Protein AF-0000000083537220 (afdb_homodimer)

Organism: Scyliorhinus torazame (NCBI:txid75743)

InterPro domains:
  IPR011990 Tetratricopeptide-like helical domain superfamily [G3DSA:1.25.40.10] (1-218)
  IPR011990 Tetratricopeptide-like helical domain superfamily [SSF48452] (2-237)
  IPR019734 Tetratricopeptide repeat [PS50005] (21-54)
  IPR019734 Tetratricopeptide repeat [SM00028] (21-54)
  IPR019734 Tetratricopeptide repeat [SM00028] (111-144)
  IPR019734 Tetratricopeptide repeat [SM00028] (208-241)

Structure (mmCIF, N/CA/C/O backbone):
data_AF-0000000083537220-model_v1
#
loop_
_entity.id
_entity.type
_entity.pdbx_description
1 polymer 'Uncharacterized protein'
#
loop_
_atom_site.group_PDB
_atom_site.id
_atom_site.type_symbol
_atom_site.label_atom_id
_atom_site.label_alt_id
_atom_site.label_comp_id
_atom_site.label_asym_id
_atom_site.label_entity_id
_atom_site.label_seq_id
_atom_site.pdbx_PDB_ins_code
_atom_site.Cartn_x
_atom_site.Cartn_y
_atom_site.Cartn_z
_atom_site.occupancy
_atom_site.B_iso_or_equiv
_atom_site.auth_seq_id
_atom_site.auth_comp_id
_atom_site.auth_asym_id
_atom_site.auth_atom_id
_atom_site.pdbx_PDB_model_num
ATOM 1 N N . GLU A 1 1 ? 7.133 -23.516 -41.75 1 62.56 1 GLU A N 1
ATOM 2 C CA . GLU A 1 1 ? 8.516 -23.531 -42.219 1 62.56 1 GLU A CA 1
ATOM 3 C C . GLU A 1 1 ? 9.469 -23.875 -41.062 1 62.56 1 GLU A C 1
ATOM 5 O O . GLU A 1 1 ? 10.281 -24.797 -41.188 1 62.56 1 GLU A O 1
ATOM 10 N N . GLN A 1 2 ? 9.352 -23.203 -39.969 1 72.69 2 GLN A N 1
ATOM 11 C CA . GLN A 1 2 ? 10.211 -23.438 -38.812 1 72.69 2 GLN A CA 1
ATOM 12 C C . GLN A 1 2 ? 9.992 -24.844 -38.25 1 72.69 2 GLN A C 1
ATOM 14 O O . GLN A 1 2 ? 10.953 -25.531 -37.875 1 72.69 2 GLN A O 1
ATOM 19 N N . TYR A 1 3 ? 8.805 -25.297 -38.375 1 74.38 3 TYR A N 1
ATOM 20 C CA . TYR A 1 3 ? 8.516 -26.656 -37.906 1 74.38 3 TYR A CA 1
ATOM 21 C C . TYR A 1 3 ? 9.188 -27.688 -38.812 1 74.38 3 TYR A C 1
ATOM 23 O O . TYR A 1 3 ? 9.773 -28.656 -38.312 1 74.38 3 TYR A O 1
ATOM 31 N N . GLU A 1 4 ? 9.094 -27.5 -40 1 75.88 4 GLU A N 1
ATOM 32 C CA . GLU A 1 4 ? 9.648 -28.453 -40.938 1 75.88 4 GLU A CA 1
ATOM 33 C C . GLU A 1 4 ? 11.164 -28.547 -40.812 1 75.88 4 GLU A C 1
ATOM 35 O O . GLU A 1 4 ? 11.727 -29.641 -40.906 1 75.88 4 GLU A O 1
ATOM 40 N N . GLU A 1 5 ? 11.719 -27.406 -40.625 1 77.31 5 GLU A N 1
ATOM 41 C CA . GLU A 1 5 ? 13.164 -27.406 -40.438 1 77.31 5 GLU A CA 1
ATOM 42 C C . GLU A 1 5 ? 13.555 -28.141 -39.156 1 77.31 5 GLU A C 1
ATOM 44 O O . GLU A 1 5 ? 14.492 -28.938 -39.156 1 77.31 5 GLU A O 1
ATOM 49 N N . ALA A 1 6 ? 12.805 -27.828 -38.156 1 79.38 6 ALA A N 1
ATOM 50 C CA . ALA A 1 6 ? 13.078 -28.516 -36.875 1 79.38 6 ALA A CA 1
ATOM 51 C C . ALA A 1 6 ? 12.836 -30.016 -37 1 79.38 6 ALA A C 1
ATOM 53 O O . ALA A 1 6 ? 13.609 -30.812 -36.469 1 79.38 6 ALA A O 1
ATOM 54 N N . ASP A 1 7 ? 11.789 -30.359 -37.719 1 83.44 7 ASP A N 1
ATOM 55 C CA . ASP A 1 7 ? 11.461 -31.766 -37.906 1 83.44 7 ASP A CA 1
ATOM 56 C C . ASP A 1 7 ? 12.586 -32.5 -38.625 1 83.44 7 ASP A C 1
ATOM 58 O O . ASP A 1 7 ? 12.922 -33.625 -38.281 1 83.44 7 ASP A O 1
ATOM 62 N N . THR A 1 8 ? 13.156 -31.828 -39.562 1 83.62 8 THR A N 1
ATOM 63 C CA . THR A 1 8 ? 14.258 -32.406 -40.312 1 83.62 8 THR A CA 1
ATOM 64 C C . THR A 1 8 ? 15.477 -32.625 -39.406 1 83.62 8 THR A C 1
ATOM 66 O O . THR A 1 8 ? 16.109 -33.688 -39.469 1 83.62 8 THR A O 1
ATOM 69 N N . LEU A 1 9 ? 15.727 -31.641 -38.656 1 82.56 9 LEU A N 1
ATOM 70 C CA . LEU A 1 9 ? 16.875 -31.734 -37.75 1 82.56 9 LEU A CA 1
ATOM 71 C C . LEU A 1 9 ? 16.672 -32.844 -36.719 1 82.56 9 LEU A C 1
ATOM 73 O O . LEU A 1 9 ? 17.609 -33.594 -36.406 1 82.56 9 LEU A O 1
ATOM 77 N N . VAL A 1 10 ? 15.492 -32.969 -36.25 1 86.38 10 VAL A N 1
ATOM 78 C CA . VAL A 1 10 ? 15.18 -34 -35.281 1 86.38 10 VAL A CA 1
ATOM 79 C C . VAL A 1 10 ? 15.305 -35.375 -35.906 1 86.38 10 VAL A C 1
ATOM 81 O O . VAL A 1 10 ? 15.883 -36.281 -35.312 1 86.38 10 VAL A O 1
ATOM 84 N N . LYS A 1 11 ? 14.859 -35.531 -37.125 1 86.94 11 LYS A N 1
ATOM 85 C CA . LYS A 1 11 ? 14.945 -36.781 -37.844 1 86.94 11 LYS A CA 1
ATOM 86 C C . LYS A 1 11 ? 16.406 -37.156 -38.094 1 86.94 11 LYS A C 1
ATOM 88 O O . LYS A 1 11 ? 16.766 -38.344 -37.969 1 86.94 11 LYS A O 1
ATOM 93 N N . GLN A 1 12 ? 17.125 -36.188 -38.375 1 86.06 12 GLN A N 1
ATOM 94 C CA . GLN A 1 12 ? 18.547 -36.438 -38.594 1 86.06 12 GLN A CA 1
ATOM 95 C C . GLN A 1 12 ? 19.234 -36.906 -37.344 1 86.06 12 GLN A C 1
ATOM 97 O O . GLN A 1 12 ? 20.062 -37.812 -37.375 1 86.06 12 GLN A O 1
ATOM 102 N N . ALA A 1 13 ? 18.938 -36.188 -36.344 1 84.25 13 ALA A N 1
ATOM 103 C CA . ALA A 1 13 ? 19.531 -36.594 -35.062 1 84.25 13 ALA A CA 1
ATOM 104 C C . ALA A 1 13 ? 19.141 -38.031 -34.688 1 84.25 13 ALA A C 1
ATOM 106 O O . ALA A 1 13 ? 19.984 -38.781 -34.219 1 84.25 13 ALA A O 1
ATOM 107 N N . LEU A 1 14 ? 17.938 -38.375 -35 1 86.75 14 LEU A N 1
ATOM 108 C CA . LEU A 1 14 ? 17.453 -39.719 -34.688 1 86.75 14 LEU A CA 1
ATOM 109 C C . LEU A 1 14 ? 18.125 -40.75 -35.562 1 86.75 14 LEU A C 1
ATOM 111 O O . LEU A 1 14 ? 18.375 -41.875 -35.125 1 86.75 14 LEU A O 1
ATOM 115 N N . GLU A 1 15 ? 18.391 -40.344 -36.719 1 87.25 15 GLU A N 1
ATOM 116 C CA . GLU A 1 15 ? 19.047 -41.25 -37.688 1 87.25 15 GLU A CA 1
ATOM 117 C C . GLU A 1 15 ? 20.516 -41.469 -37.281 1 87.25 15 GLU A C 1
ATOM 119 O O . GLU A 1 15 ? 21.016 -42.594 -37.375 1 87.25 15 GLU A O 1
ATOM 124 N N . LYS A 1 16 ? 21.094 -40.438 -36.875 1 87.75 16 LYS A N 1
ATOM 125 C CA . LYS A 1 16 ? 22.516 -40.5 -36.5 1 87.75 16 LYS A CA 1
ATOM 126 C C . LYS A 1 16 ? 22.703 -41.25 -35.188 1 87.75 16 LYS A C 1
ATOM 128 O O . LYS A 1 16 ? 23.688 -41.969 -35.031 1 87.75 16 LYS A O 1
ATOM 133 N N . SER A 1 17 ? 21.75 -41.062 -34.312 1 86.94 17 SER A N 1
ATOM 134 C CA . SER A 1 17 ? 21.906 -41.656 -33 1 86.94 17 SER A CA 1
ATOM 135 C C . SER A 1 17 ? 20.562 -42.156 -32.469 1 86.94 17 SER A C 1
ATOM 137 O O . SER A 1 17 ? 20.062 -41.688 -31.469 1 86.94 17 SER A O 1
ATOM 139 N N . PRO A 1 18 ? 20.125 -43.25 -33 1 83.31 18 PRO A N 1
ATOM 140 C CA . PRO A 1 18 ? 18.781 -43.75 -32.688 1 83.31 18 PRO A CA 1
ATOM 141 C C . PRO A 1 18 ? 18.688 -44.344 -31.297 1 83.31 18 PRO A C 1
ATOM 143 O O . PRO A 1 18 ? 17.594 -44.469 -30.75 1 83.31 18 PRO A O 1
ATOM 146 N N . ASP A 1 19 ? 19.875 -44.625 -30.719 1 84.06 19 ASP A N 1
ATOM 147 C CA . ASP A 1 19 ? 19.812 -45.312 -29.438 1 84.06 19 ASP A CA 1
ATOM 148 C C . ASP A 1 19 ? 20.406 -44.469 -28.312 1 84.06 19 ASP A C 1
ATOM 150 O O . ASP A 1 19 ? 20.766 -45 -27.25 1 84.06 19 ASP A O 1
ATOM 154 N N . LEU A 1 20 ? 20.547 -43.219 -28.547 1 86.75 20 LEU A N 1
ATOM 155 C CA . LEU A 1 20 ? 21.031 -42.312 -27.5 1 86.75 20 LEU A CA 1
ATOM 156 C C . LEU A 1 20 ? 19.859 -41.719 -26.734 1 86.75 20 LEU A C 1
ATOM 158 O O . LEU A 1 20 ? 19.047 -41 -27.297 1 86.75 20 LEU A O 1
ATOM 162 N N . PRO A 1 21 ? 19.797 -42 -25.453 1 85.94 21 PRO A N 1
ATOM 163 C CA . PRO A 1 21 ? 18.641 -41.562 -24.656 1 85.94 21 PRO A CA 1
ATOM 164 C C . PRO A 1 21 ? 18.406 -40.062 -24.719 1 85.94 21 PRO A C 1
ATOM 166 O O . PRO A 1 21 ? 17.266 -39.625 -24.797 1 85.94 21 PRO A O 1
ATOM 169 N N . TYR A 1 22 ? 19.453 -39.344 -24.828 1 86.88 22 TYR A N 1
ATOM 170 C CA . TYR A 1 22 ? 19.297 -37.906 -24.828 1 86.88 22 TYR A CA 1
ATOM 171 C C . TYR A 1 22 ? 18.688 -37.406 -26.141 1 86.88 22 TYR A C 1
ATOM 173 O O . TYR A 1 22 ? 17.875 -36.5 -26.141 1 86.88 22 TYR A O 1
ATOM 181 N N . VAL A 1 23 ? 19.031 -38.062 -27.172 1 89.81 23 VAL A N 1
ATOM 182 C CA . VAL A 1 23 ? 18.469 -37.719 -28.469 1 89.81 23 VAL A CA 1
ATOM 183 C C . VAL A 1 23 ? 16.984 -38.125 -28.516 1 89.81 23 VAL A C 1
ATOM 185 O O . VAL A 1 23 ? 16.141 -37.344 -28.953 1 89.81 23 VAL A O 1
ATOM 188 N N . LEU A 1 24 ? 16.719 -39.281 -27.953 1 90.25 24 LEU A N 1
ATOM 189 C CA . LEU A 1 24 ? 15.352 -39.781 -27.938 1 90.25 24 LEU A CA 1
ATOM 190 C C . LEU A 1 24 ? 14.453 -38.875 -27.094 1 90.25 24 LEU A C 1
ATOM 192 O O . LEU A 1 24 ? 13.32 -38.594 -27.484 1 90.25 24 LEU A O 1
ATOM 196 N N . ARG A 1 25 ? 14.977 -38.406 -26.094 1 88.31 25 ARG A N 1
ATOM 197 C CA . ARG A 1 25 ? 14.211 -37.562 -25.172 1 88.31 25 ARG A CA 1
ATOM 198 C C . ARG A 1 25 ? 13.812 -36.25 -25.844 1 88.31 25 ARG A C 1
ATOM 200 O O . ARG A 1 25 ? 12.648 -35.844 -25.766 1 88.31 25 ARG A O 1
ATOM 207 N N . TYR A 1 26 ? 14.711 -35.688 -26.562 1 89.25 26 TYR A N 1
ATOM 208 C CA . TYR A 1 26 ? 14.445 -34.375 -27.156 1 89.25 26 TYR A CA 1
ATOM 209 C C . TYR A 1 26 ? 13.57 -34.5 -28.406 1 89.25 26 TYR A C 1
ATOM 211 O O . TYR A 1 26 ? 12.727 -33.656 -28.672 1 89.25 26 TYR A O 1
ATOM 219 N N . ALA A 1 27 ? 13.828 -35.562 -29.031 1 92.25 27 ALA A N 1
ATOM 220 C CA . ALA A 1 27 ? 12.945 -35.844 -30.156 1 92.25 27 ALA A CA 1
ATOM 221 C C . ALA A 1 27 ? 11.508 -36.062 -29.688 1 92.25 27 ALA A C 1
ATOM 223 O O . ALA A 1 27 ? 10.562 -35.562 -30.297 1 92.25 27 ALA A O 1
ATOM 224 N N . ALA A 1 28 ? 11.344 -36.781 -28.641 1 93.5 28 ALA A N 1
ATOM 225 C CA . ALA A 1 28 ? 10.023 -37.031 -28.094 1 93.5 28 ALA A CA 1
ATOM 226 C C . ALA A 1 28 ? 9.336 -35.75 -27.672 1 93.5 28 ALA A C 1
ATOM 228 O O . ALA A 1 28 ? 8.156 -35.531 -27.969 1 93.5 28 ALA A O 1
ATOM 229 N N . LYS A 1 29 ? 10.109 -34.875 -27.016 1 91.69 29 LYS A N 1
ATOM 230 C CA . LYS A 1 29 ? 9.57 -33.594 -26.625 1 91.69 29 LYS A CA 1
ATOM 231 C C . LYS A 1 29 ? 9.094 -32.781 -27.828 1 91.69 29 LYS A C 1
ATOM 233 O O . LYS A 1 29 ? 8.031 -32.188 -27.797 1 91.69 29 LYS A O 1
ATOM 238 N N . PHE A 1 30 ? 9.898 -32.781 -28.828 1 92 30 PHE A N 1
ATOM 239 C CA . PHE A 1 30 ? 9.555 -32.094 -30.062 1 92 30 PHE A CA 1
ATOM 240 C C . PHE A 1 30 ? 8.242 -32.594 -30.625 1 92 30 PHE A C 1
ATOM 242 O O . PHE A 1 30 ? 7.355 -31.828 -30.969 1 92 30 PHE A O 1
ATOM 249 N N . TYR A 1 31 ? 8.078 -33.906 -30.75 1 93.25 31 TYR A N 1
ATOM 250 C CA . TYR A 1 31 ? 6.898 -34.469 -31.359 1 93.25 31 TYR A CA 1
ATOM 251 C C . TYR A 1 31 ? 5.664 -34.281 -30.5 1 93.25 31 TYR A C 1
ATOM 253 O O . TYR A 1 31 ? 4.559 -34.062 -31.016 1 93.25 31 TYR A O 1
ATOM 261 N N . ARG A 1 32 ? 5.848 -34.344 -29.188 1 92.56 32 ARG A N 1
ATOM 262 C CA . ARG A 1 32 ? 4.73 -34 -28.312 1 92.56 32 ARG A CA 1
ATOM 263 C C . ARG A 1 32 ? 4.23 -32.594 -28.578 1 92.56 32 ARG A C 1
ATOM 265 O O . ARG A 1 32 ? 3.025 -32.375 -28.719 1 92.56 32 ARG A O 1
ATOM 272 N N . CYS A 1 33 ? 5.184 -31.641 -28.703 1 90.75 33 CYS A N 1
ATOM 273 C CA . CYS A 1 33 ? 4.844 -30.25 -28.938 1 90.75 33 CYS A CA 1
ATOM 274 C C . CYS A 1 33 ? 4.195 -30.062 -30.297 1 90.75 33 CYS A C 1
ATOM 276 O O . CYS A 1 33 ? 3.295 -29.25 -30.469 1 90.75 33 CYS A O 1
ATOM 278 N N . ALA A 1 34 ? 4.633 -30.938 -31.203 1 90.19 34 ALA A N 1
ATOM 279 C CA . ALA A 1 34 ? 4.121 -30.859 -32.562 1 90.19 34 ALA A CA 1
ATOM 280 C C . ALA A 1 34 ? 2.764 -31.547 -32.688 1 90.19 34 ALA A C 1
ATOM 282 O O . ALA A 1 34 ? 2.092 -31.453 -33.719 1 90.19 34 ALA A O 1
ATOM 283 N N . GLY A 1 35 ? 2.428 -32.312 -31.688 1 91.38 35 GLY A N 1
ATOM 284 C CA . GLY A 1 35 ? 1.105 -32.906 -31.672 1 91.38 35 GLY A CA 1
ATOM 285 C C . GLY A 1 35 ? 1.118 -34.375 -32.031 1 91.38 35 GLY A C 1
ATOM 286 O O . GLY A 1 35 ? 0.078 -35.031 -32 1 91.38 35 GLY A O 1
ATOM 287 N N . ASP A 1 36 ? 2.22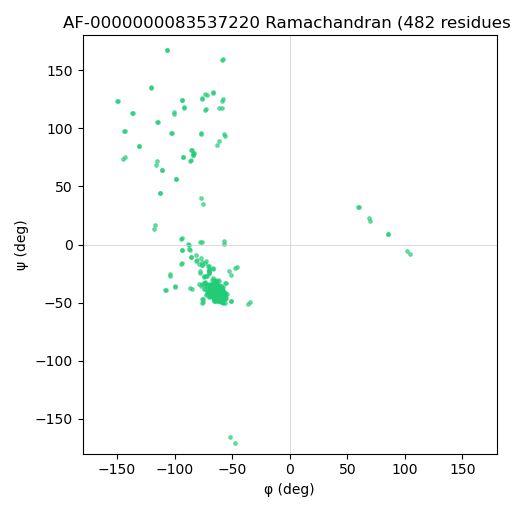5 -34.844 -32.438 1 93.19 36 ASP A N 1
ATOM 288 C CA . ASP A 1 36 ? 2.348 -36.281 -32.719 1 93.19 36 ASP A CA 1
ATOM 289 C C . ASP A 1 36 ? 2.666 -37.062 -31.453 1 93.19 36 ASP A C 1
ATOM 291 O O . ASP A 1 36 ? 3.787 -37.531 -31.281 1 93.19 36 ASP A O 1
ATOM 295 N N . ILE A 1 37 ? 1.717 -37.344 -30.688 1 96.19 37 ILE A N 1
ATOM 296 C CA . ILE A 1 37 ? 1.861 -37.906 -29.344 1 96.19 37 ILE A CA 1
ATOM 297 C C . ILE A 1 37 ? 2.264 -39.375 -29.453 1 96.19 37 ILE A C 1
ATOM 299 O O . ILE A 1 37 ? 3.066 -39.844 -28.656 1 96.19 37 ILE A O 1
ATOM 303 N N . GLU A 1 38 ? 1.735 -40.094 -30.391 1 95.38 38 GLU A N 1
ATOM 304 C CA . GLU A 1 38 ? 2.047 -41.5 -30.531 1 95.38 38 GLU A CA 1
ATOM 305 C C . GLU A 1 38 ? 3.529 -41.719 -30.828 1 95.38 38 GLU A C 1
ATOM 307 O O . GLU A 1 38 ? 4.16 -42.625 -30.266 1 95.38 38 GLU A O 1
ATOM 312 N N . LYS A 1 39 ? 3.961 -40.875 -31.719 1 94.75 39 LYS A N 1
ATOM 313 C CA . LYS A 1 39 ? 5.387 -40.969 -32.031 1 94.75 39 LYS A CA 1
ATOM 314 C C . LYS A 1 39 ? 6.23 -40.594 -30.797 1 94.75 39 LYS A C 1
ATOM 316 O O . LYS A 1 39 ? 7.25 -41.25 -30.531 1 94.75 39 LYS A O 1
ATOM 321 N N . ALA A 1 40 ? 5.883 -39.562 -30.109 1 96.62 40 ALA A N 1
ATOM 322 C CA . ALA A 1 40 ? 6.582 -39.156 -28.891 1 96.62 40 ALA A CA 1
ATOM 323 C C . ALA A 1 40 ? 6.617 -40.312 -27.891 1 96.62 40 ALA A C 1
ATOM 325 O O . ALA A 1 40 ? 7.676 -40.625 -27.328 1 96.62 40 ALA A O 1
ATOM 326 N N . LEU A 1 41 ? 5.477 -41 -27.672 1 97.25 41 LEU A N 1
ATOM 327 C CA . LEU A 1 41 ? 5.379 -42.062 -26.703 1 97.25 41 LEU A CA 1
ATOM 328 C C . LEU A 1 41 ? 6.273 -43.25 -27.109 1 97.25 41 LEU A C 1
ATOM 330 O O . LEU A 1 41 ? 6.93 -43.844 -26.25 1 97.25 41 LEU A O 1
ATOM 334 N N . THR A 1 42 ? 6.332 -43.5 -28.375 1 96.12 42 THR A N 1
ATOM 335 C CA . THR A 1 42 ? 7.168 -44.594 -28.875 1 96.12 42 THR A CA 1
ATOM 336 C C . THR A 1 42 ? 8.641 -44.312 -28.578 1 96.12 42 THR A C 1
ATOM 338 O O . THR A 1 42 ? 9.367 -45.188 -28.125 1 96.12 42 THR A O 1
ATOM 341 N N . LEU A 1 43 ? 9.023 -43.125 -28.922 1 95.62 43 LEU A N 1
ATOM 342 C CA . LEU A 1 43 ? 10.406 -42.719 -28.672 1 95.62 43 LEU A CA 1
ATOM 343 C C . LEU A 1 43 ? 10.727 -42.75 -27.188 1 95.62 43 LEU A C 1
ATOM 345 O O . LEU A 1 43 ? 11.812 -43.188 -26.781 1 95.62 43 LEU A O 1
ATOM 349 N N . LEU A 1 44 ? 9.828 -42.344 -26.359 1 97 44 LEU A N 1
ATOM 350 C CA . LEU A 1 44 ? 10.031 -42.312 -24.922 1 97 44 LEU A CA 1
ATOM 351 C C . LEU A 1 44 ? 10.133 -43.75 -24.375 1 97 44 LEU A C 1
ATOM 353 O O . LEU A 1 44 ? 10.961 -44.031 -23.5 1 97 44 LEU A O 1
ATOM 357 N N . ASP A 1 45 ? 9.312 -44.625 -24.875 1 96 45 ASP A N 1
ATOM 358 C CA . ASP A 1 45 ? 9.383 -46.031 -24.453 1 96 45 ASP A CA 1
ATOM 359 C C . ASP A 1 45 ? 10.734 -46.656 -24.797 1 96 45 ASP A C 1
ATOM 361 O O . ASP A 1 45 ? 11.305 -47.406 -24.016 1 96 45 ASP A O 1
ATOM 365 N N . LYS A 1 46 ? 11.195 -46.281 -25.969 1 94.88 46 LYS A N 1
ATOM 366 C CA . LYS A 1 46 ? 12.516 -46.75 -26.375 1 94.88 46 LYS A CA 1
ATOM 367 C C . LYS A 1 46 ? 13.602 -46.219 -25.453 1 94.88 46 LYS A C 1
ATOM 369 O O . LYS A 1 46 ? 14.492 -46.969 -25.031 1 94.88 46 LYS A O 1
ATOM 374 N N . ALA A 1 47 ? 13.516 -44.969 -25.188 1 95 47 ALA A N 1
ATOM 375 C CA . ALA A 1 47 ? 14.5 -44.344 -24.297 1 95 47 ALA A CA 1
ATOM 376 C C . ALA A 1 47 ? 14.453 -44.969 -22.906 1 95 47 ALA A C 1
ATOM 378 O O . ALA A 1 47 ? 15.492 -45.188 -22.281 1 95 47 ALA A O 1
ATOM 379 N N . LEU A 1 48 ? 13.289 -45.312 -22.391 1 95.56 48 LEU A N 1
ATOM 380 C CA . LEU A 1 48 ? 13.117 -45.844 -21.047 1 95.56 48 LEU A CA 1
ATOM 381 C C . LEU A 1 48 ? 13.648 -47.25 -20.953 1 95.56 48 LEU A C 1
ATOM 383 O O . LEU A 1 48 ? 14.07 -47.719 -19.875 1 95.56 48 LEU A O 1
ATOM 387 N N . LYS A 1 49 ? 13.648 -47.938 -22.031 1 94.44 49 LYS A N 1
ATOM 388 C CA . LYS A 1 49 ? 14.258 -49.281 -22.062 1 94.44 49 LYS A CA 1
ATOM 389 C C . LYS A 1 49 ? 15.758 -49.188 -21.828 1 94.44 49 LYS A C 1
ATOM 391 O O . LYS A 1 49 ? 16.344 -50.062 -21.219 1 94.44 49 LYS A O 1
ATOM 396 N N . MET A 1 50 ? 16.25 -48.125 -22.281 1 92.62 50 MET A N 1
ATOM 397 C CA . MET A 1 50 ? 17.703 -47.906 -22.156 1 92.62 50 MET A CA 1
ATOM 398 C C . MET A 1 50 ? 18.047 -47.312 -20.812 1 92.62 50 MET A C 1
ATOM 400 O O . MET A 1 50 ? 19.094 -47.594 -20.234 1 92.62 50 MET A O 1
ATOM 404 N N . THR A 1 51 ? 17.172 -46.406 -20.359 1 93.38 51 THR A N 1
ATOM 405 C CA . THR A 1 51 ? 17.359 -45.719 -19.078 1 93.38 51 THR A CA 1
ATOM 406 C C . THR A 1 51 ? 16.078 -45.781 -18.25 1 93.38 51 THR A C 1
ATOM 408 O O . THR A 1 51 ? 15.352 -44.781 -18.141 1 93.38 51 THR A O 1
ATOM 411 N N . PRO A 1 52 ? 15.875 -46.844 -17.516 1 93.81 52 PRO A N 1
ATOM 412 C CA . PRO A 1 52 ? 14.586 -47.094 -16.875 1 93.81 52 PRO A CA 1
ATOM 413 C C . PRO A 1 52 ? 14.367 -46.25 -15.625 1 93.81 52 PRO A C 1
ATOM 415 O O . PRO A 1 52 ? 13.25 -46.156 -15.117 1 93.81 52 PRO A O 1
ATOM 418 N N . LYS A 1 53 ? 15.398 -45.625 -15.164 1 94.81 53 LYS A N 1
ATOM 419 C CA . LYS A 1 53 ? 15.242 -44.812 -13.945 1 94.81 53 LYS A CA 1
ATOM 420 C C . LYS A 1 53 ? 15.414 -43.344 -14.234 1 94.81 53 LYS A C 1
ATOM 422 O O . LYS A 1 53 ? 16.109 -42.625 -13.5 1 94.81 53 LYS A O 1
ATOM 427 N N . SER A 1 54 ? 14.797 -42.938 -15.305 1 94.81 54 SER A N 1
ATOM 428 C CA . SER A 1 54 ? 14.898 -41.531 -15.656 1 94.81 54 SER A CA 1
ATOM 429 C C . SER A 1 54 ? 13.641 -40.75 -15.242 1 94.81 54 SER A C 1
ATOM 431 O O . SER A 1 54 ? 12.562 -41 -15.797 1 94.81 54 SER A O 1
ATOM 433 N N . THR A 1 55 ? 13.797 -39.875 -14.281 1 95.5 55 THR A N 1
ATOM 434 C CA . THR A 1 55 ? 12.719 -38.969 -13.859 1 95.5 55 THR A CA 1
ATOM 435 C C . THR A 1 55 ? 12.172 -38.188 -15.047 1 95.5 55 THR A C 1
ATOM 437 O O . THR A 1 55 ? 10.961 -38.062 -15.227 1 95.5 55 THR A O 1
ATOM 440 N N . PHE A 1 56 ? 13.094 -37.75 -15.844 1 94.31 56 PHE A N 1
ATOM 441 C CA . PHE A 1 56 ? 12.75 -36.906 -16.984 1 94.31 56 PHE A CA 1
ATOM 442 C C . PHE A 1 56 ? 11.875 -37.688 -17.984 1 94.31 56 PHE A C 1
ATOM 444 O O . PHE A 1 56 ? 10.859 -37.156 -18.438 1 94.31 56 PHE A O 1
ATOM 451 N N . LEU A 1 57 ? 12.234 -38.875 -18.25 1 95.69 57 LEU A N 1
ATOM 452 C CA . LEU A 1 57 ? 11.523 -39.656 -19.25 1 95.69 57 LEU A CA 1
ATOM 453 C C . LEU A 1 57 ? 10.125 -40 -18.781 1 95.69 57 LEU A C 1
ATOM 455 O O . LEU A 1 57 ? 9.164 -39.938 -19.547 1 95.69 57 LEU A O 1
ATOM 459 N N . TYR A 1 58 ? 9.969 -40.375 -17.562 1 97 58 TYR A N 1
ATOM 460 C CA . TYR A 1 58 ? 8.648 -40.656 -17.016 1 97 58 TYR A CA 1
ATOM 461 C C . TYR A 1 58 ? 7.781 -39.406 -17.016 1 97 58 TYR A C 1
ATOM 463 O O . TYR A 1 58 ? 6.598 -39.438 -17.359 1 97 58 TYR A O 1
ATOM 471 N N . HIS A 1 59 ? 8.406 -38.312 -16.688 1 96.81 59 HIS A N 1
ATOM 472 C CA . HIS A 1 59 ? 7.668 -37.062 -16.688 1 96.81 59 HIS A CA 1
ATOM 473 C C . HIS A 1 59 ? 7.176 -36.719 -18.094 1 96.81 59 HIS A C 1
ATOM 475 O O . HIS A 1 59 ? 6.012 -36.375 -18.281 1 96.81 59 HIS A O 1
ATOM 481 N N . GLN A 1 60 ? 8.055 -36.844 -19.062 1 96.31 60 GLN A N 1
ATOM 482 C CA . GLN A 1 60 ? 7.676 -36.531 -20.438 1 96.31 60 GLN A CA 1
ATOM 483 C C . GLN A 1 60 ? 6.574 -37.469 -20.938 1 96.31 60 GLN A C 1
ATOM 485 O O . GLN A 1 60 ? 5.668 -37.062 -21.641 1 96.31 60 GLN A O 1
ATOM 490 N N . LYS A 1 61 ? 6.672 -38.719 -20.562 1 97 61 LYS A N 1
ATOM 491 C CA . LYS A 1 61 ? 5.629 -39.688 -20.922 1 97 61 LYS A CA 1
ATOM 492 C C . LYS A 1 61 ? 4.289 -39.281 -20.312 1 97 61 LYS A C 1
ATOM 494 O O . LYS A 1 61 ? 3.254 -39.344 -20.984 1 97 61 LYS A O 1
ATOM 499 N N . GLY A 1 62 ? 4.34 -38.906 -19.047 1 97.69 62 GLY A N 1
ATOM 500 C CA . GLY A 1 62 ? 3.148 -38.375 -18.391 1 97.69 62 GLY A CA 1
ATOM 501 C C . GLY A 1 62 ? 2.555 -37.188 -19.109 1 97.69 62 GLY A C 1
ATOM 502 O O . GLY A 1 62 ? 1.336 -37.094 -19.266 1 97.69 62 GLY A O 1
ATOM 503 N N . GLN A 1 63 ? 3.41 -36.312 -19.547 1 97 63 GLN A N 1
ATOM 504 C CA . GLN A 1 63 ? 2.967 -35.094 -20.281 1 97 63 GLN A CA 1
ATOM 505 C C . GLN A 1 63 ? 2.246 -35.469 -21.562 1 97 63 GLN A C 1
ATOM 507 O O . GLN A 1 63 ? 1.289 -34.812 -21.969 1 97 63 GLN A O 1
ATOM 512 N N . CYS A 1 64 ? 2.717 -36.5 -22.203 1 96.94 64 CYS A N 1
ATOM 513 C CA . CYS A 1 64 ? 2.059 -37 -23.406 1 96.94 64 CYS A CA 1
ATOM 514 C C . CYS A 1 64 ? 0.641 -37.469 -23.109 1 96.94 64 CYS A C 1
ATOM 516 O O . CYS A 1 64 ? -0.306 -37.062 -23.797 1 96.94 64 CYS A O 1
ATOM 518 N N . TYR A 1 65 ? 0.504 -38.25 -22.078 1 97.19 65 TYR A N 1
ATOM 519 C CA . TYR A 1 65 ? -0.817 -38.75 -21.703 1 97.19 65 TYR A CA 1
ATOM 520 C C . TYR A 1 65 ? -1.731 -37.594 -21.297 1 97.19 65 TYR A C 1
ATOM 522 O O . TYR A 1 65 ? -2.918 -37.594 -21.625 1 97.19 65 TYR A O 1
ATOM 530 N N . LYS A 1 66 ? -1.146 -36.688 -20.594 1 95.69 66 LYS A N 1
ATOM 531 C CA . LYS A 1 66 ? -1.923 -35.531 -20.172 1 95.69 66 LYS A CA 1
ATOM 532 C C . LYS A 1 66 ? -2.486 -34.781 -21.375 1 95.69 66 LYS A C 1
ATOM 534 O O . LYS A 1 66 ? -3.652 -34.375 -21.375 1 95.69 66 LYS A O 1
ATOM 539 N N . LYS A 1 67 ? -1.658 -34.562 -22.312 1 94.44 67 LYS A N 1
ATOM 540 C CA . LYS A 1 67 ? -2.104 -33.875 -23.531 1 94.44 67 LYS A CA 1
ATOM 541 C C . LYS A 1 67 ? -3.24 -34.656 -24.203 1 94.44 67 LYS A C 1
ATOM 543 O O . LYS A 1 67 ? -4.199 -34.062 -24.688 1 94.44 67 LYS A O 1
ATOM 548 N N . GLN A 1 68 ? -3.17 -35.906 -24.172 1 93.56 68 GLN A N 1
ATOM 549 C CA . GLN A 1 68 ? -4.227 -36.75 -24.734 1 93.56 68 GLN A CA 1
ATOM 550 C C . GLN A 1 68 ? -5.531 -36.594 -23.969 1 93.56 68 GLN A C 1
ATOM 552 O O . GLN A 1 68 ? -6.605 -36.531 -24.562 1 93.56 68 GLN A O 1
ATOM 557 N N . ILE A 1 69 ? -5.371 -36.562 -22.703 1 92.81 69 ILE A N 1
ATOM 558 C CA . ILE A 1 69 ? -6.543 -36.375 -21.844 1 92.81 69 ILE A CA 1
ATOM 559 C C . ILE A 1 69 ? -7.227 -35.062 -22.172 1 92.81 69 ILE A C 1
ATOM 561 O O . ILE A 1 69 ? -8.445 -35 -22.312 1 92.81 69 ILE A O 1
ATOM 565 N N . CYS A 1 70 ? -6.477 -34.062 -22.375 1 90.94 70 CYS A N 1
ATOM 566 C CA . CYS A 1 70 ? -7 -32.719 -22.656 1 90.94 70 CYS A CA 1
ATOM 567 C C . CYS A 1 70 ? -7.703 -32.688 -24.016 1 90.94 70 CYS A C 1
ATOM 569 O O . CYS A 1 70 ? -8.742 -32.031 -24.156 1 90.94 70 CYS A O 1
ATOM 571 N N . LEU A 1 71 ? -7.168 -33.406 -24.938 1 86.75 71 LEU A N 1
ATOM 572 C CA . LEU A 1 71 ? -7.754 -33.469 -26.266 1 86.75 71 LEU A CA 1
ATOM 573 C C . LEU A 1 71 ? -9.094 -34.188 -26.234 1 86.75 71 LEU A C 1
ATOM 575 O O . LEU A 1 71 ? -10.031 -33.812 -26.953 1 86.75 71 LEU A O 1
ATOM 579 N N . LEU A 1 72 ? -9.195 -35.188 -25.438 1 85.75 72 LEU A N 1
ATOM 580 C CA . LEU A 1 72 ? -10.438 -35.938 -25.328 1 85.75 72 LEU A CA 1
ATOM 581 C C . LEU A 1 72 ? -11.531 -35.125 -24.656 1 85.75 72 LEU A C 1
ATOM 583 O O . LEU A 1 72 ? -12.703 -35.219 -25.016 1 85.75 72 LEU A O 1
ATOM 587 N N . LYS A 1 73 ? -11.141 -34.312 -23.688 1 82.62 73 LYS A N 1
ATOM 588 C CA . LYS A 1 73 ? -12.094 -33.469 -22.969 1 82.62 73 LYS A CA 1
ATOM 589 C C . LYS A 1 73 ? -12.672 -32.406 -23.875 1 82.62 73 LYS A C 1
ATOM 591 O O . LYS A 1 73 ? -13.828 -32 -23.719 1 82.62 73 LYS A O 1
ATOM 596 N N . LYS A 1 74 ? -11.953 -31.859 -24.75 1 76.25 74 LYS A N 1
ATOM 597 C CA . LYS A 1 74 ? -12.406 -30.828 -25.688 1 76.25 74 LYS A CA 1
ATOM 598 C C . LYS A 1 74 ? -13.43 -31.391 -26.672 1 76.2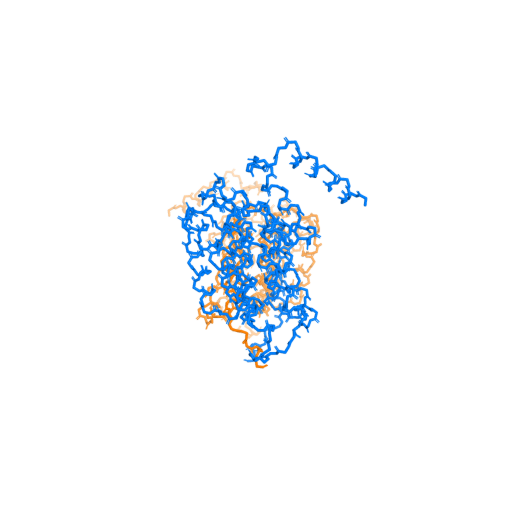5 74 LYS A C 1
ATOM 600 O O . LYS A 1 74 ? -14.297 -30.656 -27.156 1 76.25 74 LYS A O 1
ATOM 605 N N . ASN A 1 75 ? -13.328 -32.531 -26.906 1 67.44 75 ASN A N 1
ATOM 606 C CA . ASN A 1 75 ? -14.281 -33.219 -27.797 1 67.44 75 ASN A CA 1
ATOM 607 C C . ASN A 1 75 ? -15.07 -34.281 -27.062 1 67.44 75 ASN A C 1
ATOM 609 O O . ASN A 1 75 ? -14.789 -35.469 -27.219 1 67.44 75 ASN A O 1
ATOM 613 N N . PRO A 1 76 ? -16 -33.75 -26.094 1 57.78 76 PRO A N 1
ATOM 614 C CA . PRO A 1 76 ? -16.609 -34.719 -25.188 1 57.78 76 PRO A CA 1
ATOM 615 C C . PRO A 1 76 ? -17.438 -35.75 -25.938 1 57.78 76 PRO A C 1
ATOM 617 O O . PRO A 1 76 ? -18.266 -35.406 -26.797 1 57.78 76 PRO A O 1
ATOM 620 N N . GLY A 1 77 ? -16.766 -36.75 -26.297 1 51.91 77 GLY A N 1
ATOM 621 C CA . GLY A 1 77 ? -17.672 -37.812 -26.734 1 51.91 77 GLY A CA 1
ATOM 622 C C . GLY A 1 77 ? -18.75 -38.125 -25.719 1 51.91 77 GLY A C 1
ATOM 623 O O . GLY A 1 77 ? -18.938 -37.375 -24.75 1 51.91 77 GLY A O 1
ATOM 624 N N . SER A 1 78 ? -19.531 -39.188 -25.719 1 55.53 78 SER A N 1
ATOM 625 C CA . SER A 1 78 ? -20.625 -39.594 -24.844 1 55.53 78 SER A CA 1
ATOM 626 C C . SER A 1 78 ? -20.156 -39.781 -23.406 1 55.53 78 SER A C 1
ATOM 628 O O . SER A 1 78 ? -19.062 -40.281 -23.172 1 55.53 78 SER A O 1
ATOM 630 N N . ARG A 1 79 ? -20.672 -39 -22.5 1 54.56 79 ARG A N 1
ATOM 631 C CA . ARG A 1 79 ? -20.469 -39.156 -21.062 1 54.56 79 ARG A CA 1
ATOM 632 C C . ARG A 1 79 ? -20.922 -40.562 -20.594 1 54.56 79 ARG A C 1
ATOM 634 O O . ARG A 1 79 ? -20.969 -40.812 -19.406 1 54.56 79 ARG A O 1
ATOM 641 N N . ASP A 1 80 ? -21.344 -41.281 -21.469 1 60.19 80 ASP A N 1
ATOM 642 C CA . ASP A 1 80 ? -21.828 -42.625 -21.156 1 60.19 80 ASP A CA 1
ATOM 643 C C . ASP A 1 80 ? -20.672 -43.562 -20.828 1 60.19 80 ASP A C 1
ATOM 645 O O . ASP A 1 80 ? -19.797 -43.812 -21.672 1 60.19 80 ASP A O 1
ATOM 649 N N . PRO A 1 81 ? -20.656 -44 -19.703 1 59.25 81 PRO A N 1
ATOM 650 C CA . PRO A 1 81 ? -19.562 -44.938 -19.375 1 59.25 81 PRO A CA 1
ATOM 651 C C . PRO A 1 81 ? -19.469 -46.094 -20.359 1 59.25 81 PRO A C 1
ATOM 653 O O . PRO A 1 81 ? -18.438 -46.781 -20.406 1 59.25 81 PRO A O 1
ATOM 656 N N . ARG A 1 82 ? -20.641 -46.125 -20.828 1 62.91 82 ARG A N 1
ATOM 657 C CA . ARG A 1 82 ? -20.75 -47.188 -21.812 1 62.91 82 ARG A CA 1
ATOM 658 C C . ARG A 1 82 ? -20.125 -46.781 -23.141 1 62.91 82 ARG A C 1
ATOM 660 O O . ARG A 1 82 ? -19.938 -47.625 -24.016 1 62.91 82 ARG A O 1
ATOM 667 N N . ASN A 1 83 ? -19.609 -45.625 -23.109 1 66.56 83 ASN A N 1
ATOM 668 C CA . ASN A 1 83 ? -19.047 -45.062 -24.328 1 66.56 83 ASN A CA 1
ATOM 669 C C . ASN A 1 83 ? -17.547 -45.344 -24.438 1 66.56 83 ASN A C 1
ATOM 671 O O . ASN A 1 83 ? -16.797 -45.156 -23.484 1 66.56 83 ASN A O 1
ATOM 675 N N . PRO A 1 84 ? -17.062 -45.906 -25.422 1 71.38 84 PRO A N 1
ATOM 676 C CA . PRO A 1 84 ? -15.656 -46.25 -25.625 1 71.38 84 PRO A CA 1
ATOM 677 C C . PRO A 1 84 ? -14.734 -45.062 -25.297 1 71.38 84 PRO A C 1
ATOM 679 O O . PRO A 1 84 ? -13.602 -45.25 -24.859 1 71.38 84 PRO A O 1
ATOM 682 N N . ASP A 1 85 ? -15.273 -43.969 -25.312 1 74.81 85 ASP A N 1
ATOM 683 C CA . ASP A 1 85 ? -14.469 -42.781 -25.047 1 74.81 85 ASP A CA 1
ATOM 684 C C . ASP A 1 85 ? -14.211 -42.625 -23.547 1 74.81 85 ASP A C 1
ATOM 686 O O . ASP A 1 85 ? -13.148 -42.156 -23.141 1 74.81 85 ASP A O 1
ATOM 690 N N . PHE A 1 86 ? -15.078 -43.219 -22.812 1 77.38 86 PHE A N 1
ATOM 691 C CA . PHE A 1 86 ? -14.922 -43.156 -21.375 1 77.38 86 PHE A CA 1
ATOM 692 C C . PHE A 1 86 ? -13.82 -44.094 -20.906 1 77.38 86 PHE A C 1
ATOM 694 O O . PHE A 1 86 ? -12.984 -43.719 -20.062 1 77.38 86 PHE A O 1
ATOM 701 N N . GLU A 1 87 ? -13.852 -45.219 -21.375 1 82.81 87 GLU A N 1
ATOM 702 C CA . GLU A 1 87 ? -12.828 -46.188 -21.016 1 82.81 87 GLU A CA 1
ATOM 703 C C . GLU A 1 87 ? -11.438 -45.719 -21.438 1 82.81 87 GLU A C 1
ATOM 705 O O . GLU A 1 87 ? -10.469 -45.906 -20.703 1 82.81 87 GLU A O 1
ATOM 710 N N . LYS A 1 88 ? -11.375 -45.156 -22.594 1 87 88 LYS A N 1
ATOM 711 C CA . LYS A 1 88 ? -10.109 -44.625 -23.062 1 87 88 LYS A CA 1
ATOM 712 C C . LYS A 1 88 ? -9.602 -43.5 -22.156 1 87 88 LYS A C 1
ATOM 714 O O . LYS A 1 88 ? -8.414 -43.469 -21.797 1 87 88 LYS A O 1
ATOM 719 N N . LYS A 1 89 ? -10.469 -42.75 -21.766 1 89.06 89 LYS A N 1
ATOM 720 C CA . LYS A 1 89 ? -10.109 -41.656 -20.875 1 89.06 89 LYS A CA 1
ATOM 721 C C . LYS A 1 89 ? -9.586 -42.188 -19.547 1 89.06 89 LYS A C 1
ATOM 723 O O . LYS A 1 89 ? -8.578 -41.688 -19.031 1 89.06 89 LYS A O 1
ATOM 728 N N . THR A 1 90 ? -10.266 -43.125 -19.047 1 91.06 90 THR A N 1
ATOM 729 C CA . THR A 1 90 ? -9.891 -43.719 -17.766 1 91.06 90 THR A CA 1
ATOM 730 C C . THR A 1 90 ? -8.492 -44.344 -17.844 1 91.06 90 THR A C 1
ATOM 732 O O . THR A 1 90 ? -7.688 -44.188 -16.922 1 91.06 90 THR A O 1
ATOM 735 N N . ARG A 1 91 ? -8.266 -44.969 -18.906 1 93.81 91 ARG A N 1
ATOM 736 C CA . ARG A 1 91 ? -6.961 -45.594 -19.094 1 93.81 91 ARG A CA 1
ATOM 737 C C . ARG A 1 91 ? -5.863 -44.531 -19.219 1 93.81 91 ARG A C 1
ATOM 739 O O . ARG A 1 91 ? -4.785 -44.688 -18.641 1 93.81 91 ARG A O 1
ATOM 746 N N . LEU A 1 92 ? -6.133 -43.531 -19.969 1 95.5 92 LEU A N 1
ATOM 747 C CA . LEU A 1 92 ? -5.172 -42.469 -20.156 1 95.5 92 LEU A CA 1
ATOM 748 C C . LEU A 1 92 ? -4.848 -41.781 -18.828 1 95.5 92 LEU A C 1
ATOM 750 O O . LEU A 1 92 ? -3.688 -41.469 -18.547 1 95.5 92 LEU A O 1
ATOM 754 N N . VAL A 1 93 ? -5.836 -41.562 -18.062 1 96.75 93 VAL A N 1
ATOM 755 C CA . VAL A 1 93 ? -5.652 -40.938 -16.766 1 96.75 93 VAL A CA 1
ATOM 756 C C . VAL A 1 93 ? -4.785 -41.812 -15.859 1 96.75 93 VAL A C 1
ATOM 758 O O . VAL A 1 93 ? -3.861 -41.312 -15.211 1 96.75 93 VAL A O 1
ATOM 761 N N . LYS A 1 94 ? -5.105 -43.062 -15.859 1 97.25 94 LYS A N 1
ATOM 762 C CA . LYS A 1 94 ? -4.328 -44 -15.062 1 97.25 94 LYS A CA 1
ATOM 763 C C . LYS A 1 94 ? -2.863 -44 -15.492 1 97.25 94 LYS A C 1
ATOM 765 O O . LYS A 1 94 ? -1.963 -43.906 -14.656 1 97.25 94 LYS A O 1
ATOM 770 N N . ASN A 1 95 ? -2.676 -44.094 -16.797 1 97.69 95 ASN A N 1
ATOM 771 C CA . ASN A 1 95 ? -1.316 -44.094 -17.328 1 97.69 95 ASN A CA 1
ATOM 772 C C . ASN A 1 95 ? -0.584 -42.781 -16.953 1 97.69 95 ASN A C 1
ATOM 774 O O . ASN A 1 95 ? 0.587 -42.844 -16.578 1 97.69 95 ASN A O 1
ATOM 778 N N . CYS A 1 96 ? -1.255 -41.719 -17.094 1 98.06 96 CYS A N 1
ATOM 779 C CA . CYS A 1 96 ? -0.697 -40.438 -16.781 1 98.06 96 CYS A CA 1
ATOM 780 C C . CYS A 1 96 ? -0.271 -40.344 -15.32 1 98.06 96 CYS A C 1
ATOM 782 O O . CYS A 1 96 ? 0.879 -40.031 -15.016 1 98.06 96 CYS A O 1
ATOM 784 N N . LYS A 1 97 ? -1.145 -40.75 -14.414 1 98.19 97 LYS A N 1
ATOM 785 C CA . LYS A 1 97 ? -0.862 -40.719 -12.977 1 98.19 97 LYS A CA 1
ATOM 786 C C . LYS A 1 97 ? 0.319 -41.625 -12.648 1 98.19 97 LYS A C 1
ATOM 788 O O . LYS A 1 97 ? 1.187 -41.281 -11.852 1 98.19 97 LYS A O 1
ATOM 793 N N . GLU A 1 98 ? 0.364 -42.75 -13.242 1 98.19 98 GLU A N 1
ATOM 794 C CA . GLU A 1 98 ? 1.438 -43.719 -12.992 1 98.19 98 GLU A CA 1
ATOM 795 C C . GLU A 1 98 ? 2.791 -43.156 -13.414 1 98.19 98 GLU A C 1
ATOM 797 O O . GLU A 1 98 ? 3.791 -43.344 -12.711 1 98.19 98 GLU A O 1
ATOM 802 N N . CYS A 1 99 ? 2.785 -42.531 -14.562 1 98.19 99 CYS A N 1
ATOM 803 C CA . CYS A 1 99 ? 4.027 -41.938 -15.047 1 98.19 99 CYS A CA 1
ATOM 804 C C . CYS A 1 99 ? 4.531 -40.844 -14.094 1 98.19 99 CYS A C 1
ATOM 806 O O . CYS A 1 99 ? 5.703 -40.844 -13.711 1 98.19 99 CYS A O 1
ATOM 808 N N . PHE A 1 100 ? 3.678 -39.969 -13.664 1 98.38 100 PHE A N 1
ATOM 809 C CA . PHE A 1 100 ? 4.086 -38.906 -12.758 1 98.38 100 PHE A CA 1
ATOM 810 C C . PHE A 1 100 ? 4.457 -39.469 -11.391 1 98.38 100 PHE A C 1
ATOM 812 O O . PHE A 1 100 ? 5.406 -39 -10.758 1 98.38 100 PHE A O 1
ATOM 819 N N . LYS A 1 101 ? 3.73 -40.469 -10.945 1 98.06 101 LYS A N 1
ATOM 820 C CA . LYS A 1 101 ? 4.062 -41.094 -9.68 1 98.06 101 LYS A CA 1
ATOM 821 C C . LYS A 1 101 ? 5.465 -41.688 -9.719 1 98.06 101 LYS A C 1
ATOM 823 O O . LYS A 1 101 ? 6.242 -41.531 -8.773 1 98.06 101 LYS A O 1
ATOM 828 N N . LYS A 1 102 ? 5.777 -42.344 -10.766 1 98 102 LYS A N 1
ATOM 829 C CA . LYS A 1 102 ? 7.105 -42.938 -10.922 1 98 102 LYS A CA 1
ATOM 830 C C . LYS A 1 102 ? 8.18 -41.844 -10.938 1 98 102 LYS A C 1
ATOM 832 O O . LYS A 1 102 ? 9.242 -42 -10.328 1 98 102 LYS A O 1
ATOM 837 N N . ALA A 1 103 ? 7.906 -40.781 -11.711 1 97.69 103 ALA A N 1
ATOM 838 C CA . ALA A 1 103 ? 8.844 -39.688 -11.742 1 97.69 103 ALA A CA 1
ATOM 839 C C . ALA A 1 103 ? 9.094 -39.125 -10.336 1 97.69 103 ALA A C 1
ATOM 841 O O . ALA A 1 103 ? 10.234 -38.875 -9.961 1 97.69 103 ALA A O 1
ATOM 842 N N . ILE A 1 104 ? 8.07 -39 -9.523 1 97.62 104 ILE A N 1
ATOM 843 C CA . ILE A 1 104 ? 8.156 -38.469 -8.172 1 97.62 104 ILE A CA 1
ATOM 844 C C . ILE A 1 104 ? 8.922 -39.438 -7.277 1 97.62 104 ILE A C 1
ATOM 846 O O . ILE A 1 104 ? 9.711 -39.031 -6.43 1 97.62 104 ILE A O 1
ATOM 850 N N . GLU A 1 105 ? 8.703 -40.719 -7.457 1 97.56 105 GLU A N 1
ATOM 851 C CA . GLU A 1 105 ? 9.398 -41.75 -6.68 1 97.56 105 GLU A CA 1
ATOM 852 C C . GLU A 1 105 ? 10.898 -41.719 -6.941 1 97.56 105 GLU A C 1
ATOM 854 O O . GLU A 1 105 ? 11.695 -41.938 -6.027 1 97.56 105 GLU A O 1
ATOM 859 N N . LEU A 1 106 ? 11.211 -41.469 -8.141 1 97 106 LEU A N 1
ATOM 860 C CA . LEU A 1 106 ? 12.617 -41.438 -8.539 1 97 106 LEU A CA 1
ATOM 861 C C . LEU A 1 106 ? 13.297 -40.188 -8.039 1 97 106 LEU A C 1
ATOM 863 O O . LEU A 1 106 ? 14.477 -40.188 -7.672 1 97 106 LEU A O 1
ATOM 867 N N . LYS A 1 107 ? 12.539 -39.062 -8 1 96.19 107 LYS A N 1
ATOM 868 C CA . LYS A 1 107 ? 13.047 -37.781 -7.52 1 96.19 107 LYS A CA 1
ATOM 869 C C . LYS A 1 107 ? 11.969 -37 -6.754 1 96.19 107 LYS A C 1
ATOM 871 O O . LYS A 1 107 ? 11.227 -36.219 -7.34 1 96.19 107 LYS A O 1
ATOM 876 N N . GLN A 1 108 ? 12 -37.094 -5.547 1 93.12 108 GLN A N 1
ATOM 877 C CA . GLN A 1 108 ? 10.984 -36.531 -4.676 1 93.12 108 GLN A CA 1
ATOM 878 C C . GLN A 1 108 ? 11.008 -35 -4.734 1 93.12 108 GLN A C 1
ATOM 880 O O . GLN A 1 108 ? 10 -34.344 -4.457 1 93.12 108 GLN A O 1
ATOM 885 N N . SER A 1 109 ? 12.133 -34.438 -5.172 1 91.94 109 SER A N 1
ATOM 886 C CA . SER A 1 109 ? 12.281 -32.969 -5.188 1 91.94 109 SER A CA 1
ATOM 887 C C . SER A 1 109 ? 11.766 -32.375 -6.492 1 91.94 109 SER A C 1
ATOM 889 O O . SER A 1 109 ? 11.789 -31.172 -6.676 1 91.94 109 SER A O 1
ATOM 891 N N . CYS A 1 110 ? 11.266 -33.25 -7.387 1 95.31 110 CYS A N 1
ATOM 892 C CA . CYS A 1 110 ? 10.797 -32.781 -8.68 1 95.31 110 CYS A CA 1
ATOM 893 C C . CYS A 1 110 ? 9.43 -32.125 -8.555 1 95.31 110 CYS A C 1
ATOM 895 O O . CYS A 1 110 ? 8.406 -32.781 -8.703 1 95.31 110 CYS A O 1
ATOM 897 N N . ILE A 1 111 ? 9.375 -30.859 -8.43 1 96.62 111 ILE A N 1
ATOM 898 C CA . ILE A 1 111 ? 8.164 -30.094 -8.148 1 96.62 111 ILE A CA 1
ATOM 899 C C . ILE A 1 111 ? 7.246 -30.109 -9.375 1 96.62 111 ILE A C 1
ATOM 901 O O . ILE A 1 111 ? 6.031 -30.266 -9.242 1 96.62 111 ILE A O 1
ATOM 905 N N . ILE A 1 112 ? 7.844 -30.016 -10.531 1 96.44 112 ILE A N 1
ATOM 906 C CA . ILE A 1 112 ? 7.055 -29.938 -11.75 1 96.44 112 ILE A CA 1
ATOM 907 C C . ILE A 1 112 ? 6.246 -31.234 -11.922 1 96.44 112 ILE A C 1
ATOM 909 O O . ILE A 1 112 ? 5.094 -31.188 -12.359 1 96.44 112 ILE A O 1
ATOM 913 N N . ALA A 1 113 ? 6.809 -32.375 -11.562 1 97.44 113 ALA A N 1
ATOM 914 C CA . ALA A 1 113 ? 6.105 -33.656 -11.648 1 97.44 113 ALA A CA 1
ATOM 915 C C . ALA A 1 113 ? 4.941 -33.719 -10.664 1 97.44 113 ALA A C 1
ATOM 917 O O . ALA A 1 113 ? 3.859 -34.188 -10.992 1 97.44 113 ALA A O 1
ATOM 918 N N . LYS A 1 114 ? 5.156 -33.188 -9.492 1 98.06 114 LYS A N 1
ATOM 919 C CA . LYS A 1 114 ? 4.109 -33.156 -8.477 1 98.06 114 LYS A CA 1
ATOM 920 C C . LYS A 1 114 ? 2.957 -32.25 -8.898 1 98.06 114 LYS A C 1
ATOM 922 O O . LYS A 1 114 ? 1.789 -32.594 -8.695 1 98.06 114 LYS A O 1
ATOM 927 N N . LEU A 1 115 ? 3.332 -31.188 -9.477 1 98.19 115 LEU A N 1
ATOM 928 C CA . LEU A 1 115 ? 2.316 -30.266 -9.969 1 98.19 115 LEU A CA 1
ATOM 929 C C . LEU A 1 115 ? 1.496 -30.891 -11.086 1 98.19 115 LEU A C 1
ATOM 931 O O . LEU A 1 115 ? 0.268 -30.781 -11.102 1 98.19 115 LEU A O 1
ATOM 935 N N . ASP A 1 116 ? 2.176 -31.516 -12.008 1 97.75 116 ASP A N 1
ATOM 936 C CA . ASP A 1 116 ? 1.478 -32.188 -13.102 1 97.75 116 ASP A CA 1
ATOM 937 C C . ASP A 1 116 ? 0.612 -33.344 -12.586 1 97.75 116 ASP A C 1
ATOM 939 O O . ASP A 1 116 ? -0.472 -33.594 -13.109 1 97.75 116 ASP A O 1
ATOM 943 N N . TYR A 1 117 ? 1.136 -33.969 -11.555 1 97.94 117 TYR A N 1
ATOM 944 C CA . TYR A 1 117 ? 0.368 -35.031 -10.891 1 97.94 117 TYR A CA 1
ATOM 945 C C . TYR A 1 117 ? -0.928 -34.469 -10.312 1 97.94 117 TYR A C 1
ATOM 947 O O . TYR A 1 117 ? -2.006 -35.031 -10.547 1 97.94 117 TYR A O 1
ATOM 955 N N . ALA A 1 118 ? -0.847 -33.375 -9.664 1 98.31 118 ALA A N 1
ATOM 956 C CA . ALA A 1 118 ? -2.023 -32.719 -9.109 1 98.31 118 ALA A CA 1
ATOM 957 C C . ALA A 1 118 ? -2.98 -32.281 -10.211 1 98.31 118 ALA A C 1
ATOM 959 O O . ALA A 1 118 ? -4.195 -32.469 -10.094 1 98.31 118 ALA A O 1
ATOM 960 N N . LYS A 1 119 ? -2.445 -31.781 -11.25 1 97.31 119 LYS A N 1
ATOM 961 C CA . LYS A 1 119 ? -3.26 -31.328 -12.367 1 97.31 119 LYS A CA 1
ATOM 962 C C . LYS A 1 119 ? -4.047 -32.469 -12.992 1 97.31 119 LYS A C 1
ATOM 964 O O . LYS A 1 119 ? -5.195 -32.281 -13.406 1 97.31 119 LYS A O 1
ATOM 969 N N . THR A 1 120 ? -3.48 -33.594 -13.047 1 97.25 120 THR A N 1
ATOM 970 C CA . THR A 1 120 ? -4.156 -34.75 -13.602 1 97.25 120 THR A CA 1
ATOM 971 C C . THR A 1 120 ? -5.391 -35.094 -12.773 1 97.25 120 THR A C 1
ATOM 973 O O . THR A 1 120 ? -6.441 -35.438 -13.328 1 97.25 120 THR A O 1
ATOM 976 N N . TYR A 1 121 ? -5.223 -35.031 -11.453 1 97.31 121 TYR A N 1
ATOM 977 C CA . TYR A 1 121 ? -6.371 -35.25 -10.578 1 97.31 121 TYR A CA 1
ATOM 978 C C . TYR A 1 121 ? -7.469 -34.25 -10.844 1 97.31 121 TYR A C 1
ATOM 980 O O . TYR A 1 121 ? -8.656 -34.594 -10.867 1 97.31 121 TYR A O 1
ATOM 988 N 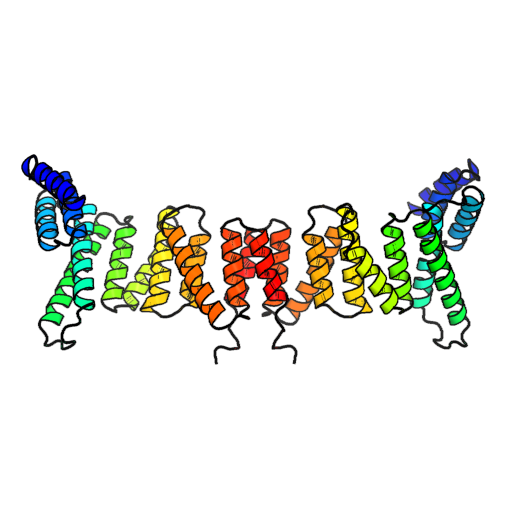N . SER A 1 122 ? -7.086 -33.062 -11.086 1 96 122 SER A N 1
ATOM 989 C CA . SER A 1 122 ? -8.047 -32 -11.383 1 96 122 SER A CA 1
ATOM 990 C C . SER A 1 122 ? -8.766 -32.25 -12.695 1 96 122 SER A C 1
ATOM 992 O O . SER A 1 122 ? -9.984 -32.094 -12.781 1 96 122 SER A O 1
ATOM 994 N N . LEU A 1 123 ? -8.008 -32.688 -13.703 1 92.06 123 LEU A N 1
ATOM 995 C CA . LEU A 1 123 ? -8.578 -32.969 -15.016 1 92.06 123 LEU A CA 1
ATOM 996 C C . LEU A 1 123 ? -9.617 -34.094 -14.922 1 92.06 123 LEU A C 1
ATOM 998 O O . LEU A 1 123 ? -10.602 -34.094 -15.656 1 92.06 123 LEU A O 1
ATOM 1002 N N . ASN A 1 124 ? -9.398 -34.969 -14.008 1 92.69 124 ASN A N 1
ATOM 1003 C CA . ASN A 1 124 ? -10.312 -36.094 -13.812 1 92.69 124 ASN A CA 1
ATOM 1004 C C . ASN A 1 124 ? -11.352 -35.781 -12.742 1 92.69 124 ASN A C 1
ATOM 1006 O O . ASN A 1 124 ? -12.016 -36.688 -12.242 1 92.69 124 ASN A O 1
ATOM 1010 N N . GLU A 1 125 ? -11.367 -34.594 -12.234 1 94.12 125 GLU A N 1
ATOM 1011 C CA . GLU A 1 125 ? -12.352 -34.062 -11.297 1 94.12 125 GLU A CA 1
ATOM 1012 C C . GLU A 1 125 ? -12.227 -34.75 -9.93 1 94.12 125 GLU A C 1
ATOM 1014 O O . GLU A 1 125 ? -13.227 -34.938 -9.227 1 94.12 125 GLU A O 1
ATOM 1019 N N . GLU A 1 126 ? -11.102 -35.25 -9.742 1 96.75 126 GLU A N 1
ATOM 1020 C CA . GLU A 1 126 ? -10.742 -35.719 -8.406 1 96.75 126 GLU A CA 1
ATOM 1021 C C . GLU A 1 126 ? -10.156 -34.594 -7.566 1 96.75 126 GLU A C 1
ATOM 1023 O O . GLU A 1 126 ? -8.992 -34.625 -7.172 1 96.75 126 GLU A O 1
ATOM 1028 N N . TYR A 1 127 ? -10.977 -33.719 -7.191 1 97.69 127 TYR A N 1
ATOM 1029 C CA . TYR A 1 127 ? -10.547 -32.406 -6.664 1 97.69 127 TYR A CA 1
ATOM 1030 C C . TYR A 1 127 ? -9.984 -32.562 -5.258 1 97.69 127 TYR A C 1
ATOM 1032 O O . TYR A 1 127 ? -9.055 -31.844 -4.875 1 97.69 127 TYR A O 1
ATOM 1040 N N . ASP A 1 128 ? -10.5 -33.469 -4.496 1 97.81 128 ASP A N 1
ATOM 1041 C CA . ASP A 1 128 ? -10.008 -33.656 -3.133 1 97.81 128 ASP A CA 1
ATOM 1042 C C . ASP A 1 128 ? -8.547 -34.094 -3.131 1 97.81 128 ASP A C 1
ATOM 1044 O O . ASP A 1 128 ? -7.734 -33.594 -2.352 1 97.81 128 ASP A O 1
ATOM 1048 N N . GLU A 1 129 ? -8.312 -35.062 -3.973 1 97.94 129 GLU A N 1
ATOM 1049 C CA . GLU A 1 129 ? -6.938 -35.531 -4.082 1 97.94 129 GLU A CA 1
ATOM 1050 C C . GLU A 1 129 ? -6 -34.438 -4.586 1 97.94 129 GLU A C 1
ATOM 1052 O O . GLU A 1 129 ? -4.887 -34.281 -4.078 1 97.94 129 GLU A O 1
ATOM 1057 N N . ALA A 1 130 ? -6.422 -33.688 -5.645 1 98.31 130 ALA A N 1
ATOM 1058 C CA . ALA A 1 130 ? -5.633 -32.562 -6.145 1 98.31 130 ALA A CA 1
ATOM 1059 C C . ALA A 1 130 ? -5.352 -31.562 -5.039 1 98.31 130 ALA A C 1
ATOM 1061 O O . ALA A 1 130 ? -4.211 -31.125 -4.867 1 98.31 130 ALA A O 1
ATOM 1062 N N . ALA A 1 131 ? -6.383 -31.234 -4.23 1 98.12 131 ALA A N 1
ATOM 1063 C CA . ALA A 1 131 ? -6.262 -30.266 -3.15 1 98.12 131 ALA A CA 1
ATOM 1064 C C . ALA A 1 131 ? -5.23 -30.703 -2.117 1 98.12 131 ALA A C 1
ATOM 1066 O O . ALA A 1 131 ? -4.461 -29.891 -1.61 1 98.12 131 ALA A O 1
ATOM 1067 N N . LYS A 1 132 ? -5.273 -31.969 -1.812 1 98.12 132 LYS A N 1
ATOM 1068 C CA . LYS A 1 132 ? -4.305 -32.5 -0.859 1 98.12 132 LYS A CA 1
ATOM 1069 C C . LYS A 1 132 ? -2.875 -32.312 -1.357 1 98.12 132 LYS A C 1
ATOM 1071 O O . LYS A 1 132 ? -1.99 -31.938 -0.587 1 98.12 132 LYS A O 1
ATOM 1076 N N . ILE A 1 133 ? -2.631 -32.562 -2.596 1 98 133 ILE A N 1
ATOM 1077 C CA . ILE A 1 133 ? -1.298 -32.406 -3.172 1 98 133 ILE A CA 1
ATOM 1078 C C . ILE A 1 133 ? -0.875 -30.953 -3.143 1 98 133 ILE A C 1
ATOM 1080 O O . ILE A 1 133 ? 0.236 -30.625 -2.717 1 98 133 ILE A O 1
ATOM 1084 N N . TYR A 1 134 ? -1.757 -30.094 -3.604 1 98.25 134 TYR A N 1
ATOM 1085 C CA . TYR A 1 134 ? -1.435 -28.672 -3.588 1 98.25 134 TYR A CA 1
ATOM 1086 C C . TYR A 1 134 ? -1.146 -28.188 -2.17 1 98.25 134 TYR A C 1
ATOM 1088 O O . TYR A 1 134 ? -0.219 -27.406 -1.949 1 98.25 134 TYR A O 1
ATOM 1096 N N . SER A 1 135 ? -1.939 -28.625 -1.221 1 97.75 135 SER A N 1
ATOM 1097 C CA . SER A 1 135 ? -1.727 -28.25 0.172 1 97.75 135 SER A CA 1
ATOM 1098 C C . SER A 1 135 ? -0.346 -28.672 0.657 1 97.75 135 SER A C 1
ATOM 1100 O O . SER A 1 135 ? 0.354 -27.906 1.316 1 97.75 135 SER A O 1
ATOM 1102 N N . SER A 1 136 ? 0.015 -29.859 0.31 1 97.31 136 SER A N 1
ATOM 1103 C CA . SER A 1 136 ? 1.331 -30.359 0.686 1 97.31 136 SER A CA 1
ATOM 1104 C C . SER A 1 136 ? 2.443 -29.547 0.036 1 97.31 136 SER A C 1
ATOM 1106 O O . SER A 1 136 ? 3.461 -29.266 0.669 1 97.31 136 SER A O 1
ATOM 1108 N N . LEU A 1 137 ? 2.299 -29.219 -1.195 1 97.94 137 LEU A N 1
ATOM 1109 C CA . LEU A 1 137 ? 3.297 -28.438 -1.927 1 97.94 137 LEU A CA 1
ATOM 1110 C C . LEU A 1 137 ? 3.436 -27.031 -1.342 1 97.94 137 LEU A C 1
ATOM 1112 O O . LEU A 1 137 ? 4.547 -26.516 -1.239 1 97.94 137 LEU A O 1
ATOM 1116 N N . LEU A 1 138 ? 2.324 -26.469 -0.89 1 97.69 138 LEU A N 1
ATOM 1117 C CA . LEU A 1 138 ? 2.303 -25.125 -0.349 1 97.69 138 LEU A CA 1
ATOM 1118 C C . LEU A 1 138 ? 3.012 -25.062 1 1 97.69 138 LEU A C 1
ATOM 1120 O O . LEU A 1 138 ? 3.482 -24 1.414 1 97.69 138 LEU A O 1
ATOM 1124 N N . GLU A 1 139 ? 3.205 -26.125 1.636 1 96.19 139 GLU A N 1
ATOM 1125 C CA . GLU A 1 139 ? 3.814 -26.203 2.961 1 96.19 139 GLU A CA 1
ATOM 1126 C C . GLU A 1 139 ? 5.316 -26.453 2.865 1 96.19 139 GLU A C 1
ATOM 1128 O O . GLU A 1 139 ? 6.027 -26.375 3.869 1 96.19 139 GLU A O 1
ATOM 1133 N N . LEU A 1 140 ? 5.801 -26.641 1.685 1 94.19 140 LEU A N 1
ATOM 1134 C CA . LEU A 1 140 ? 7.227 -26.922 1.52 1 94.19 140 LEU A CA 1
ATOM 1135 C C . LEU A 1 140 ? 8.062 -25.703 1.904 1 94.19 140 LEU A C 1
ATOM 1137 O O . LEU A 1 140 ? 7.797 -24.594 1.445 1 94.19 140 LEU A O 1
ATOM 1141 N N . GLU A 1 141 ? 9.062 -25.797 2.695 1 88.94 141 GLU A N 1
ATOM 1142 C CA . GLU A 1 141 ? 9.891 -24.688 3.172 1 88.94 141 GLU A CA 1
ATOM 1143 C C . GLU A 1 141 ? 11.188 -24.594 2.375 1 88.94 141 GLU A C 1
ATOM 1145 O O . GLU A 1 141 ? 11.664 -23.5 2.088 1 88.94 141 GLU A O 1
ATOM 1150 N N . ASN A 1 142 ? 11.75 -25.734 1.993 1 89.31 142 ASN A N 1
ATOM 1151 C CA . ASN A 1 142 ? 13.062 -25.75 1.359 1 89.31 142 ASN A CA 1
ATOM 1152 C C . ASN A 1 142 ? 12.953 -25.844 -0.16 1 89.31 142 ASN A C 1
ATOM 1154 O O . ASN A 1 142 ? 13.406 -26.812 -0.765 1 89.31 142 ASN A O 1
ATOM 1158 N N . THR A 1 143 ? 12.227 -24.891 -0.762 1 93.25 143 THR A N 1
ATOM 1159 C CA . THR A 1 143 ? 12.039 -24.828 -2.207 1 93.25 143 THR A CA 1
ATOM 1160 C C . THR A 1 143 ? 12.562 -23.516 -2.77 1 93.25 143 THR A C 1
ATOM 1162 O O . THR A 1 143 ? 12.492 -22.484 -2.111 1 93.25 143 THR A O 1
ATOM 1165 N N . CYS A 1 144 ? 13.273 -23.562 -3.83 1 94.94 144 CYS A N 1
ATOM 1166 C CA . CYS A 1 144 ? 13.781 -22.328 -4.441 1 94.94 144 CYS A CA 1
ATOM 1167 C C . CYS A 1 144 ? 12.641 -21.391 -4.801 1 94.94 144 CYS A C 1
ATOM 1169 O O . CYS A 1 144 ? 11.508 -21.828 -4.988 1 94.94 144 CYS A O 1
ATOM 1171 N N . PRO A 1 145 ? 12.875 -20.172 -4.961 1 96.88 145 PRO A N 1
ATOM 1172 C CA . PRO A 1 145 ? 11.828 -19.172 -5.211 1 96.88 145 PRO A CA 1
ATOM 1173 C C . PRO A 1 145 ? 11.047 -19.453 -6.492 1 96.88 145 PRO A C 1
ATOM 1175 O O . PRO A 1 145 ? 9.828 -19.25 -6.531 1 96.88 145 PRO A O 1
ATOM 1178 N N . GLU A 1 146 ? 11.711 -19.875 -7.48 1 96.31 146 GLU A N 1
ATOM 1179 C CA . GLU A 1 146 ? 11.031 -20.172 -8.742 1 96.31 146 GLU A CA 1
ATOM 1180 C C . GLU A 1 146 ? 9.969 -21.25 -8.57 1 96.31 146 GLU A C 1
ATOM 1182 O O . GLU A 1 146 ? 8.859 -21.109 -9.086 1 96.31 146 GLU A O 1
ATOM 1187 N N . ASN A 1 147 ? 10.336 -22.297 -7.832 1 96.69 147 ASN A N 1
ATOM 1188 C CA . ASN A 1 147 ? 9.398 -23.375 -7.578 1 96.69 147 ASN A CA 1
ATOM 1189 C C . ASN A 1 147 ? 8.266 -22.938 -6.66 1 96.69 147 ASN A C 1
ATOM 1191 O O . ASN A 1 147 ? 7.121 -23.359 -6.832 1 96.69 147 ASN A O 1
ATOM 1195 N N . LYS A 1 148 ? 8.547 -22.125 -5.734 1 97.62 148 LYS A N 1
ATOM 1196 C CA . LYS A 1 148 ? 7.512 -21.578 -4.859 1 97.62 148 LYS A CA 1
ATOM 1197 C C . LYS A 1 148 ? 6.465 -20.812 -5.656 1 97.62 148 LYS A C 1
ATOM 1199 O O . LYS A 1 148 ? 5.266 -20.938 -5.398 1 97.62 148 LYS A O 1
ATOM 1204 N N . GLN A 1 149 ? 6.996 -20.031 -6.617 1 98.19 149 GLN A N 1
ATOM 1205 C CA . GLN A 1 149 ? 6.094 -19.281 -7.469 1 98.19 149 GLN A CA 1
ATOM 1206 C C . GLN A 1 149 ? 5.246 -20.203 -8.344 1 98.19 149 GLN A C 1
ATOM 1208 O O . GLN A 1 149 ? 4.047 -19.969 -8.508 1 98.19 149 GLN A O 1
ATOM 1213 N N . GLU A 1 150 ? 5.852 -21.203 -8.852 1 98 150 GLU A N 1
ATOM 1214 C CA . GLU A 1 150 ? 5.125 -22.172 -9.664 1 98 150 GLU A CA 1
ATOM 1215 C C . GLU A 1 150 ? 4.02 -22.844 -8.852 1 98 150 GLU A C 1
ATOM 1217 O O . GLU A 1 150 ? 2.902 -23.031 -9.352 1 98 150 GLU A O 1
ATOM 1222 N N . ILE A 1 151 ? 4.34 -23.219 -7.676 1 98.44 151 ILE A N 1
ATOM 1223 C CA . ILE A 1 151 ? 3.377 -23.875 -6.797 1 98.44 151 ILE A CA 1
ATOM 1224 C C . ILE A 1 151 ? 2.182 -22.969 -6.562 1 98.44 151 ILE A C 1
ATOM 1226 O O . ILE A 1 151 ? 1.03 -23.375 -6.695 1 98.44 151 ILE A O 1
ATOM 1230 N N . ARG A 1 152 ? 2.449 -21.734 -6.258 1 98.62 152 ARG A N 1
ATOM 1231 C CA . ARG A 1 152 ? 1.377 -20.781 -5.992 1 98.62 152 ARG A CA 1
ATOM 1232 C C . ARG A 1 152 ? 0.537 -20.531 -7.238 1 98.62 152 ARG A C 1
ATOM 1234 O O . ARG A 1 152 ? -0.69 -20.453 -7.16 1 98.62 152 ARG A O 1
ATOM 1241 N N . LEU A 1 153 ? 1.208 -20.422 -8.344 1 98.62 153 LEU A N 1
ATOM 1242 C CA . LEU A 1 153 ? 0.487 -20.234 -9.602 1 98.62 153 LEU A CA 1
ATOM 1243 C C . LEU A 1 153 ? -0.494 -21.375 -9.844 1 98.62 153 LEU A C 1
ATOM 1245 O O . LEU A 1 153 ? -1.679 -21.141 -10.086 1 98.62 153 LEU A O 1
ATOM 1249 N N . HIS A 1 154 ? -0.036 -22.594 -9.734 1 98.56 154 HIS A N 1
ATOM 1250 C CA . HIS A 1 154 ? -0.879 -23.75 -10.016 1 98.56 154 HIS A CA 1
ATOM 1251 C C . HIS A 1 154 ? -1.985 -23.891 -8.969 1 98.56 154 HIS A C 1
ATOM 1253 O O . HIS A 1 154 ? -3.115 -24.266 -9.305 1 98.56 154 HIS A O 1
ATOM 1259 N N . ALA A 1 155 ? -1.638 -23.625 -7.75 1 98.56 155 ALA A N 1
ATOM 1260 C CA . ALA A 1 155 ? -2.664 -23.641 -6.711 1 98.56 155 ALA A CA 1
ATOM 1261 C C . ALA A 1 155 ? -3.746 -22.609 -7 1 98.56 155 ALA A C 1
ATOM 1263 O O . ALA A 1 155 ? -4.938 -22.875 -6.836 1 98.56 155 ALA A O 1
ATOM 1264 N N . ALA A 1 156 ? -3.328 -21.453 -7.426 1 98.62 156 ALA A N 1
ATOM 1265 C CA . ALA A 1 156 ? -4.27 -20.391 -7.75 1 98.62 156 ALA A CA 1
ATOM 1266 C C . ALA A 1 156 ? -5.184 -20.797 -8.898 1 98.62 156 ALA A C 1
ATOM 1268 O O . ALA A 1 156 ? -6.398 -20.578 -8.852 1 98.62 156 ALA A O 1
ATOM 1269 N N . LEU A 1 157 ? -4.602 -21.375 -9.859 1 98.25 157 LEU A N 1
ATOM 1270 C CA . LEU A 1 157 ? -5.379 -21.797 -11.016 1 98.25 157 LEU A CA 1
ATOM 1271 C C . LEU A 1 157 ? -6.367 -22.891 -10.625 1 98.25 157 LEU A C 1
ATOM 1273 O O . LEU A 1 157 ? -7.5 -22.922 -11.117 1 98.25 157 LEU A O 1
ATOM 1277 N N . PHE A 1 158 ? -6.027 -23.828 -9.766 1 98.25 158 PHE A N 1
ATOM 1278 C CA . PHE A 1 158 ? -6.918 -24.859 -9.258 1 98.25 158 PHE A CA 1
ATOM 1279 C C . PHE A 1 158 ? -8.109 -24.234 -8.539 1 98.25 158 PHE A C 1
ATOM 1281 O O . PHE A 1 158 ? -9.258 -24.641 -8.758 1 98.25 158 PHE A O 1
ATOM 1288 N N . GLN A 1 159 ? -7.773 -23.188 -7.75 1 98.12 159 GLN A N 1
ATOM 1289 C CA . GLN A 1 159 ? -8.836 -22.484 -7.027 1 98.12 159 GLN A CA 1
ATOM 1290 C C . GLN A 1 159 ? -9.766 -21.766 -7.988 1 98.12 159 GLN A C 1
ATOM 1292 O O . GLN A 1 159 ? -10.984 -21.781 -7.816 1 98.12 159 GLN A O 1
ATOM 1297 N N . LEU A 1 160 ? -9.203 -21.188 -8.977 1 97.56 160 LEU A N 1
ATOM 1298 C CA . LEU A 1 160 ? -9.961 -20.344 -9.891 1 97.56 160 LEU A CA 1
ATOM 1299 C C . LEU A 1 160 ? -10.867 -21.188 -10.789 1 97.56 160 LEU A C 1
ATOM 1301 O O . LEU A 1 160 ? -12.062 -20.906 -10.898 1 97.56 160 LEU A O 1
ATOM 1305 N N . TYR A 1 161 ? -10.336 -22.281 -11.289 1 95.75 161 TYR A N 1
ATOM 1306 C CA . TYR A 1 161 ? -11.047 -22.953 -12.375 1 95.75 161 TYR A CA 1
ATOM 1307 C C . TYR A 1 161 ? -11.758 -24.203 -11.875 1 95.75 161 TYR A C 1
ATOM 1309 O O . TYR A 1 161 ? -12.742 -24.641 -12.477 1 95.75 161 TYR A O 1
ATOM 1317 N N . HIS A 1 162 ? -11.297 -24.75 -10.867 1 95.88 162 HIS A N 1
ATOM 1318 C CA . HIS A 1 162 ? -11.875 -26.016 -10.445 1 95.88 162 HIS A CA 1
ATOM 1319 C C . HIS A 1 162 ? -12.695 -25.844 -9.164 1 95.88 162 HIS A C 1
ATOM 1321 O O . HIS A 1 162 ? -13.766 -26.438 -9.023 1 95.88 162 HIS A O 1
ATOM 1327 N N . LYS A 1 163 ? -12.188 -25.031 -8.281 1 96.5 163 LYS A N 1
ATOM 1328 C CA . LYS A 1 163 ? -12.922 -24.797 -7.039 1 96.5 163 LYS A CA 1
ATOM 1329 C C . LYS A 1 163 ? -13.812 -23.578 -7.145 1 96.5 163 LYS A C 1
ATOM 1331 O O . LYS A 1 163 ? -14.68 -23.344 -6.297 1 96.5 163 LYS A O 1
ATOM 1336 N N . HIS A 1 164 ? -13.641 -22.719 -8.094 1 96.12 164 HIS A N 1
ATOM 1337 C CA . HIS A 1 164 ? -14.414 -21.516 -8.352 1 96.12 164 HIS A CA 1
ATOM 1338 C C . HIS A 1 164 ? -14.367 -20.562 -7.16 1 96.12 164 HIS A C 1
ATOM 1340 O O . HIS A 1 164 ? -15.367 -19.922 -6.82 1 96.12 164 HIS A O 1
ATOM 1346 N N . SER A 1 165 ? -13.336 -20.578 -6.516 1 96.25 165 SER A N 1
ATOM 1347 C CA . SER A 1 165 ? -13.062 -19.625 -5.445 1 96.25 165 SER A CA 1
ATOM 1348 C C . SER A 1 165 ? -12.094 -18.531 -5.906 1 96.25 165 SER A C 1
ATOM 1350 O O . SER A 1 165 ? -10.875 -18.703 -5.809 1 96.25 165 SER A O 1
ATOM 1352 N N . GLU A 1 166 ? -12.648 -17.5 -6.289 1 95.38 166 GLU A N 1
ATOM 1353 C CA . GLU A 1 166 ? -11.82 -16.422 -6.797 1 95.38 166 GLU A CA 1
ATOM 1354 C C . GLU A 1 166 ? -11 -15.781 -5.68 1 95.38 166 GLU A C 1
ATOM 1356 O O . GLU A 1 166 ? -9.859 -15.375 -5.898 1 95.38 166 GLU A O 1
ATOM 1361 N N . ALA A 1 167 ? -11.586 -15.703 -4.48 1 94.25 167 ALA A N 1
ATOM 1362 C CA . ALA A 1 167 ? -10.891 -15.117 -3.342 1 94.25 167 ALA A CA 1
ATOM 1363 C C . ALA A 1 167 ? -9.609 -15.891 -3.018 1 94.25 167 ALA A C 1
ATOM 1365 O O . ALA A 1 167 ? -8.539 -15.297 -2.867 1 94.25 167 ALA A O 1
ATOM 1366 N N . ASN A 1 168 ? -9.75 -17.188 -2.98 1 95.94 168 ASN A N 1
ATOM 1367 C CA . ASN A 1 168 ? -8.578 -18.016 -2.727 1 95.94 168 ASN A CA 1
ATOM 1368 C C . ASN A 1 168 ? -7.555 -17.906 -3.85 1 95.94 168 ASN A C 1
ATOM 1370 O O . ASN A 1 168 ? -6.348 -17.891 -3.594 1 95.94 168 ASN A O 1
ATOM 1374 N N . ALA A 1 169 ? -8.008 -17.891 -5.062 1 98 169 ALA A N 1
ATOM 1375 C CA . ALA A 1 169 ? -7.109 -17.75 -6.207 1 98 169 ALA A CA 1
ATOM 1376 C C . ALA A 1 169 ? -6.293 -16.469 -6.109 1 98 169 ALA A C 1
ATOM 1378 O O . ALA A 1 169 ? -5.074 -16.484 -6.277 1 98 169 ALA A O 1
ATOM 1379 N N . ILE A 1 170 ? -6.98 -15.398 -5.781 1 97.44 170 ILE A N 1
ATOM 1380 C CA . ILE A 1 170 ? -6.336 -14.094 -5.656 1 97.44 170 ILE A CA 1
ATOM 1381 C C . ILE A 1 170 ? -5.246 -14.156 -4.586 1 97.44 170 ILE A C 1
ATOM 1383 O O . ILE A 1 170 ? -4.133 -13.672 -4.793 1 97.44 170 ILE A O 1
ATOM 1387 N N . ASN A 1 171 ? -5.578 -14.758 -3.498 1 96.56 171 ASN A N 1
ATOM 1388 C CA . ASN A 1 171 ? -4.609 -14.883 -2.414 1 96.56 171 ASN A CA 1
ATOM 1389 C C . ASN A 1 171 ? -3.352 -15.609 -2.869 1 96.56 171 ASN A C 1
ATOM 1391 O O . ASN A 1 171 ? -2.236 -15.164 -2.596 1 96.56 171 ASN A O 1
ATOM 1395 N N . TYR A 1 172 ? -3.521 -16.656 -3.553 1 98.12 172 TYR A N 1
ATOM 1396 C CA . TYR A 1 172 ? -2.367 -17.422 -4.008 1 98.12 172 TYR A CA 1
ATOM 1397 C C . TYR A 1 172 ? -1.593 -16.656 -5.078 1 98.12 172 TYR A C 1
ATOM 1399 O O . TYR A 1 172 ? -0.362 -16.719 -5.121 1 98.12 172 TYR A O 1
ATOM 1407 N N . PHE A 1 173 ? -2.281 -16.016 -6.012 1 98.56 173 PHE A N 1
ATOM 1408 C CA . PHE A 1 173 ? -1.588 -15.195 -6.996 1 98.56 173 PHE A CA 1
ATOM 1409 C C . PHE A 1 173 ? -0.731 -14.133 -6.316 1 98.56 173 PHE A C 1
ATOM 1411 O O . PHE A 1 173 ? 0.419 -13.914 -6.703 1 98.56 173 PHE A O 1
ATOM 1418 N N . LEU A 1 174 ? -1.341 -13.5 -5.312 1 97.94 174 LEU A N 1
ATOM 1419 C CA . LEU A 1 174 ? -0.615 -12.461 -4.594 1 97.94 174 LEU A CA 1
ATOM 1420 C C . LEU A 1 174 ? 0.602 -13.039 -3.881 1 97.94 174 LEU A C 1
ATOM 1422 O O . LEU A 1 174 ? 1.667 -12.422 -3.857 1 97.94 174 LEU A O 1
ATOM 1426 N N . GLU A 1 175 ? 0.476 -14.188 -3.287 1 97.12 175 GLU A N 1
ATOM 1427 C CA . GLU A 1 175 ? 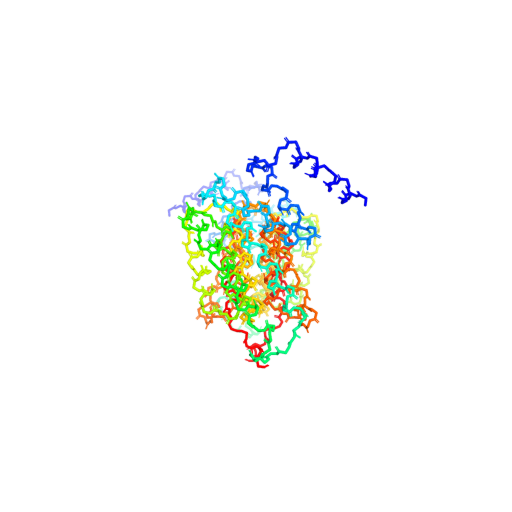1.612 -14.859 -2.662 1 97.12 175 GLU A CA 1
ATOM 1428 C C . GLU A 1 175 ? 2.732 -15.102 -3.67 1 97.12 175 GLU A C 1
ATOM 1430 O O . GLU A 1 175 ? 3.912 -14.977 -3.336 1 97.12 175 GLU A O 1
ATOM 1435 N N . GLY A 1 176 ? 2.328 -15.477 -4.871 1 98 176 GLY A N 1
ATOM 1436 C CA . GLY A 1 176 ? 3.312 -15.648 -5.926 1 98 176 GLY A CA 1
ATOM 1437 C C . GLY A 1 176 ? 4.051 -14.375 -6.273 1 98 176 GLY A C 1
ATOM 1438 O O . GLY A 1 176 ? 5.258 -14.398 -6.523 1 98 176 GLY A O 1
ATOM 1439 N N . LEU A 1 177 ? 3.34 -13.273 -6.195 1 97.75 177 LEU A N 1
ATOM 1440 C CA . LEU A 1 177 ? 3.93 -11.984 -6.523 1 97.75 177 LEU A CA 1
ATOM 1441 C C . LEU A 1 177 ? 4.867 -11.516 -5.414 1 97.75 177 LEU A C 1
ATOM 1443 O O . LEU A 1 177 ? 5.832 -10.789 -5.672 1 97.75 177 LEU A O 1
ATOM 1447 N N . LYS A 1 178 ? 4.637 -11.93 -4.195 1 96.88 178 LYS A N 1
ATOM 1448 C CA . LYS A 1 178 ? 5.418 -11.5 -3.039 1 96.88 178 LYS A CA 1
ATOM 1449 C C . LYS A 1 178 ? 6.824 -12.086 -3.074 1 96.88 178 LYS A C 1
ATOM 1451 O O . LYS A 1 178 ? 7.754 -11.516 -2.498 1 96.88 178 LYS A O 1
ATOM 1456 N N . ILE A 1 179 ? 6.941 -13.203 -3.777 1 96.06 179 ILE A N 1
ATOM 1457 C CA . ILE A 1 179 ? 8.25 -13.844 -3.898 1 96.06 179 ILE A CA 1
ATOM 1458 C C . ILE A 1 179 ? 9.102 -13.078 -4.902 1 96.06 179 ILE A C 1
ATOM 1460 O O . ILE A 1 179 ? 8.688 -12.867 -6.047 1 96.06 179 ILE A O 1
ATOM 1464 N N . LYS A 1 180 ? 10.297 -12.688 -4.438 1 91.44 180 LYS A N 1
ATOM 1465 C CA . LYS A 1 180 ? 11.172 -11.828 -5.234 1 91.44 180 LYS A CA 1
ATOM 1466 C C . LYS A 1 180 ? 12 -12.648 -6.223 1 91.44 180 LYS A C 1
ATOM 1468 O O . LYS A 1 180 ? 13.18 -12.906 -5.988 1 91.44 180 LYS A O 1
ATOM 1473 N N . CYS A 1 181 ? 11.453 -13.07 -7.242 1 95.44 181 CYS A N 1
ATOM 1474 C CA . CYS A 1 181 ? 12.062 -13.789 -8.352 1 95.44 181 CYS A CA 1
ATOM 1475 C C . CYS A 1 181 ? 11.336 -13.492 -9.656 1 95.44 181 CYS A C 1
ATOM 1477 O O . CYS A 1 181 ? 10.125 -13.664 -9.75 1 95.44 181 CYS A O 1
ATOM 1479 N N . ASP A 1 182 ? 12.086 -13.031 -10.586 1 95.25 182 ASP A N 1
ATOM 1480 C CA . ASP A 1 182 ? 11.477 -12.68 -11.867 1 95.25 182 ASP A CA 1
ATOM 1481 C C . ASP A 1 182 ? 11.352 -13.906 -12.766 1 95.25 182 ASP A C 1
ATOM 1483 O O . ASP A 1 182 ? 12.148 -14.086 -13.695 1 95.25 182 ASP A O 1
ATOM 1487 N N . SER A 1 183 ? 10.383 -14.664 -12.477 1 96.5 183 SER A N 1
ATOM 1488 C CA . SER A 1 183 ? 10.133 -15.898 -13.211 1 96.5 183 SER A CA 1
ATOM 1489 C C . SER A 1 183 ? 8.922 -15.75 -14.133 1 96.5 183 SER A C 1
ATOM 1491 O O . SER A 1 183 ? 8.195 -14.766 -14.055 1 96.5 183 SER A O 1
ATOM 1493 N N . THR A 1 184 ? 8.734 -16.672 -15.016 1 97.25 184 THR A N 1
ATOM 1494 C CA . THR A 1 184 ? 7.539 -16.75 -15.859 1 97.25 184 THR A CA 1
ATOM 1495 C C . THR A 1 184 ? 6.289 -16.953 -15.008 1 97.25 184 THR A C 1
ATOM 1497 O O . THR A 1 184 ? 5.238 -16.375 -15.297 1 97.25 184 THR A O 1
ATOM 1500 N N . ALA A 1 185 ? 6.469 -17.781 -13.984 1 97.75 185 ALA A N 1
ATOM 1501 C CA . ALA A 1 185 ? 5.348 -18.031 -13.078 1 97.75 185 ALA A CA 1
ATOM 1502 C C . ALA A 1 185 ? 4.863 -16.734 -12.445 1 97.75 185 ALA A C 1
ATOM 1504 O O . ALA A 1 185 ? 3.66 -16.516 -12.289 1 97.75 185 ALA A O 1
ATOM 1505 N N . ARG A 1 186 ? 5.773 -15.898 -12.055 1 97.94 186 ARG A N 1
ATOM 1506 C CA . ARG A 1 186 ? 5.398 -14.609 -11.477 1 97.94 186 ARG A CA 1
ATOM 1507 C C . ARG A 1 186 ? 4.602 -13.773 -12.469 1 97.94 186 ARG A C 1
ATOM 1509 O O . ARG A 1 186 ? 3.59 -13.164 -12.109 1 97.94 186 ARG A O 1
ATOM 1516 N N . LYS A 1 187 ? 5.094 -13.742 -13.695 1 97.94 187 LYS A N 1
ATOM 1517 C CA . LYS A 1 187 ? 4.41 -12.992 -14.75 1 97.94 187 LYS A CA 1
ATOM 1518 C C . LYS A 1 187 ? 2.994 -13.516 -14.969 1 97.94 187 LYS A C 1
ATOM 1520 O O . LYS A 1 187 ? 2.061 -12.734 -15.156 1 97.94 187 LYS A O 1
ATOM 1525 N N . ARG A 1 188 ? 2.908 -14.734 -14.914 1 98.19 188 ARG A N 1
ATOM 1526 C CA . ARG A 1 188 ? 1.593 -15.336 -15.102 1 98.19 188 ARG A CA 1
ATOM 1527 C C . ARG A 1 188 ? 0.667 -15.008 -13.938 1 98.19 188 ARG A C 1
ATOM 1529 O O . ARG A 1 188 ? -0.519 -14.734 -14.141 1 98.19 188 ARG A O 1
ATOM 1536 N N . CYS A 1 189 ? 1.182 -15.125 -12.75 1 98.5 189 CYS A N 1
ATOM 1537 C CA . CYS A 1 189 ? 0.4 -14.672 -11.602 1 98.5 189 CYS A CA 1
ATOM 1538 C C . CYS A 1 189 ? -0.115 -13.258 -11.812 1 98.5 189 CYS A C 1
ATOM 1540 O O . CYS A 1 189 ? -1.299 -12.984 -11.609 1 98.5 189 CYS A O 1
ATOM 1542 N N . HIS A 1 190 ? 0.78 -12.414 -12.219 1 98.19 190 HIS A N 1
ATOM 1543 C CA . HIS A 1 190 ? 0.454 -11.008 -12.453 1 98.19 190 HIS A CA 1
ATOM 1544 C C . HIS A 1 190 ? -0.648 -10.867 -13.5 1 98.19 190 HIS A C 1
ATOM 1546 O O . HIS A 1 190 ? -1.618 -10.141 -13.289 1 98.19 190 HIS A O 1
ATOM 1552 N N . ASN A 1 191 ? -0.496 -11.578 -14.539 1 98.19 191 ASN A N 1
ATOM 1553 C CA . ASN A 1 191 ? -1.454 -11.492 -15.633 1 98.19 191 ASN A CA 1
ATOM 1554 C C . ASN A 1 191 ? -2.844 -11.953 -15.203 1 98.19 191 ASN A C 1
ATOM 1556 O O . ASN A 1 191 ? -3.846 -11.328 -15.547 1 98.19 191 ASN A O 1
ATOM 1560 N N . HIS A 1 192 ? -2.906 -13.023 -14.531 1 98.44 192 HIS A N 1
ATOM 1561 C CA . HIS A 1 192 ? -4.195 -13.523 -14.055 1 98.44 192 HIS A CA 1
ATOM 1562 C C . HIS A 1 192 ? -4.852 -12.539 -13.102 1 98.44 192 HIS A C 1
ATOM 1564 O O . HIS A 1 192 ? -6.055 -12.289 -13.18 1 98.44 192 HIS A O 1
ATOM 1570 N N . LEU A 1 193 ? -4.078 -11.977 -12.219 1 98.12 193 LEU A N 1
ATOM 1571 C CA . LEU A 1 193 ? -4.602 -10.977 -11.297 1 98.12 193 LEU A CA 1
ATOM 1572 C C . LEU A 1 193 ? -5.137 -9.766 -12.047 1 98.12 193 LEU A C 1
ATOM 1574 O O . LEU A 1 193 ? -6.211 -9.25 -11.727 1 98.12 193 LEU A O 1
ATOM 1578 N N . GLU A 1 194 ? -4.418 -9.336 -13.008 1 97.62 194 GLU A N 1
ATOM 1579 C CA . GLU A 1 194 ? -4.836 -8.188 -13.805 1 97.62 194 GLU A CA 1
ATOM 1580 C C . GLU A 1 194 ? -6.176 -8.445 -14.484 1 97.62 194 GLU A C 1
ATOM 1582 O O . GLU A 1 194 ? -7.051 -7.578 -14.492 1 97.62 194 GLU A O 1
ATOM 1587 N N . THR A 1 195 ? -6.281 -9.602 -14.992 1 97.56 195 THR A N 1
ATOM 1588 C CA . THR A 1 195 ? -7.527 -9.969 -15.656 1 97.56 195 THR A CA 1
ATOM 1589 C C . THR A 1 195 ? -8.688 -9.953 -14.672 1 97.56 195 THR A C 1
ATOM 1591 O O . THR A 1 195 ? -9.773 -9.453 -14.984 1 97.56 195 THR A O 1
ATOM 1594 N N . ILE A 1 196 ? -8.492 -10.516 -13.539 1 97.12 196 ILE A N 1
ATOM 1595 C CA . ILE A 1 196 ? -9.523 -10.562 -12.508 1 97.12 196 ILE A CA 1
ATOM 1596 C C . ILE A 1 196 ? -9.906 -9.141 -12.094 1 97.12 196 ILE A C 1
ATOM 1598 O O . ILE A 1 196 ? -11.086 -8.812 -12.008 1 97.12 196 ILE A O 1
ATOM 1602 N N . VAL A 1 197 ? -8.906 -8.32 -11.875 1 96.5 197 VAL A N 1
ATOM 1603 C CA . VAL A 1 197 ? -9.117 -6.945 -11.438 1 96.5 197 VAL A CA 1
ATOM 1604 C C . VAL A 1 197 ? -9.898 -6.176 -12.5 1 96.5 197 VAL A C 1
ATOM 1606 O O . VAL A 1 197 ? -10.875 -5.492 -12.188 1 96.5 197 VAL A O 1
ATOM 1609 N N . GLU A 1 198 ? -9.484 -6.293 -13.695 1 96.12 198 GLU A N 1
ATOM 1610 C CA . GLU A 1 198 ? -10.164 -5.586 -14.773 1 96.12 198 GLU A CA 1
ATOM 1611 C C . GLU A 1 198 ? -11.609 -6.039 -14.914 1 96.12 198 GLU A C 1
ATOM 1613 O O . GLU A 1 198 ? -12.508 -5.219 -15.109 1 96.12 198 GLU A O 1
ATOM 1618 N N . ARG A 1 199 ? -11.781 -7.273 -14.852 1 96.12 199 ARG A N 1
ATOM 1619 C CA . ARG A 1 199 ? -13.125 -7.824 -14.938 1 96.12 199 ARG A CA 1
ATOM 1620 C C . ARG A 1 199 ? -14.008 -7.293 -13.812 1 96.12 199 ARG A C 1
ATOM 1622 O O . ARG A 1 199 ? -15.141 -6.863 -14.047 1 96.12 199 ARG A O 1
ATOM 1629 N N . GLN A 1 200 ? -13.547 -7.332 -12.602 1 94.38 200 GLN A N 1
ATOM 1630 C CA . GLN A 1 200 ? -14.305 -6.875 -11.445 1 94.38 200 GLN A CA 1
ATOM 1631 C C . GLN A 1 200 ? -14.578 -5.375 -11.523 1 94.38 200 GLN A C 1
ATOM 1633 O O . GLN A 1 200 ? -15.641 -4.91 -11.109 1 94.38 200 GLN A O 1
ATOM 1638 N N . LEU A 1 201 ? -13.594 -4.605 -11.984 1 91.81 201 LEU A N 1
ATOM 1639 C CA . LEU A 1 201 ? -13.75 -3.162 -12.102 1 91.81 201 LEU A CA 1
ATOM 1640 C C . LEU A 1 201 ? -14.797 -2.818 -13.164 1 91.81 201 LEU A C 1
ATOM 1642 O O . LEU A 1 201 ? -15.5 -1.812 -13.047 1 91.81 201 LEU A O 1
ATOM 1646 N N . ARG A 1 202 ? -14.891 -3.602 -14.172 1 93.06 202 ARG A N 1
ATOM 1647 C CA . ARG A 1 202 ? -15.914 -3.4 -15.195 1 93.06 202 ARG A CA 1
ATOM 1648 C C . ARG A 1 202 ? -17.312 -3.641 -14.625 1 93.06 202 ARG A C 1
ATOM 1650 O O . ARG A 1 202 ? -18.266 -2.947 -14.992 1 93.06 202 ARG A O 1
ATOM 1657 N N . LYS A 1 203 ? -17.453 -4.539 -13.75 1 91.44 203 LYS A N 1
ATOM 1658 C CA . LYS A 1 203 ? -18.719 -4.852 -13.117 1 91.44 203 LYS A CA 1
ATOM 1659 C C . LYS A 1 203 ? -19.094 -3.789 -12.086 1 91.44 203 LYS A C 1
ATOM 1661 O O . LYS A 1 203 ? -20.25 -3.354 -12.031 1 91.44 203 LYS A O 1
ATOM 1666 N N . ASN A 1 204 ? -18.172 -3.471 -11.227 1 86.25 204 ASN A N 1
ATOM 1667 C CA . ASN A 1 204 ? -18.359 -2.475 -10.172 1 86.25 204 ASN A CA 1
ATOM 1668 C C . ASN A 1 204 ? -17.141 -1.565 -10.039 1 86.25 204 ASN A C 1
ATOM 1670 O O . ASN A 1 204 ? -16.109 -1.979 -9.508 1 86.25 204 ASN A O 1
ATOM 1674 N N . GLN A 1 205 ? -17.375 -0.396 -10.367 1 82.12 205 GLN A N 1
ATOM 1675 C CA . GLN A 1 205 ? -16.266 0.561 -10.367 1 82.12 205 GLN A CA 1
ATOM 1676 C C . GLN A 1 205 ? -15.906 0.982 -8.945 1 82.12 205 GLN A C 1
ATOM 1678 O O . GLN A 1 205 ? -14.828 1.535 -8.719 1 82.12 205 GLN A O 1
ATOM 1683 N N . TRP A 1 206 ? -16.828 0.714 -8.109 1 76.75 206 TRP A N 1
ATOM 1684 C CA . TRP A 1 206 ? -16.609 1.11 -6.727 1 76.75 206 TRP A CA 1
ATOM 1685 C C . TRP A 1 206 ? -16.422 -0.113 -5.836 1 76.75 206 TRP A C 1
ATOM 1687 O O . TRP A 1 206 ? -17.312 -0.476 -5.074 1 76.75 206 TRP A O 1
ATOM 1697 N N . ASN A 1 207 ? -15.414 -0.762 -6.105 1 83.56 207 ASN A N 1
ATOM 1698 C CA . ASN A 1 207 ? -15.094 -1.959 -5.332 1 83.56 207 ASN A CA 1
ATOM 1699 C C . ASN A 1 207 ? -13.797 -1.794 -4.547 1 83.56 207 ASN A C 1
ATOM 1701 O O . ASN A 1 207 ? -12.711 -1.85 -5.117 1 83.56 207 ASN A O 1
ATOM 1705 N N . ASN A 1 208 ? -13.898 -1.611 -3.264 1 86.38 208 ASN A N 1
ATOM 1706 C CA . ASN A 1 208 ? -12.75 -1.358 -2.4 1 86.38 208 ASN A CA 1
ATOM 1707 C C . ASN A 1 208 ? -11.75 -2.508 -2.451 1 86.38 208 ASN A C 1
ATOM 1709 O O . ASN A 1 208 ? -10.539 -2.283 -2.434 1 86.38 208 ASN A O 1
ATOM 1713 N N . LYS A 1 209 ? -12.273 -3.68 -2.576 1 90 209 LYS A N 1
ATOM 1714 C CA . LYS A 1 209 ? -11.391 -4.844 -2.594 1 90 209 LYS A CA 1
ATOM 1715 C C . LYS A 1 209 ? -10.562 -4.891 -3.879 1 90 209 LYS A C 1
ATOM 1717 O O . LYS A 1 209 ? -9.391 -5.258 -3.855 1 90 209 LYS A O 1
ATOM 1722 N N . VAL A 1 210 ? -11.211 -4.496 -4.914 1 93.06 210 VAL A N 1
ATOM 1723 C CA . VAL A 1 210 ? -10.523 -4.539 -6.203 1 93.06 210 VAL A CA 1
ATOM 1724 C C . VAL A 1 210 ? -9.406 -3.502 -6.227 1 93.06 210 VAL A C 1
ATOM 1726 O O . VAL A 1 210 ? -8.305 -3.779 -6.711 1 93.06 210 VAL A O 1
ATOM 1729 N N . PHE A 1 211 ? -9.625 -2.334 -5.68 1 93.5 211 PHE A N 1
ATOM 1730 C CA . PHE A 1 211 ? -8.586 -1.31 -5.594 1 93.5 211 PHE A CA 1
ATOM 1731 C C . PHE A 1 211 ? -7.469 -1.748 -4.66 1 93.5 211 PHE A C 1
ATOM 1733 O O . PHE A 1 211 ? -6.305 -1.414 -4.879 1 93.5 211 PHE A O 1
ATOM 1740 N N . CYS A 1 212 ? -7.906 -2.455 -3.637 1 95.31 212 CYS A N 1
ATOM 1741 C CA . CYS A 1 212 ? -6.895 -2.994 -2.732 1 95.31 212 CYS A CA 1
ATOM 1742 C C . CYS A 1 212 ? -5.98 -3.971 -3.461 1 95.31 212 CYS A C 1
ATOM 1744 O O . CYS A 1 212 ? -4.758 -3.904 -3.318 1 95.31 212 CYS A O 1
ATOM 1746 N N . ILE A 1 213 ? -6.543 -4.832 -4.254 1 96.88 213 ILE A N 1
ATOM 1747 C CA . ILE A 1 213 ? -5.766 -5.809 -5.008 1 96.88 213 ILE A CA 1
ATOM 1748 C C . ILE A 1 213 ? -4.832 -5.086 -5.977 1 96.88 213 ILE A C 1
ATOM 1750 O O . ILE A 1 213 ? -3.635 -5.379 -6.035 1 96.88 213 ILE A O 1
ATOM 1754 N N . ARG A 1 214 ? -5.379 -4.137 -6.684 1 96.5 214 ARG A N 1
ATOM 1755 C CA . ARG A 1 214 ? -4.578 -3.375 -7.641 1 96.5 214 ARG A CA 1
ATOM 1756 C C . ARG A 1 214 ? -3.436 -2.646 -6.941 1 96.5 214 ARG A C 1
ATOM 1758 O O . ARG A 1 214 ? -2.307 -2.633 -7.434 1 96.5 214 ARG A O 1
ATOM 1765 N N . GLY A 1 215 ? -3.783 -2.016 -5.859 1 97.12 215 GLY A N 1
ATOM 1766 C CA . GLY A 1 215 ? -2.752 -1.344 -5.082 1 97.12 215 GL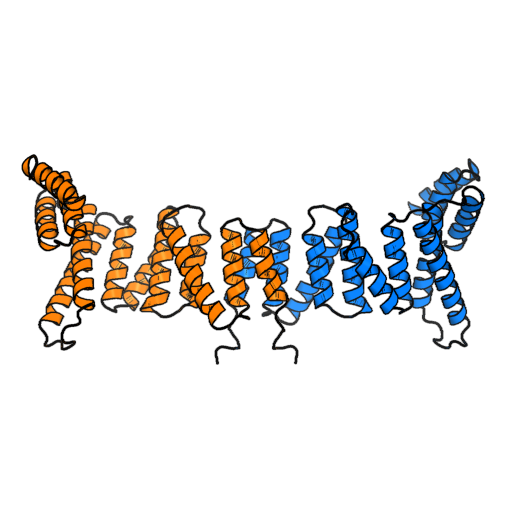Y A CA 1
ATOM 1767 C C . GLY A 1 215 ? -1.632 -2.271 -4.652 1 97.12 215 GLY A C 1
ATOM 1768 O O . GLY A 1 215 ? -0.455 -1.918 -4.746 1 97.12 215 GLY A O 1
ATOM 1769 N N . LEU A 1 216 ? -1.984 -3.445 -4.145 1 97.88 216 LEU A N 1
ATOM 1770 C CA . LEU A 1 216 ? -1 -4.438 -3.727 1 97.88 216 LEU A CA 1
ATOM 1771 C C . LEU A 1 216 ? -0.12 -4.855 -4.898 1 97.88 216 LEU A C 1
ATOM 1773 O O . LEU A 1 216 ? 1.093 -5.02 -4.746 1 97.88 216 LEU A O 1
ATOM 1777 N N . MET A 1 217 ? -0.704 -5.047 -6.055 1 97.88 217 MET A N 1
ATOM 1778 C CA . MET A 1 217 ? 0.06 -5.406 -7.246 1 97.88 217 MET A CA 1
ATOM 1779 C C . MET A 1 217 ? 1.098 -4.336 -7.57 1 97.88 217 MET A C 1
ATOM 1781 O O . MET A 1 217 ? 2.262 -4.652 -7.82 1 97.88 217 MET A O 1
ATOM 1785 N N . TYR A 1 218 ? 0.681 -3.098 -7.582 1 97.25 218 TYR A N 1
ATOM 1786 C CA . TYR A 1 218 ? 1.604 -1.997 -7.836 1 97.25 218 TYR A CA 1
ATOM 1787 C C . TYR A 1 218 ? 2.73 -1.983 -6.805 1 97.25 218 TYR A C 1
ATOM 1789 O O . TYR A 1 218 ? 3.895 -1.78 -7.156 1 97.25 218 TYR A O 1
ATOM 1797 N N . LEU A 1 219 ? 2.311 -2.168 -5.582 1 96.88 219 LEU A N 1
ATOM 1798 C CA . LEU A 1 219 ? 3.293 -2.152 -4.504 1 96.88 219 LEU A CA 1
ATOM 1799 C C . LEU A 1 219 ? 4.34 -3.242 -4.707 1 96.88 219 LEU A C 1
ATOM 1801 O O . LEU A 1 219 ? 5.539 -2.986 -4.586 1 96.88 219 LEU A O 1
ATOM 1805 N N . LEU A 1 220 ? 3.906 -4.41 -5.035 1 97 220 LEU A N 1
ATOM 1806 C CA . LEU A 1 220 ? 4.793 -5.551 -5.227 1 97 220 LEU A CA 1
ATOM 1807 C C . LEU A 1 220 ? 5.629 -5.383 -6.488 1 97 220 LEU A C 1
ATOM 1809 O O . LEU A 1 220 ? 6.703 -5.977 -6.613 1 97 220 LEU A O 1
ATOM 1813 N N . ASP A 1 221 ? 5.23 -4.578 -7.418 1 95.88 221 ASP A N 1
ATOM 1814 C CA . ASP A 1 221 ? 5.977 -4.262 -8.633 1 95.88 221 ASP A CA 1
ATOM 1815 C C . ASP A 1 221 ? 6.941 -3.1 -8.398 1 95.88 221 ASP A C 1
ATOM 1817 O O . ASP A 1 221 ? 7.688 -2.713 -9.297 1 95.88 221 ASP A O 1
ATOM 1821 N N . GLY A 1 222 ? 6.941 -2.51 -7.246 1 93.88 222 GLY A N 1
ATOM 1822 C CA . GLY A 1 222 ? 7.824 -1.401 -6.926 1 93.88 222 GLY A CA 1
ATOM 1823 C C . GLY A 1 222 ? 7.277 -0.054 -7.355 1 93.88 222 GLY A C 1
ATOM 1824 O O . GLY A 1 222 ? 8 0.94 -7.379 1 93.88 222 GLY A O 1
ATOM 1825 N N . LYS A 1 223 ? 6.059 -0.049 -7.762 1 95.94 223 LYS A N 1
ATOM 1826 C CA . LYS A 1 223 ? 5.395 1.188 -8.156 1 95.94 223 LYS A CA 1
ATOM 1827 C C . LYS A 1 223 ? 4.641 1.812 -6.988 1 95.94 223 LYS A C 1
ATOM 1829 O O . LYS A 1 223 ? 3.408 1.836 -6.977 1 95.94 223 LYS A O 1
ATOM 1834 N N . GLU A 1 224 ? 5.348 2.371 -6.16 1 94.81 224 GLU A N 1
ATOM 1835 C CA . GLU A 1 224 ? 4.82 2.85 -4.887 1 94.81 224 GLU A CA 1
ATOM 1836 C C . GLU A 1 224 ? 3.812 3.977 -5.094 1 94.81 224 GLU A C 1
ATOM 1838 O O . GLU A 1 224 ? 2.775 4.016 -4.43 1 94.81 224 GLU A O 1
ATOM 1843 N N . SER A 1 225 ? 4.02 4.945 -5.945 1 95.31 225 SER A N 1
ATOM 1844 C CA . SER A 1 225 ? 3.133 6.082 -6.172 1 95.31 225 SER A CA 1
ATOM 1845 C C . SER A 1 225 ? 1.771 5.625 -6.684 1 95.31 225 SER A C 1
ATOM 1847 O O . SER A 1 225 ? 0.735 6.086 -6.199 1 95.31 225 SER A O 1
ATOM 1849 N N . GLU A 1 226 ? 1.834 4.73 -7.648 1 96.56 226 GLU A N 1
ATOM 1850 C CA . GLU A 1 226 ? 0.586 4.184 -8.172 1 96.56 226 GLU A CA 1
ATOM 1851 C C . GLU A 1 226 ? -0.173 3.41 -7.098 1 96.56 226 GLU A C 1
ATOM 1853 O O . GLU A 1 226 ? -1.402 3.473 -7.031 1 96.56 226 GLU A O 1
ATOM 1858 N N . ALA A 1 227 ? 0.58 2.643 -6.328 1 97 227 ALA A N 1
ATOM 1859 C CA . ALA A 1 227 ? -0.036 1.896 -5.234 1 97 227 ALA A CA 1
ATOM 1860 C C . ALA A 1 227 ? -0.756 2.832 -4.27 1 97 227 ALA A C 1
ATOM 1862 O O . ALA A 1 227 ? -1.911 2.592 -3.91 1 97 227 ALA A O 1
ATOM 1863 N N . ILE A 1 228 ? -0.106 3.891 -3.895 1 95.38 228 ILE A N 1
ATOM 1864 C CA . ILE A 1 228 ? -0.668 4.863 -2.963 1 95.38 228 ILE A CA 1
ATOM 1865 C C . ILE A 1 228 ? -1.951 5.453 -3.541 1 95.38 228 ILE A C 1
ATOM 1867 O O . ILE A 1 228 ? -2.949 5.602 -2.832 1 95.38 228 ILE A O 1
ATOM 1871 N N . GLU A 1 229 ? -1.953 5.797 -4.789 1 94.62 229 GLU A N 1
ATOM 1872 C CA . GLU A 1 229 ? -3.143 6.328 -5.445 1 94.62 229 GLU A CA 1
ATOM 1873 C C . GLU A 1 229 ? -4.316 5.359 -5.34 1 94.62 229 GLU A C 1
ATOM 1875 O O . GLU A 1 229 ? -5.445 5.77 -5.074 1 94.62 229 GLU A O 1
ATOM 1880 N N . CYS A 1 230 ? -4.039 4.105 -5.559 1 94.94 230 CYS A N 1
ATOM 1881 C CA . CYS A 1 230 ? -5.082 3.092 -5.453 1 94.94 230 CYS A CA 1
ATOM 1882 C C . CYS A 1 230 ? -5.656 3.047 -4.043 1 94.94 230 CYS A C 1
ATOM 1884 O O . CYS A 1 230 ? -6.875 3.012 -3.865 1 94.94 230 CYS A O 1
ATOM 1886 N N . PHE A 1 231 ? -4.812 3.033 -3.066 1 95.44 231 PHE A N 1
ATOM 1887 C CA . PHE A 1 231 ? -5.254 2.924 -1.682 1 95.44 231 PHE A CA 1
ATOM 1888 C C . PHE A 1 231 ? -6.008 4.18 -1.255 1 95.44 231 PHE A C 1
ATOM 1890 O O . PHE A 1 231 ? -6.965 4.102 -0.48 1 95.44 231 PHE A O 1
ATOM 1897 N N . GLU A 1 232 ? -5.609 5.336 -1.751 1 93.19 232 GLU A N 1
ATOM 1898 C CA . GLU A 1 232 ? -6.316 6.578 -1.452 1 93.19 232 GLU A CA 1
ATOM 1899 C C . GLU A 1 232 ? -7.734 6.555 -2.014 1 93.19 232 GLU A C 1
ATOM 1901 O O . GLU A 1 232 ? -8.648 7.156 -1.438 1 93.19 232 GLU A O 1
ATOM 1906 N N . LYS A 1 233 ? -7.887 5.934 -3.129 1 90.69 233 LYS A N 1
ATOM 1907 C CA . LYS A 1 233 ? -9.227 5.793 -3.701 1 90.69 233 LYS A CA 1
ATOM 1908 C C . LYS A 1 233 ? -10.148 5.016 -2.766 1 90.69 233 LYS A C 1
ATOM 1910 O O . LYS A 1 233 ? -11.344 5.297 -2.689 1 90.69 233 LYS A O 1
ATOM 1915 N N . ILE A 1 234 ? -9.602 4.043 -2.109 1 90.12 234 ILE A N 1
ATOM 1916 C CA . ILE A 1 234 ? -10.383 3.266 -1.156 1 90.12 234 ILE A CA 1
ATOM 1917 C C . ILE A 1 234 ? -10.961 4.188 -0.086 1 90.12 234 ILE A C 1
ATOM 1919 O O . ILE A 1 234 ? -12.109 4.023 0.332 1 90.12 234 ILE A O 1
ATOM 1923 N N . LEU A 1 235 ? -10.188 5.152 0.35 1 89.81 235 LEU A N 1
ATOM 1924 C CA . LEU A 1 235 ? -10.578 6.059 1.425 1 89.81 235 LEU A CA 1
ATOM 1925 C C . LEU A 1 235 ? -11.688 7 0.962 1 89.81 235 LEU A C 1
ATOM 1927 O O . LEU A 1 235 ? -12.438 7.531 1.782 1 89.81 235 LEU A O 1
ATOM 1931 N N . LYS A 1 236 ? -11.82 7.223 -0.288 1 85.5 236 LYS A N 1
ATOM 1932 C CA . LYS A 1 236 ? -12.797 8.156 -0.841 1 85.5 236 LYS A CA 1
ATOM 1933 C C . LYS A 1 236 ? -14.148 7.473 -1.044 1 85.5 236 LYS A C 1
ATOM 1935 O O . LYS A 1 236 ? -15.148 8.141 -1.297 1 85.5 236 LYS A O 1
ATOM 1940 N N . PHE A 1 237 ? -14.172 6.168 -0.908 1 79.81 237 PHE A N 1
ATOM 1941 C CA . PHE A 1 237 ? -15.422 5.449 -1.126 1 79.81 237 PHE A CA 1
ATOM 1942 C C . PHE A 1 237 ? -16.391 5.676 0.031 1 79.81 237 PHE A C 1
ATOM 1944 O O . PHE A 1 237 ? -15.977 5.715 1.192 1 79.81 237 PHE A O 1
ATOM 1951 N N . PRO A 1 238 ? -17.719 6.09 -0.374 1 65.62 238 PRO A N 1
ATOM 1952 C CA . PRO A 1 238 ? -18.719 6.32 0.668 1 65.62 238 PRO A CA 1
ATOM 1953 C C . PRO A 1 238 ? -18.969 5.086 1.533 1 65.62 238 PRO A C 1
ATOM 1955 O O . PRO A 1 238 ? -18.797 3.955 1.065 1 65.62 238 PRO A O 1
ATOM 1958 N N . HIS A 1 239 ? -18.781 5.23 2.885 1 58.53 239 HIS A N 1
ATOM 1959 C CA . HIS A 1 239 ? -19.047 4.148 3.828 1 58.53 239 HIS A CA 1
ATOM 1960 C C . HIS A 1 239 ? -20.484 3.648 3.688 1 58.53 239 HIS A C 1
ATOM 1962 O O . HIS A 1 239 ? -21.422 4.445 3.58 1 58.53 239 HIS A O 1
ATOM 1968 N N . GLY A 1 240 ? -20.875 2.721 3.008 1 45.44 240 GLY A N 1
ATOM 1969 C CA . GLY A 1 240 ? -22.203 2.184 3.297 1 45.44 240 GLY A CA 1
ATOM 1970 C C . GLY A 1 240 ? -22.531 2.176 4.777 1 45.44 240 GLY A C 1
ATOM 1971 O O . GLY A 1 240 ? -23.688 2.383 5.16 1 45.44 240 GLY A O 1
ATOM 1972 N N . ASP A 1 241 ? -21.812 1.689 5.785 1 41.22 241 ASP A N 1
ATOM 1973 C CA . ASP A 1 241 ? -22.391 1.39 7.09 1 41.22 241 ASP A CA 1
ATOM 1974 C C . ASP A 1 241 ? -22.578 2.662 7.914 1 41.22 241 ASP A C 1
ATOM 1976 O O . ASP A 1 241 ? -23 2.602 9.07 1 41.22 241 ASP A O 1
ATOM 1980 N N . GLU A 1 242 ? -22.094 3.869 7.82 1 35.5 242 GLU A N 1
ATOM 1981 C CA . GLU A 1 242 ? -22.531 4.797 8.859 1 35.5 242 GLU A CA 1
ATOM 1982 C C . GLU A 1 242 ? -23.953 5.289 8.602 1 35.5 242 GLU A C 1
ATOM 1984 O O . GLU A 1 242 ? -24.172 6.16 7.754 1 35.5 242 GLU A O 1
ATOM 1989 N N . GLU A 1 243 ? -25.016 4.504 8.125 1 28.28 243 GLU A N 1
ATOM 1990 C CA . GLU A 1 243 ? -26.25 4.812 8.828 1 28.28 243 GLU A CA 1
ATOM 1991 C C . GLU A 1 243 ? -26.141 4.484 10.312 1 28.28 243 GLU A C 1
ATOM 1993 O O . GLU A 1 243 ? -25.578 3.459 10.688 1 28.28 243 GLU A O 1
ATOM 1998 N N . GLU B 1 1 ? 13.711 25.062 38.688 1 62.09 1 GLU B N 1
ATOM 1999 C CA . GLU B 1 1 ? 15.141 25.391 38.75 1 62.09 1 GLU B CA 1
ATOM 2000 C C . GLU B 1 1 ? 15.633 25.875 37.375 1 62.09 1 GLU B C 1
ATOM 2002 O O . GLU B 1 1 ? 16.234 26.953 37.281 1 62.09 1 GLU B O 1
ATOM 2007 N N . GLN B 1 2 ? 15.344 25.172 36.312 1 72.38 2 GLN B N 1
ATOM 2008 C CA . GLN B 1 2 ? 15.766 25.547 34.969 1 72.38 2 GLN B CA 1
ATOM 2009 C C . GLN B 1 2 ? 15.109 26.859 34.531 1 72.38 2 GLN B C 1
ATOM 2011 O O . GLN B 1 2 ? 15.766 27.719 33.938 1 72.38 2 GLN B O 1
ATOM 2016 N N . TYR B 1 3 ? 13.938 27.062 35.031 1 74.19 3 TYR B N 1
ATOM 2017 C CA . TYR B 1 3 ? 13.258 28.312 34.719 1 74.19 3 TYR B CA 1
ATOM 2018 C C . TYR B 1 3 ? 13.93 29.484 35.406 1 74.19 3 TYR B C 1
ATOM 2020 O O . TYR B 1 3 ? 14.141 30.547 34.812 1 74.19 3 TYR B O 1
ATOM 2028 N N . GLU B 1 4 ? 14.219 29.312 36.562 1 75.81 4 GLU B N 1
ATOM 2029 C CA . GLU B 1 4 ? 14.812 30.391 37.344 1 75.81 4 GLU B CA 1
ATOM 2030 C C . GLU B 1 4 ? 16.172 30.797 36.781 1 75.81 4 GLU B C 1
ATOM 2032 O O . GLU B 1 4 ? 16.5 31.984 36.75 1 75.81 4 GLU B O 1
ATOM 2037 N N . GLU B 1 5 ? 16.875 29.781 36.406 1 77.12 5 GLU B N 1
ATOM 2038 C CA . GLU B 1 5 ? 18.172 30.078 35.812 1 77.12 5 GLU B CA 1
ATOM 2039 C C . GLU B 1 5 ? 18.016 30.844 34.5 1 77.12 5 GLU B C 1
ATOM 2041 O O . GLU B 1 5 ? 18.734 31.828 34.25 1 77.12 5 GLU B O 1
ATOM 2046 N N . ALA B 1 6 ? 17.109 30.359 33.75 1 79.19 6 ALA B N 1
ATOM 2047 C CA . ALA B 1 6 ? 16.859 31.031 32.5 1 79.19 6 ALA B CA 1
ATOM 2048 C C . ALA B 1 6 ? 16.359 32.469 32.719 1 79.19 6 ALA B C 1
ATOM 2050 O O . ALA B 1 6 ? 16.766 33.375 32.031 1 79.19 6 ALA B O 1
ATOM 2051 N N . ASP B 1 7 ? 15.508 32.625 33.688 1 83.5 7 ASP B N 1
ATOM 2052 C CA . ASP B 1 7 ? 14.977 33.938 34.031 1 83.5 7 ASP B CA 1
ATOM 2053 C C . ASP B 1 7 ? 16.094 34.906 34.438 1 83.5 7 ASP B C 1
ATOM 2055 O O . ASP B 1 7 ? 16.062 36.062 34.062 1 83.5 7 ASP B O 1
ATOM 2059 N N . THR B 1 8 ? 17.016 34.375 35.125 1 83.56 8 THR B N 1
ATOM 2060 C CA . THR B 1 8 ? 18.141 35.188 35.562 1 83.56 8 THR B CA 1
ATOM 2061 C C . THR B 1 8 ? 18.984 35.625 34.344 1 83.56 8 THR B C 1
ATOM 2063 O O . THR B 1 8 ? 19.391 36.781 34.281 1 83.56 8 THR B O 1
ATOM 2066 N N . LEU B 1 9 ? 19.203 34.688 33.531 1 82.56 9 LEU B N 1
ATOM 2067 C CA . LEU B 1 9 ? 20 35 32.344 1 82.56 9 LEU B CA 1
ATOM 2068 C C . LEU B 1 9 ? 19.297 36.031 31.453 1 82.56 9 LEU B C 1
ATOM 2070 O O . LEU B 1 9 ? 19.938 36.938 30.922 1 82.56 9 LEU B O 1
ATOM 2074 N N . VAL B 1 10 ? 18.031 35.875 31.344 1 86.25 10 VAL B N 1
ATOM 2075 C CA . VAL B 1 10 ? 17.25 36.781 30.531 1 86.25 10 VAL B CA 1
ATOM 2076 C C . VAL B 1 10 ? 17.266 38.188 31.156 1 86.25 10 VAL B C 1
ATOM 2078 O O . VAL B 1 10 ? 17.453 39.188 30.453 1 86.25 10 VAL B O 1
ATOM 2081 N N . LYS B 1 11 ? 17.156 38.25 32.438 1 86.69 11 LYS B N 1
ATOM 2082 C CA . LYS B 1 11 ? 17.188 39.531 33.156 1 86.69 11 LYS B CA 1
ATOM 2083 C C . LYS B 1 11 ? 18.547 40.219 33 1 86.69 11 LYS B C 1
ATOM 2085 O O . LYS B 1 11 ? 18.625 41.438 32.812 1 86.69 11 LYS B O 1
ATOM 2090 N N . GLN B 1 12 ? 19.516 39.406 33.031 1 85.75 12 GLN B N 1
ATOM 2091 C CA . GLN B 1 12 ? 20.859 39.938 32.844 1 85.75 12 GLN B CA 1
ATOM 2092 C C . GLN B 1 12 ? 21.047 40.5 31.453 1 85.75 12 GLN B C 1
ATOM 2094 O O . GLN B 1 12 ? 21.656 41.562 31.281 1 85.75 12 GLN B O 1
ATOM 2099 N N . ALA B 1 13 ? 20.625 39.75 30.562 1 83.75 13 ALA B N 1
ATOM 2100 C CA . ALA B 1 13 ? 20.734 40.219 29.188 1 83.75 13 ALA B CA 1
ATOM 2101 C C . ALA B 1 13 ? 19.984 41.531 29 1 83.75 13 ALA B C 1
ATOM 2103 O O . ALA B 1 13 ? 20.469 42.438 28.328 1 83.75 13 ALA B O 1
ATOM 2104 N N . LEU B 1 14 ? 18.875 41.625 29.625 1 86.38 14 LEU B N 1
ATOM 2105 C CA . LEU B 1 14 ? 18.062 42.844 29.516 1 86.38 14 LEU B CA 1
ATOM 2106 C C . LEU B 1 14 ? 18.734 44 30.203 1 86.38 14 LEU B C 1
ATOM 2108 O O . LEU B 1 14 ? 18.609 45.156 29.766 1 86.38 14 LEU B O 1
ATOM 2112 N N . GLU B 1 15 ? 19.375 43.688 31.234 1 86.94 15 GLU B N 1
ATOM 2113 C CA . GLU B 1 15 ? 20.094 44.75 31.984 1 86.94 15 GLU B CA 1
ATOM 2114 C C . GLU B 1 15 ? 21.297 45.25 31.203 1 86.94 15 GLU B C 1
ATOM 2116 O O . GLU B 1 15 ? 21.578 46.469 31.203 1 86.94 15 GLU B O 1
ATOM 2121 N N . LYS B 1 16 ? 21.953 44.344 30.609 1 87.56 16 LYS B N 1
ATOM 2122 C CA . LYS B 1 16 ? 23.156 44.688 29.875 1 87.56 16 LYS B CA 1
ATOM 2123 C C . LYS B 1 16 ? 22.828 45.406 28.562 1 87.56 16 LYS B C 1
ATOM 2125 O O . LYS B 1 16 ? 23.547 46.312 28.141 1 87.56 16 LYS B O 1
ATOM 2130 N N . SER B 1 17 ? 21.703 45.031 28 1 86.75 17 SER B N 1
ATOM 2131 C CA . SER B 1 17 ? 21.359 45.594 26.719 1 86.75 17 SER B CA 1
ATOM 2132 C C . SER B 1 17 ? 19.844 45.812 26.594 1 86.75 17 SER B C 1
ATOM 2134 O O . SER B 1 17 ? 19.188 45.219 25.766 1 86.75 17 SER B O 1
ATOM 2136 N N . PRO B 1 18 ? 19.375 46.781 27.266 1 83.06 18 PRO B N 1
ATOM 2137 C CA . PRO B 1 18 ? 17.938 47 27.359 1 83.06 18 PRO B CA 1
ATOM 2138 C C . PRO B 1 18 ? 17.328 47.531 26.078 1 83.06 18 PRO B C 1
ATOM 2140 O O . PRO B 1 18 ? 16.109 47.406 25.859 1 83.06 18 PRO B O 1
ATOM 2143 N N . ASP B 1 19 ? 18.203 48 25.172 1 83.94 19 ASP B N 1
ATOM 2144 C CA . ASP B 1 19 ? 17.656 48.656 23.984 1 83.94 19 ASP B CA 1
ATOM 2145 C C . ASP B 1 19 ? 18.047 47.906 22.703 1 83.94 19 ASP B C 1
ATOM 2147 O O . ASP B 1 19 ? 17.984 48.469 21.609 1 83.94 19 ASP B O 1
ATOM 2151 N N . LEU B 1 20 ? 18.516 46.75 22.859 1 86.25 20 LEU B N 1
ATOM 2152 C CA . LEU B 1 20 ? 18.844 45.938 21.688 1 86.25 20 LEU B CA 1
ATOM 2153 C C . LEU B 1 20 ? 17.656 45.062 21.266 1 86.25 20 LEU B C 1
ATOM 2155 O O . LEU B 1 20 ? 17.203 44.219 22.031 1 86.25 20 LEU B O 1
ATOM 2159 N N . PRO B 1 21 ? 17.188 45.312 20.062 1 85.5 21 PRO B N 1
ATOM 2160 C CA . PRO B 1 21 ? 15.969 44.625 19.609 1 85.5 21 PRO B CA 1
ATOM 2161 C C . PRO B 1 21 ? 16.078 43.094 19.688 1 85.5 21 PRO B C 1
ATOM 2163 O O . PRO B 1 21 ? 15.109 42.438 20.078 1 85.5 21 PRO B O 1
ATOM 2166 N N . TYR B 1 22 ? 17.219 42.625 19.469 1 86.69 22 TYR B N 1
ATOM 2167 C CA . TYR B 1 22 ? 17.375 41.188 19.469 1 86.69 22 TYR B CA 1
ATOM 2168 C C . TYR B 1 22 ? 17.266 40.625 20.891 1 86.69 22 TYR B C 1
ATOM 2170 O O . TYR B 1 22 ? 16.688 39.531 21.094 1 86.69 22 TYR B O 1
ATOM 2178 N N . VAL B 1 23 ? 17.75 41.344 21.812 1 89.5 23 VAL B N 1
ATOM 2179 C CA . VAL B 1 23 ? 17.656 40.938 23.203 1 89.5 23 VAL B CA 1
ATOM 2180 C C . VAL B 1 23 ? 16.203 41.031 23.672 1 89.5 23 VAL B C 1
ATOM 2182 O O . VAL B 1 23 ? 15.688 40.094 24.312 1 89.5 23 VAL B O 1
ATOM 2185 N N . LEU B 1 24 ? 15.562 42.062 23.25 1 89.94 24 LEU B N 1
ATOM 2186 C CA . LEU B 1 24 ? 14.172 42.281 23.625 1 89.94 24 LEU B CA 1
ATOM 2187 C C . LEU B 1 24 ? 13.273 41.188 23.047 1 89.94 24 LEU B C 1
ATOM 2189 O O . LEU B 1 24 ? 12.383 40.688 23.734 1 89.94 24 LEU B O 1
ATOM 2193 N N . ARG B 1 25 ? 13.57 40.812 21.922 1 88.06 25 ARG B N 1
ATOM 2194 C CA . ARG B 1 25 ? 12.75 39.812 21.234 1 88.06 25 ARG B CA 1
ATOM 2195 C C . ARG B 1 25 ? 12.836 38.469 21.953 1 88.06 25 ARG B C 1
ATOM 2197 O O . ARG B 1 25 ? 11.82 37.812 22.188 1 88.06 25 ARG B O 1
ATOM 2204 N N . TYR B 1 26 ? 14.016 38.094 22.359 1 89.19 26 TYR B N 1
ATOM 2205 C CA . TYR B 1 26 ? 14.195 36.781 22.969 1 89.19 26 TYR B CA 1
ATOM 2206 C C . TYR B 1 26 ? 13.695 36.781 24.406 1 89.19 26 TYR B C 1
ATOM 2208 O O . TYR B 1 26 ? 13.156 35.781 24.875 1 89.19 26 TYR B O 1
ATOM 2216 N N . ALA B 1 27 ? 13.914 37.875 24.984 1 92.19 27 ALA B N 1
ATOM 2217 C CA . ALA B 1 27 ? 13.344 38 26.312 1 92.19 27 ALA B CA 1
ATOM 2218 C C . ALA B 1 27 ? 11.82 37.906 26.281 1 92.19 27 ALA B C 1
ATOM 2220 O O . ALA B 1 27 ? 11.211 37.25 27.125 1 92.19 27 ALA B O 1
ATOM 2221 N N . ALA B 1 28 ? 11.219 38.562 25.359 1 93.38 28 ALA B N 1
ATOM 2222 C CA . ALA B 1 28 ? 9.766 38.531 25.203 1 93.38 28 ALA B CA 1
ATOM 2223 C C . ALA B 1 28 ? 9.273 37.094 24.953 1 93.38 28 ALA B C 1
ATOM 2225 O O . ALA B 1 28 ? 8.289 36.656 25.562 1 93.38 28 ALA B O 1
ATOM 2226 N N . LYS B 1 29 ? 9.977 36.375 24.062 1 91.75 29 LYS B N 1
ATOM 2227 C CA . LYS B 1 29 ? 9.625 35 23.797 1 91.75 29 LYS B CA 1
ATOM 2228 C C . LYS B 1 29 ? 9.688 34.156 25.062 1 91.75 29 LYS B C 1
ATOM 2230 O O . LYS B 1 29 ? 8.812 33.344 25.312 1 91.75 29 LYS B O 1
ATOM 2235 N N . PHE B 1 30 ? 10.734 34.344 25.797 1 92.12 30 PHE B N 1
ATOM 2236 C CA . PHE B 1 30 ? 10.906 33.625 27.062 1 92.12 30 PHE B CA 1
ATOM 2237 C C . PHE B 1 30 ? 9.734 33.906 28 1 92.12 30 PHE B C 1
ATOM 2239 O O . PHE B 1 30 ? 9.156 32.969 28.547 1 92.12 30 PHE B O 1
ATOM 2246 N N . TYR B 1 31 ? 9.352 35.094 28.188 1 93.19 31 TYR B N 1
ATOM 2247 C CA . TYR B 1 31 ? 8.297 35.469 29.141 1 93.19 31 TYR B CA 1
ATOM 2248 C C . TYR B 1 31 ? 6.938 34.969 28.641 1 93.19 31 TYR B C 1
ATOM 2250 O O . TYR B 1 31 ? 6.086 34.594 29.453 1 93.19 31 TYR B O 1
ATOM 2258 N N . ARG B 1 32 ? 6.719 35.062 27.344 1 92.56 32 ARG B N 1
ATOM 2259 C CA . ARG B 1 32 ? 5.492 34.469 26.812 1 92.56 32 ARG B CA 1
ATOM 2260 C C . ARG B 1 32 ? 5.383 33 27.172 1 92.56 32 ARG B C 1
ATOM 2262 O O . ARG B 1 32 ? 4.34 32.531 27.641 1 92.56 32 ARG B O 1
ATOM 2269 N N . CYS B 1 33 ? 6.5 32.281 26.969 1 90.75 33 CYS B N 1
ATOM 2270 C CA . CYS B 1 33 ? 6.531 30.859 27.266 1 90.75 33 CYS B CA 1
ATOM 2271 C C . CYS B 1 33 ? 6.34 30.594 28.75 1 90.75 33 CYS B C 1
ATOM 2273 O O . CYS B 1 33 ? 5.711 29.609 29.141 1 90.75 33 CYS B O 1
ATOM 2275 N N . ALA B 1 34 ? 6.84 31.531 29.516 1 90.44 34 ALA B N 1
ATOM 2276 C CA . ALA B 1 34 ? 6.762 31.391 30.969 1 90.44 34 ALA B CA 1
ATOM 2277 C C . ALA B 1 34 ? 5.379 31.797 31.484 1 90.44 34 ALA B C 1
ATOM 2279 O O . ALA B 1 34 ? 5.055 31.578 32.656 1 90.44 34 ALA B O 1
ATOM 2280 N N . GLY B 1 35 ? 4.625 32.438 30.641 1 91.5 35 GLY B N 1
ATOM 2281 C CA . GLY B 1 35 ? 3.26 32.781 31.016 1 91.5 35 GLY B CA 1
ATOM 2282 C C . GLY B 1 35 ? 3.076 34.219 31.422 1 91.5 35 GLY B C 1
ATOM 2283 O O . GLY B 1 35 ? 1.961 34.656 31.703 1 91.5 35 GLY B O 1
ATOM 2284 N N . ASP B 1 36 ? 4.125 34.906 31.5 1 93.31 36 ASP B N 1
ATOM 2285 C CA . ASP B 1 36 ? 4.031 36.344 31.781 1 93.31 36 ASP B CA 1
ATOM 2286 C C . ASP B 1 36 ? 3.812 37.125 30.5 1 93.31 36 ASP B C 1
ATOM 2288 O O . ASP B 1 36 ? 4.711 37.844 30.047 1 93.31 36 ASP B O 1
ATOM 2292 N N . ILE B 1 37 ? 2.66 37.188 30.047 1 96.19 37 ILE B N 1
ATOM 2293 C CA . ILE B 1 37 ? 2.309 37.719 28.734 1 96.19 37 ILE B CA 1
ATOM 2294 C C . ILE B 1 37 ? 2.412 39.25 28.766 1 96.19 37 ILE B C 1
ATOM 2296 O O . ILE B 1 37 ? 2.842 39.875 27.781 1 96.19 37 ILE B O 1
ATOM 2300 N N . GLU B 1 38 ? 2.025 39.875 29.844 1 95.44 38 GLU B N 1
ATOM 2301 C CA . GLU B 1 38 ? 2.07 41.312 29.938 1 95.44 38 GLU B CA 1
ATOM 2302 C C . GLU B 1 38 ? 3.5 41.844 29.812 1 95.44 38 GLU B C 1
ATOM 2304 O O . GLU B 1 38 ? 3.75 42.844 29.125 1 95.44 38 GLU B O 1
ATOM 2309 N N . LYS B 1 39 ? 4.328 41.156 30.516 1 94.81 39 LYS B N 1
ATOM 2310 C CA . LYS B 1 39 ? 5.734 41.531 30.406 1 94.81 39 LYS B CA 1
ATOM 2311 C C . LYS B 1 39 ? 6.258 41.312 28.984 1 94.81 39 LYS B C 1
ATOM 2313 O O . LYS B 1 39 ? 7.016 42.125 28.469 1 94.81 39 LYS B O 1
ATOM 2318 N N . ALA B 1 40 ? 5.945 40.219 28.391 1 96.56 40 ALA B N 1
ATOM 2319 C CA . ALA B 1 40 ? 6.34 39.938 27 1 96.56 40 ALA B CA 1
ATOM 2320 C C . ALA B 1 40 ? 5.855 41.031 26.062 1 96.56 40 ALA B C 1
ATOM 2322 O O . ALA B 1 40 ? 6.625 41.531 25.234 1 96.56 40 ALA B O 1
ATOM 2323 N N . LEU B 1 41 ? 4.598 41.438 26.219 1 97.25 41 LEU B N 1
ATOM 2324 C CA . LEU B 1 41 ? 4.012 42.469 25.344 1 97.25 41 LEU B CA 1
ATOM 2325 C C . LEU B 1 41 ? 4.727 43.781 25.516 1 97.25 41 LEU B C 1
ATOM 2327 O O . LEU B 1 41 ? 4.969 44.5 24.531 1 97.25 41 LEU B O 1
ATOM 2331 N N . THR B 1 42 ? 5.07 44.094 26.719 1 96.06 42 THR B N 1
ATOM 2332 C CA . THR B 1 42 ? 5.777 45.344 27 1 96.06 42 THR B CA 1
ATOM 2333 C C . THR B 1 42 ? 7.133 45.375 26.297 1 96.06 42 THR B C 1
ATOM 2335 O O . THR B 1 42 ? 7.508 46.375 25.688 1 96.06 42 THR B O 1
ATOM 2338 N N . LEU B 1 43 ? 7.836 44.281 26.469 1 95.62 43 LEU B N 1
ATOM 2339 C CA . LEU B 1 43 ? 9.141 44.156 25.828 1 95.62 43 LEU B CA 1
ATOM 2340 C C . LEU B 1 43 ? 9.016 44.219 24.312 1 95.62 43 LEU B C 1
ATOM 2342 O O . LEU B 1 43 ? 9.828 44.875 23.641 1 95.62 43 LEU B O 1
ATOM 2346 N N . LEU B 1 44 ? 8.016 43.625 23.781 1 96.94 44 LEU B N 1
ATOM 2347 C CA . LEU B 1 44 ? 7.805 43.594 22.328 1 96.94 44 LEU B CA 1
ATOM 2348 C C . LEU B 1 44 ? 7.457 45 21.828 1 96.94 44 LEU B C 1
ATOM 2350 O O . LEU B 1 44 ? 7.922 45.406 20.766 1 96.94 44 LEU B O 1
ATOM 2354 N N . ASP B 1 45 ? 6.648 45.719 22.562 1 95.94 45 ASP B N 1
ATOM 2355 C CA . ASP B 1 45 ? 6.312 47.094 22.188 1 95.94 45 ASP B CA 1
ATOM 2356 C C . ASP B 1 45 ? 7.555 47.969 22.156 1 95.94 45 ASP B C 1
ATOM 2358 O O . ASP B 1 45 ? 7.715 48.812 21.266 1 95.94 45 ASP B O 1
ATOM 2362 N N . LYS B 1 46 ? 8.391 47.75 23.125 1 94.75 46 LYS B N 1
ATOM 2363 C CA . LYS B 1 46 ? 9.648 48.5 23.172 1 94.75 46 LYS B CA 1
ATOM 2364 C C . LYS B 1 46 ? 10.508 48.156 21.953 1 94.75 46 LYS B C 1
ATOM 2366 O O . LYS B 1 46 ? 11.086 49.062 21.328 1 94.75 46 LYS B O 1
ATOM 2371 N N . ALA B 1 47 ? 10.609 46.938 21.688 1 94.94 47 ALA B N 1
ATOM 2372 C CA . ALA B 1 47 ? 11.414 46.5 20.547 1 94.94 47 ALA B CA 1
ATOM 2373 C C . ALA B 1 47 ? 10.852 47.031 19.234 1 94.94 47 ALA B C 1
ATOM 2375 O O . ALA B 1 47 ? 11.609 47.438 18.344 1 94.94 47 ALA B O 1
ATOM 2376 N N . LEU B 1 48 ? 9.547 47.125 19.078 1 95.5 48 LEU B N 1
ATOM 2377 C CA . LEU B 1 48 ? 8.891 47.562 17.844 1 95.5 48 LEU B CA 1
ATOM 2378 C C . LEU B 1 48 ? 9.078 49.062 17.656 1 95.5 48 LEU B C 1
ATOM 2380 O O . LEU B 1 48 ? 9.078 49.562 16.516 1 95.5 48 LEU B O 1
ATOM 2384 N N . LYS B 1 49 ? 9.234 49.75 18.719 1 94.38 49 LYS B N 1
ATOM 2385 C CA . LYS B 1 49 ? 9.539 51.188 18.625 1 94.38 49 LYS B CA 1
ATOM 2386 C C . LYS B 1 49 ? 10.898 51.406 17.969 1 94.38 49 LYS B C 1
ATOM 2388 O O . LYS B 1 49 ? 11.094 52.375 17.25 1 94.38 49 LYS B O 1
ATOM 2393 N N . MET B 1 50 ? 11.719 50.469 18.219 1 92.5 50 MET B N 1
ATOM 2394 C CA . MET B 1 50 ? 13.07 50.562 17.688 1 92.5 50 MET B CA 1
ATOM 2395 C C . MET B 1 50 ? 13.141 50 16.281 1 92.5 50 MET B C 1
ATOM 2397 O O . MET B 1 50 ? 13.914 50.5 15.445 1 92.5 50 MET B O 1
ATOM 2401 N N . THR B 1 51 ? 12.383 48.938 16.062 1 93.31 51 THR B N 1
ATOM 2402 C CA . THR B 1 51 ? 12.344 48.281 14.766 1 93.31 51 THR B CA 1
ATOM 2403 C C . THR B 1 51 ? 10.898 48.062 14.32 1 93.31 51 THR B C 1
ATOM 2405 O O . THR B 1 51 ? 10.391 46.938 14.398 1 93.31 51 THR B O 1
ATOM 2408 N N . PRO B 1 52 ? 10.289 49 13.719 1 93.75 52 PRO B N 1
ATOM 2409 C CA . PRO B 1 52 ? 8.844 49 13.469 1 93.75 52 PRO B CA 1
ATOM 2410 C C . PRO B 1 52 ? 8.461 48.062 12.312 1 93.75 52 PRO B C 1
ATOM 2412 O O . PRO B 1 52 ? 7.289 47.75 12.141 1 93.75 52 PRO B O 1
ATOM 2415 N N . LYS B 1 53 ? 9.422 47.656 11.555 1 94.75 53 LYS B N 1
ATOM 2416 C CA . LYS B 1 53 ? 9.094 46.812 10.406 1 94.75 53 LYS B CA 1
ATOM 2417 C C . LYS B 1 53 ? 9.633 45.406 10.586 1 94.75 53 LYS B C 1
ATOM 2419 O O . LYS B 1 53 ? 10.234 44.844 9.664 1 94.75 53 LYS B O 1
ATOM 2424 N N . SER B 1 54 ? 9.445 44.906 11.766 1 94.69 54 SER B N 1
ATOM 2425 C CA . SER B 1 54 ? 9.922 43.562 12.039 1 94.69 54 SER B CA 1
ATOM 2426 C C . SER B 1 54 ? 8.789 42.562 11.969 1 94.69 54 SER B C 1
ATOM 2428 O O . SER B 1 54 ? 7.883 42.562 12.812 1 94.69 54 SER B O 1
ATOM 2430 N N . THR B 1 55 ? 8.836 41.656 10.977 1 95.5 55 THR B N 1
ATOM 2431 C CA . THR B 1 55 ? 7.883 40.562 10.852 1 95.5 55 THR B CA 1
ATOM 2432 C C . THR B 1 55 ? 7.875 39.719 12.117 1 95.5 55 THR B C 1
ATOM 2434 O O . THR B 1 55 ? 6.812 39.375 12.625 1 95.5 55 THR B O 1
ATOM 2437 N N . PHE B 1 56 ? 9.047 39.5 12.609 1 94.38 56 PHE B N 1
ATOM 2438 C CA . PHE B 1 56 ? 9.219 38.656 13.773 1 94.38 56 PHE B CA 1
ATOM 2439 C C . PHE B 1 56 ? 8.531 39.25 14.992 1 94.38 56 PHE B C 1
ATOM 2441 O O . PHE B 1 56 ? 7.816 38.531 15.719 1 94.38 56 PHE B O 1
ATOM 2448 N N . LEU B 1 57 ? 8.703 40.5 15.195 1 95.69 57 LEU B N 1
ATOM 2449 C CA . LEU B 1 57 ? 8.172 41.125 16.391 1 95.69 57 LEU B CA 1
ATOM 2450 C C . LEU B 1 57 ? 6.645 41.188 16.344 1 95.69 57 LEU B C 1
ATOM 2452 O O . LEU B 1 57 ? 5.98 40.938 17.344 1 95.69 57 LEU B O 1
ATOM 2456 N N . TYR B 1 58 ? 6.086 41.469 15.234 1 97 58 TYR B N 1
ATOM 2457 C CA . TYR B 1 58 ? 4.633 41.469 15.086 1 97 58 TYR B CA 1
ATOM 2458 C C . TYR B 1 58 ? 4.078 40.062 15.289 1 97 58 TYR B C 1
ATOM 2460 O O . TYR B 1 58 ? 3.055 39.875 15.953 1 97 58 TYR B O 1
ATOM 2468 N N . HIS B 1 59 ? 4.777 39.125 14.766 1 96.81 59 HIS B N 1
ATOM 2469 C CA . HIS B 1 59 ? 4.348 37.75 14.945 1 96.81 59 HIS B CA 1
ATOM 2470 C C . HIS B 1 59 ? 4.348 37.344 16.422 1 96.81 59 HIS B C 1
ATOM 2472 O O . HIS B 1 59 ? 3.387 36.75 16.906 1 96.81 59 HIS B O 1
ATOM 2478 N N . GLN B 1 60 ? 5.422 37.656 17.094 1 96.38 60 GLN B N 1
ATOM 2479 C CA . GLN B 1 60 ? 5.52 37.344 18.516 1 96.38 60 GLN B CA 1
ATOM 2480 C C . GLN B 1 60 ? 4.43 38.031 19.328 1 96.38 60 GLN B C 1
ATOM 2482 O O . GLN B 1 60 ? 3.873 37.438 20.266 1 96.38 60 GLN B O 1
ATOM 2487 N N . LYS B 1 61 ? 4.172 39.281 18.969 1 97 61 LYS B N 1
ATOM 2488 C CA . LYS B 1 61 ? 3.1 40 19.641 1 97 61 LYS B CA 1
ATOM 2489 C C . LYS B 1 61 ? 1.75 39.344 19.422 1 97 61 LYS B C 1
ATOM 2491 O O . LYS B 1 61 ? 0.958 39.188 20.359 1 97 61 LYS B O 1
ATOM 2496 N N . GLY B 1 62 ? 1.509 38.906 18.188 1 97.69 62 GLY B N 1
ATOM 2497 C CA . GLY B 1 62 ? 0.314 38.156 17.875 1 97.69 62 GLY B CA 1
ATOM 2498 C C . GLY B 1 62 ? 0.206 36.875 18.703 1 97.69 62 GLY B C 1
ATOM 2499 O O . GLY B 1 62 ? -0.871 36.531 19.188 1 97.69 62 GLY B O 1
ATOM 2500 N N . GLN B 1 63 ? 1.313 36.219 18.844 1 97.06 63 GLN B N 1
ATOM 2501 C CA . GLN B 1 63 ? 1.346 34.969 19.625 1 97.06 63 GLN B CA 1
ATOM 2502 C C . GLN B 1 63 ? 0.957 35.219 21.078 1 97.06 63 GLN B C 1
ATOM 2504 O O . GLN B 1 63 ? 0.316 34.375 21.703 1 97.06 63 GLN B O 1
ATOM 2509 N N . CYS B 1 64 ? 1.383 36.344 21.594 1 96.94 64 CYS B N 1
ATOM 2510 C CA . CYS B 1 64 ? 1.009 36.719 22.953 1 96.94 64 CYS B CA 1
ATOM 2511 C C . CYS B 1 64 ? -0.502 36.875 23.078 1 96.94 64 CYS B C 1
ATOM 2513 O O . CYS B 1 64 ? -1.116 36.312 23.984 1 96.94 64 CYS B O 1
ATOM 2515 N N . TYR B 1 65 ? -1.083 37.594 22.141 1 97.19 65 TYR B N 1
ATOM 2516 C CA . TYR B 1 65 ? -2.527 37.812 22.172 1 97.19 65 TYR B CA 1
ATOM 2517 C C . TYR B 1 65 ? -3.264 36.469 22.016 1 97.19 65 TYR B C 1
ATOM 2519 O O . TYR B 1 65 ? -4.281 36.25 22.672 1 97.19 65 TYR B O 1
ATOM 2527 N N . LYS B 1 66 ? -2.74 35.688 21.141 1 95.75 66 LYS B N 1
ATOM 2528 C CA . LYS B 1 66 ? -3.352 34.375 20.922 1 95.75 66 LYS B CA 1
ATOM 2529 C C . LYS B 1 66 ? -3.387 33.562 22.203 1 95.75 66 LYS B C 1
ATOM 2531 O O . LYS B 1 66 ? -4.398 32.938 22.531 1 95.75 66 LYS B O 1
ATOM 2536 N N . LYS B 1 67 ? -2.301 33.531 22.875 1 94.62 67 LYS B N 1
ATOM 2537 C CA . LYS B 1 67 ? -2.24 32.812 24.141 1 94.62 67 LYS B CA 1
ATOM 2538 C C . LYS B 1 67 ? -3.275 33.375 25.125 1 94.62 67 LYS B C 1
ATOM 2540 O O . LYS B 1 67 ? -3.914 32.594 25.844 1 94.62 67 LYS B O 1
ATOM 2545 N N . GLN B 1 68 ? -3.459 34.594 25.125 1 93.69 68 GLN B N 1
ATOM 2546 C CA . GLN B 1 68 ? -4.457 35.219 25.984 1 93.69 68 GLN B CA 1
ATOM 2547 C C . GLN B 1 68 ? -5.867 34.781 25.609 1 93.69 68 GLN B C 1
ATOM 2549 O O . GLN B 1 68 ? -6.699 34.5 26.469 1 93.69 68 GLN B O 1
ATOM 2554 N N . ILE B 1 69 ? -6.074 34.75 24.344 1 92.94 69 ILE B N 1
ATOM 2555 C CA . ILE B 1 69 ? -7.375 34.312 23.844 1 92.94 69 ILE B CA 1
ATOM 2556 C C . ILE B 1 69 ? -7.652 32.875 24.312 1 92.94 69 ILE B C 1
ATOM 2558 O O . ILE B 1 69 ? -8.75 32.594 24.797 1 92.94 69 ILE B O 1
ATOM 2562 N N . CYS B 1 70 ? -6.695 32.062 24.25 1 91.06 70 CYS B N 1
ATOM 2563 C CA . CYS B 1 70 ? -6.836 30.672 24.641 1 91.06 70 CYS B CA 1
ATOM 2564 C C . CYS B 1 70 ? -7.109 30.547 26.125 1 91.06 70 CYS B C 1
ATOM 2566 O O . CYS B 1 70 ? -7.91 29.719 26.547 1 91.06 70 CYS B O 1
ATOM 2568 N N . LEU B 1 71 ? -6.484 31.359 26.891 1 87 71 LEU B N 1
ATOM 2569 C CA . LEU B 1 71 ? -6.668 31.344 28.344 1 87 71 LEU B CA 1
ATOM 2570 C C . LEU B 1 71 ? -8.078 31.781 28.719 1 87 71 LEU B C 1
ATOM 2572 O O . LEU B 1 71 ? -8.68 31.25 29.656 1 87 71 LEU B O 1
ATOM 2576 N N . LEU B 1 72 ? -8.617 32.688 28.016 1 85.88 72 LEU B N 1
ATOM 2577 C CA . LEU B 1 72 ? -9.961 33.188 28.266 1 85.88 72 LEU B CA 1
ATOM 2578 C C . LEU B 1 72 ? -11.008 32.125 27.906 1 85.88 72 LEU B C 1
ATOM 2580 O O . LEU B 1 72 ? -12.039 32 28.578 1 85.88 72 LEU B O 1
ATOM 2584 N N . LYS B 1 73 ? -10.758 31.406 26.828 1 82.5 73 LYS B N 1
ATOM 2585 C CA . LYS B 1 73 ? -11.688 30.375 26.391 1 82.5 73 LYS B CA 1
ATOM 2586 C C . LYS B 1 73 ? -11.758 29.219 27.391 1 82.5 73 LYS B C 1
ATOM 2588 O O . LYS B 1 73 ? -12.797 28.578 27.531 1 82.5 73 LYS B O 1
ATOM 2593 N N . LYS B 1 74 ? -10.766 28.891 28 1 74.06 74 LYS B N 1
ATOM 2594 C CA . LYS B 1 74 ? -10.719 27.828 28.984 1 74.06 74 LYS B CA 1
ATOM 2595 C C . LYS B 1 74 ? -11.523 28.188 30.219 1 74.06 74 LYS B C 1
ATOM 2597 O O . LYS B 1 74 ? -12.055 27.312 30.906 1 74.06 74 LYS B O 1
ATOM 2602 N N . ASN B 1 75 ? -11.586 29.312 30.484 1 68 75 ASN B N 1
ATOM 2603 C CA . ASN B 1 75 ? -12.375 29.797 31.625 1 68 75 ASN B CA 1
ATOM 2604 C C . ASN B 1 75 ? -13.531 30.672 31.172 1 68 75 ASN B C 1
ATOM 2606 O O . ASN B 1 75 ? -13.477 31.906 31.281 1 68 75 ASN B O 1
ATOM 2610 N N . PRO B 1 76 ? -14.562 29.906 30.531 1 57.38 76 PRO B N 1
ATOM 2611 C CA . PRO B 1 76 ? -15.578 30.734 29.875 1 57.38 76 PRO B CA 1
ATOM 2612 C C . PRO B 1 76 ? -16.359 31.609 30.859 1 57.38 76 PRO B C 1
ATOM 2614 O O . PRO B 1 76 ? -16.812 31.109 31.891 1 57.38 76 PRO B O 1
ATOM 2617 N N . GLY B 1 77 ? -15.82 32.688 31.125 1 51.38 77 GLY B N 1
ATOM 2618 C CA . GLY B 1 77 ? -16.766 33.562 31.812 1 51.38 77 GLY B CA 1
ATOM 2619 C C . GLY B 1 77 ? -18.125 33.625 31.141 1 51.38 77 GLY B C 1
ATOM 2620 O O . GLY B 1 77 ? -18.406 32.844 30.234 1 51.38 77 GLY B O 1
ATOM 2621 N N . SER B 1 78 ? -19.094 34.438 31.422 1 54.38 78 SER B N 1
ATOM 2622 C CA . SER B 1 78 ? -20.438 34.562 30.906 1 54.38 78 SER B CA 1
ATOM 2623 C C . SER B 1 78 ? -20.438 34.812 29.406 1 54.38 78 SER B C 1
ATOM 2625 O O . SER B 1 78 ? -19.578 35.531 28.906 1 54.38 78 SER B O 1
ATOM 2627 N N . ARG B 1 79 ? -21 33.906 28.641 1 54.47 79 ARG B N 1
ATOM 2628 C CA . ARG B 1 79 ? -21.234 34.094 27.219 1 54.47 79 ARG B CA 1
ATOM 2629 C C . ARG B 1 79 ? -22.078 35.344 26.953 1 54.47 79 ARG B C 1
ATOM 2631 O O . ARG B 1 79 ? -22.531 35.562 25.828 1 54.47 79 ARG B O 1
ATOM 2638 N N . ASP B 1 80 ? -22.375 36 27.922 1 59.5 80 ASP B N 1
ATOM 2639 C CA . ASP B 1 80 ? -23.203 37.188 27.797 1 59.5 80 ASP B CA 1
ATOM 2640 C C . ASP B 1 80 ? -22.406 38.344 27.172 1 59.5 80 ASP B C 1
ATOM 2642 O O . ASP B 1 80 ? -21.391 38.781 27.734 1 59.5 80 ASP B O 1
ATOM 2646 N N . PRO B 1 81 ? -22.812 38.719 26.078 1 58.62 81 PRO B N 1
ATOM 2647 C CA . PRO B 1 81 ? -22.094 39.844 25.484 1 58.62 81 PRO B CA 1
ATOM 2648 C C . PRO B 1 81 ? -21.953 41.031 26.438 1 58.62 81 PRO B C 1
ATOM 2650 O O . PRO B 1 81 ? -21.125 41.906 26.203 1 58.62 81 PRO B O 1
ATOM 2653 N N . ARG B 1 82 ? -22.938 40.875 27.203 1 62.34 82 ARG B N 1
ATOM 2654 C CA . ARG B 1 82 ? -22.984 41.938 28.203 1 62.34 82 ARG B CA 1
ATOM 2655 C C . ARG B 1 82 ? -21.938 41.719 29.297 1 62.34 82 ARG B C 1
ATOM 2657 O O . ARG B 1 82 ? -21.688 42.594 30.109 1 62.34 82 ARG B O 1
ATOM 2664 N N . ASN B 1 83 ? -21.188 40.656 29.078 1 66.12 83 ASN B N 1
ATOM 2665 C CA . ASN B 1 83 ? -20.188 40.25 30.078 1 66.12 83 ASN B CA 1
ATOM 2666 C C . ASN B 1 83 ? -18.828 40.844 29.766 1 66.12 83 ASN B C 1
ATOM 2668 O O . ASN B 1 83 ? -18.359 40.781 28.625 1 66.12 83 ASN B O 1
ATOM 2672 N N . PRO B 1 84 ? -18.203 41.531 30.578 1 70.75 84 PRO B N 1
ATOM 2673 C CA . PRO B 1 84 ? -16.891 42.125 30.375 1 70.75 84 PRO B CA 1
ATOM 2674 C C . PRO B 1 84 ? -15.875 41.188 29.766 1 70.75 84 PRO B C 1
ATOM 2676 O O . PRO B 1 84 ? -14.984 41.594 29.031 1 70.75 84 PRO B O 1
ATOM 2679 N N . ASP B 1 85 ? -16.156 40 29.875 1 74.69 85 ASP B N 1
ATOM 2680 C CA . ASP B 1 85 ? -15.242 39 29.344 1 74.69 85 ASP B CA 1
ATOM 2681 C C . ASP B 1 85 ? -15.383 38.875 27.828 1 74.69 85 ASP B C 1
ATOM 2683 O O . ASP B 1 85 ? -14.398 38.625 27.141 1 74.69 85 ASP B O 1
ATOM 2687 N N . PHE B 1 86 ? -16.516 39.25 27.422 1 77.25 86 PHE B N 1
ATOM 2688 C CA . PHE B 1 86 ? -16.766 39.188 25.984 1 77.25 86 PHE B CA 1
ATOM 2689 C C . PHE B 1 86 ? -16.062 40.312 25.25 1 77.25 86 PHE B C 1
ATOM 2691 O O . PHE B 1 86 ? -15.43 40.094 24.203 1 77.25 86 PHE B O 1
ATOM 2698 N N . GLU B 1 87 ? -16.188 41.438 25.75 1 82.75 87 GLU B N 1
ATOM 2699 C CA . GLU B 1 87 ? -15.523 42.562 25.156 1 82.75 87 GLU B CA 1
ATOM 2700 C C . GLU B 1 87 ? -14.008 42.406 25.141 1 82.75 87 GLU B C 1
ATOM 2702 O O . GLU B 1 87 ? -13.344 42.75 24.172 1 82.75 87 GLU B O 1
ATOM 2707 N N . LYS B 1 88 ? -13.5 41.906 26.203 1 86.94 88 LYS B N 1
ATOM 2708 C CA . LYS B 1 88 ? -12.062 41.656 26.281 1 86.94 88 LYS B CA 1
ATOM 2709 C C . LYS B 1 88 ? -11.625 40.656 25.219 1 86.94 88 LYS B C 1
ATOM 2711 O O . LYS B 1 88 ? -10.609 40.844 24.547 1 86.94 88 LYS B O 1
ATOM 2716 N N . LYS B 1 89 ? -12.391 39.719 25.094 1 89.06 89 LYS B N 1
ATOM 2717 C CA . LYS B 1 89 ? -12.07 38.688 24.094 1 89.06 89 LYS B CA 1
ATOM 2718 C C . LYS B 1 89 ? -12.07 39.281 22.688 1 89.06 89 LYS B C 1
ATOM 2720 O O . LYS B 1 89 ? -11.172 39 21.891 1 89.06 89 LYS B O 1
ATOM 2725 N N . THR B 1 90 ? -13.031 40.062 22.438 1 91.25 90 THR B N 1
ATOM 2726 C CA . THR B 1 90 ? -13.156 40.656 21.109 1 91.25 90 THR B CA 1
ATOM 2727 C C . THR B 1 90 ? -11.961 41.562 20.812 1 91.25 90 THR B C 1
ATOM 2729 O O . THR B 1 90 ? -11.438 41.562 19.703 1 91.25 90 THR B O 1
ATOM 2732 N N . ARG B 1 91 ? -11.586 42.25 21.781 1 93.88 91 ARG B N 1
ATOM 2733 C CA . ARG B 1 91 ? -10.438 43.156 21.609 1 93.88 91 ARG B CA 1
ATOM 2734 C C . ARG B 1 91 ? -9.156 42.344 21.391 1 93.88 91 ARG B C 1
ATOM 2736 O O . ARG B 1 91 ? -8.336 42.688 20.547 1 93.88 91 ARG B O 1
ATOM 2743 N N . LEU B 1 92 ? -8.984 41.344 22.156 1 95.62 92 LEU B N 1
ATOM 2744 C CA . LEU B 1 92 ? -7.809 40.469 22.031 1 95.62 92 LEU B CA 1
ATOM 2745 C C . LEU B 1 92 ? -7.742 39.844 20.641 1 95.62 92 LEU B C 1
ATOM 2747 O O . LEU B 1 92 ? -6.672 39.781 20.047 1 95.62 92 LEU B O 1
ATOM 2751 N N . VAL B 1 93 ? -8.852 39.438 20.188 1 96.81 93 VAL B N 1
ATOM 2752 C CA . VAL B 1 93 ? -8.914 38.781 18.875 1 96.81 93 VAL B CA 1
ATOM 2753 C C . VAL B 1 93 ? -8.531 39.812 17.797 1 96.81 93 VAL B C 1
ATOM 2755 O O . VAL B 1 93 ? -7.754 39.5 16.891 1 96.81 93 VAL B O 1
ATOM 2758 N N . LYS B 1 94 ? -9.086 40.938 17.922 1 97.31 94 LYS B N 1
ATOM 2759 C CA . LYS B 1 94 ? -8.766 42 16.969 1 97.31 94 LYS B CA 1
ATOM 2760 C C . LYS B 1 94 ? -7.273 42.312 16.969 1 97.31 94 LYS B C 1
ATOM 2762 O O . LYS B 1 94 ? -6.652 42.406 15.906 1 97.31 94 LYS B O 1
ATOM 2767 N N . ASN B 1 95 ? -6.75 42.5 18.156 1 97.62 95 ASN B N 1
ATOM 2768 C CA . ASN B 1 95 ? -5.324 42.781 18.281 1 97.62 95 ASN B CA 1
ATOM 2769 C C . ASN B 1 95 ? -4.477 41.656 17.672 1 97.62 95 ASN B C 1
ATOM 2771 O O . ASN B 1 95 ? -3.492 41.906 16.984 1 97.62 95 ASN B O 1
ATOM 2775 N N . CYS B 1 96 ? -4.855 40.5 17.969 1 98.12 96 CYS B N 1
ATOM 2776 C CA . CYS B 1 96 ? -4.152 39.312 17.469 1 98.12 96 CYS B CA 1
ATOM 2777 C C . CYS B 1 96 ? -4.152 39.281 15.945 1 98.12 96 CYS B C 1
ATOM 2779 O O . CYS B 1 96 ? -3.094 39.188 15.32 1 98.12 96 CYS B O 1
ATOM 2781 N N . LYS B 1 97 ? -5.301 39.469 15.344 1 98.25 97 LYS B N 1
ATOM 2782 C CA . LYS B 1 97 ? -5.438 39.469 13.883 1 98.25 97 LYS B CA 1
ATOM 2783 C C . LYS B 1 97 ? -4.609 40.594 13.266 1 98.25 97 LYS B C 1
ATOM 2785 O O . LYS B 1 97 ? -3.949 40.375 12.242 1 98.25 97 LYS B O 1
ATOM 2790 N N . GLU B 1 98 ? -4.629 41.719 13.852 1 98.19 98 GLU B N 1
ATOM 2791 C CA . GLU B 1 98 ? -3.889 42.844 13.328 1 98.19 98 GLU B CA 1
ATOM 2792 C C . GLU B 1 98 ? -2.385 42.594 13.336 1 98.19 98 GLU B C 1
ATOM 2794 O O . GLU B 1 98 ? -1.681 42.969 12.398 1 98.19 98 GLU B O 1
ATOM 2799 N N . CYS B 1 99 ? -1.943 42 14.422 1 98.19 99 CYS B N 1
ATOM 2800 C CA . CYS B 1 99 ? -0.521 41.719 14.523 1 98.19 99 CYS B CA 1
ATOM 2801 C C . CYS B 1 99 ? -0.096 40.719 13.43 1 98.19 99 CYS B C 1
ATOM 2803 O O . CYS B 1 99 ? 0.896 40.969 12.742 1 98.19 99 CYS B O 1
ATOM 2805 N N . PHE B 1 100 ? -0.838 39.688 13.242 1 98.44 100 PHE B N 1
ATOM 2806 C CA . PHE B 1 100 ? -0.492 38.688 12.219 1 98.44 100 PHE B CA 1
ATOM 2807 C C . PHE B 1 100 ? -0.646 39.281 10.828 1 98.44 100 PHE B C 1
ATOM 2809 O O . PHE B 1 100 ? 0.166 39 9.938 1 98.44 100 PHE B O 1
ATOM 2816 N N . LYS B 1 101 ? -1.647 40.094 10.633 1 98.06 101 LYS B N 1
ATOM 2817 C CA . LYS B 1 101 ? -1.825 40.75 9.352 1 98.06 101 LYS B CA 1
ATOM 2818 C C . LYS B 1 101 ? -0.618 41.625 9.008 1 98.06 101 LYS B C 1
ATOM 2820 O O . LYS B 1 101 ? -0.127 41.594 7.879 1 98.06 101 LYS B O 1
ATOM 2825 N N . LYS B 1 102 ? -0.178 42.344 9.938 1 98 102 LYS B N 1
ATOM 2826 C CA . LYS B 1 102 ? 0.993 43.188 9.727 1 98 102 LYS B CA 1
ATOM 2827 C C . LYS B 1 102 ? 2.229 42.344 9.414 1 98 102 LYS B C 1
ATOM 2829 O O . LYS B 1 102 ? 3.023 42.719 8.539 1 98 102 LYS B O 1
ATOM 2834 N N . ALA B 1 103 ? 2.404 41.281 10.203 1 97.69 103 ALA B N 1
ATOM 2835 C CA . ALA B 1 103 ? 3.523 40.406 9.93 1 97.69 103 ALA B CA 1
ATOM 2836 C C . ALA B 1 103 ? 3.473 39.875 8.5 1 97.69 103 ALA B C 1
ATOM 2838 O O . ALA B 1 103 ? 4.496 39.844 7.809 1 97.69 103 ALA B O 1
ATOM 2839 N N . ILE B 1 104 ? 2.316 39.5 8.008 1 97.62 104 ILE B N 1
ATOM 2840 C CA . ILE B 1 104 ? 2.121 38.969 6.672 1 97.62 104 ILE B CA 1
ATOM 2841 C C . ILE B 1 104 ? 2.387 40.062 5.629 1 97.62 104 ILE B C 1
ATOM 2843 O O . ILE B 1 104 ? 2.977 39.781 4.578 1 97.62 104 ILE B O 1
ATOM 2847 N N . GLU B 1 105 ? 1.982 41.25 5.887 1 97.56 105 GLU B N 1
ATOM 2848 C CA . GLU B 1 105 ? 2.203 42.375 4.98 1 97.56 105 GLU B CA 1
ATOM 2849 C C . GLU B 1 105 ? 3.691 42.688 4.812 1 97.56 105 GLU B C 1
ATOM 2851 O O . GLU B 1 105 ? 4.141 43.031 3.717 1 97.56 105 GLU B O 1
ATOM 2856 N N . LEU B 1 106 ? 4.367 42.531 5.863 1 97.06 106 LEU B N 1
ATOM 2857 C CA . LEU B 1 106 ? 5.797 42.812 5.848 1 97.06 106 LEU B CA 1
ATOM 2858 C C . LEU B 1 106 ? 6.562 41.688 5.148 1 97.06 106 LEU B C 1
ATOM 2860 O O . LEU B 1 106 ? 7.559 41.938 4.469 1 97.06 106 LEU B O 1
ATOM 2864 N N . LYS B 1 107 ? 6.07 40.438 5.293 1 96.25 107 LYS B N 1
ATOM 2865 C CA . LYS B 1 107 ? 6.672 39.281 4.645 1 96.25 107 LYS B CA 1
ATOM 2866 C C . LYS B 1 107 ? 5.609 38.281 4.188 1 96.25 107 LYS B C 1
ATOM 2868 O O . LYS B 1 107 ? 5.238 37.375 4.934 1 96.25 107 LYS B O 1
ATOM 2873 N N . GLN B 1 108 ? 5.273 38.344 3.027 1 93.19 108 GLN B N 1
ATOM 2874 C CA . GLN B 1 108 ? 4.191 37.562 2.463 1 93.19 108 GLN B CA 1
ATOM 2875 C C . GLN B 1 108 ? 4.543 36.062 2.463 1 93.19 108 GLN B C 1
ATOM 2877 O O . GLN B 1 108 ? 3.656 35.219 2.459 1 93.19 108 GLN B O 1
ATOM 2882 N N . SER B 1 109 ? 5.828 35.781 2.539 1 92 109 SER B N 1
ATOM 2883 C CA . SER B 1 109 ? 6.273 34.375 2.465 1 92 109 SER B CA 1
ATOM 2884 C C . SER B 1 109 ? 6.281 33.719 3.844 1 92 109 SER B C 1
ATOM 2886 O O . SER B 1 109 ? 6.594 32.531 3.973 1 92 109 SER B O 1
ATOM 2888 N N . CYS B 1 110 ? 5.895 34.5 4.875 1 95.25 110 CYS B N 1
ATOM 2889 C CA . CYS B 1 110 ? 5.922 33.969 6.23 1 95.25 110 CYS B CA 1
ATOM 2890 C C . CYS B 1 110 ? 4.73 33.031 6.477 1 95.25 110 CYS B C 1
ATOM 2892 O O . CYS B 1 110 ? 3.68 33.5 6.938 1 95.25 110 CYS B O 1
ATOM 2894 N N . ILE B 1 111 ? 4.898 31.781 6.332 1 96.69 111 ILE B N 1
ATOM 2895 C CA . ILE B 1 111 ? 3.838 30.781 6.383 1 96.69 111 ILE B CA 1
ATOM 2896 C C . ILE B 1 111 ? 3.318 30.656 7.816 1 96.69 111 ILE B C 1
ATOM 2898 O O . ILE B 1 111 ? 2.109 30.547 8.039 1 96.69 111 ILE B O 1
ATOM 2902 N N . ILE B 1 112 ? 4.227 30.719 8.758 1 96.44 112 ILE B N 1
ATOM 2903 C CA . ILE B 1 112 ? 3.844 30.516 10.148 1 96.44 112 ILE B CA 1
ATOM 2904 C C . ILE B 1 112 ? 2.871 31.609 10.578 1 96.44 112 ILE B C 1
ATOM 2906 O O . ILE B 1 112 ? 1.923 31.344 11.32 1 96.44 112 ILE B O 1
ATOM 2910 N N . ALA B 1 113 ? 3.061 32.844 10.117 1 97.5 113 ALA B N 1
ATOM 2911 C CA . ALA B 1 113 ? 2.16 33.938 10.438 1 97.5 113 ALA B CA 1
ATOM 2912 C C . ALA B 1 113 ? 0.782 33.719 9.82 1 97.5 113 ALA B C 1
ATOM 2914 O O . ALA B 1 113 ? -0.239 34 10.461 1 97.5 113 ALA B O 1
ATOM 2915 N N . LYS B 1 114 ? 0.769 33.25 8.625 1 98.06 114 LYS B N 1
ATOM 2916 C CA . LYS B 1 114 ? -0.496 32.969 7.945 1 98.06 114 LYS B CA 1
ATOM 2917 C C . LYS B 1 114 ? -1.27 31.859 8.648 1 98.06 114 LYS B C 1
ATOM 2919 O O . LYS B 1 114 ? -2.492 31.938 8.789 1 98.06 114 LYS B O 1
ATOM 2924 N N . LEU B 1 115 ? -0.546 30.891 9.047 1 98.19 115 LEU B N 1
ATOM 2925 C CA . LEU B 1 115 ? -1.171 29.797 9.773 1 98.19 115 LEU B CA 1
ATOM 2926 C C . LEU B 1 115 ? -1.756 30.281 11.094 1 98.19 115 LEU B C 1
ATOM 2928 O O . LEU B 1 115 ? -2.881 29.922 11.453 1 98.19 115 LEU B O 1
ATOM 2932 N N . ASP B 1 116 ? -0.99 31.047 11.82 1 97.75 116 ASP B N 1
ATOM 2933 C CA . ASP B 1 116 ? -1.471 31.594 13.086 1 97.75 116 ASP B CA 1
ATOM 2934 C C . ASP B 1 116 ? -2.662 32.531 12.867 1 97.75 116 ASP B C 1
ATOM 2936 O O . ASP B 1 116 ? -3.58 32.562 13.695 1 97.75 116 ASP B O 1
ATOM 2940 N N . TYR B 1 117 ? -2.594 33.25 11.75 1 98 117 TYR B N 1
ATOM 2941 C CA . TYR B 1 117 ? -3.715 34.094 11.367 1 98 117 TYR B CA 1
ATOM 2942 C C . TYR B 1 117 ? -4.98 33.25 11.156 1 98 117 TYR B C 1
ATOM 2944 O O . TYR B 1 117 ? -6.035 33.594 11.711 1 98 117 TYR B O 1
ATOM 2952 N N . ALA B 1 118 ? -4.859 32.188 10.477 1 98.31 118 ALA B N 1
ATOM 2953 C CA . ALA B 1 118 ? -5.984 31.297 10.25 1 98.31 118 ALA B CA 1
ATOM 2954 C C . ALA B 1 118 ? -6.48 30.688 11.562 1 98.31 118 ALA B C 1
ATOM 2956 O O . ALA B 1 118 ? -7.691 30.625 11.797 1 98.31 118 ALA B O 1
ATOM 2957 N N . LYS B 1 119 ? -5.598 30.344 12.391 1 97.38 119 LYS B N 1
ATOM 2958 C CA . LYS B 1 119 ? -5.949 29.75 13.68 1 97.38 119 LYS B CA 1
ATOM 2959 C C . LYS B 1 119 ? -6.75 30.734 14.531 1 97.38 119 LYS B C 1
ATOM 2961 O O . LYS B 1 119 ? -7.664 30.344 15.25 1 97.38 119 LYS B O 1
ATOM 2966 N N . THR B 1 120 ? -6.422 31.938 14.477 1 97.31 120 THR B N 1
ATOM 2967 C CA . THR B 1 120 ? -7.141 32.969 15.234 1 97.31 120 THR B CA 1
ATOM 2968 C C . THR B 1 120 ? -8.602 33.031 14.789 1 97.31 120 THR B C 1
ATOM 2970 O O . THR B 1 120 ? -9.5 33.156 15.625 1 97.31 120 THR B O 1
ATOM 2973 N N . TYR B 1 121 ? -8.789 32.969 13.469 1 97.31 121 TYR B N 1
ATOM 2974 C CA . TYR B 1 121 ? -10.156 32.906 12.961 1 97.31 121 TYR B CA 1
ATOM 2975 C C . TYR B 1 121 ? -10.906 31.703 13.492 1 97.31 121 TYR B C 1
ATOM 2977 O O . TYR B 1 121 ? -12.086 31.797 13.859 1 97.31 121 TYR B O 1
ATOM 2985 N N . SER B 1 122 ? -10.258 30.641 13.578 1 96.06 122 SER B N 1
ATOM 2986 C CA . SER B 1 122 ? -10.859 29.406 14.094 1 96.06 122 SER B CA 1
ATOM 2987 C C . SER B 1 122 ? -11.219 29.547 15.57 1 96.06 122 SER B C 1
ATOM 2989 O O . SER B 1 122 ? -12.305 29.141 15.984 1 96.06 122 SER B O 1
ATOM 2991 N N . LEU B 1 123 ? -10.305 30.156 16.344 1 92.31 123 LEU B N 1
ATOM 2992 C CA . LEU B 1 123 ? -10.539 30.359 17.766 1 92.31 123 LEU B CA 1
ATOM 2993 C C . LEU B 1 123 ? -11.758 31.234 18.016 1 92.31 123 LEU B C 1
ATOM 2995 O O . LEU B 1 123 ? -12.477 31.047 19 1 92.31 123 LEU B O 1
ATOM 2999 N N . ASN B 1 124 ? -11.977 32.125 17.094 1 92.81 124 ASN B N 1
ATOM 3000 C CA . ASN B 1 124 ? -13.117 33 17.203 1 92.81 124 ASN B CA 1
ATOM 3001 C C . ASN B 1 124 ? -14.328 32.469 16.453 1 92.81 124 ASN B C 1
ATOM 3003 O O . ASN B 1 124 ? -15.273 33.219 16.172 1 92.81 124 ASN B O 1
ATOM 3007 N N . GLU B 1 125 ? -14.25 31.297 15.922 1 94.25 125 GLU B N 1
ATOM 3008 C CA . GLU B 1 125 ? -15.336 30.562 15.281 1 94.25 125 GLU B CA 1
ATOM 3009 C C . GLU B 1 125 ? -15.734 31.203 13.953 1 94.25 125 GLU B C 1
ATOM 3011 O O . GLU B 1 125 ? -16.906 31.172 13.57 1 94.25 125 GLU B O 1
ATOM 3016 N N . GLU B 1 126 ? -14.844 31.938 13.477 1 96.75 126 GLU B N 1
ATOM 3017 C CA . GLU B 1 126 ? -14.969 32.406 12.109 1 96.75 126 GLU B CA 1
ATOM 3018 C C . GLU B 1 126 ? -14.422 31.406 11.109 1 96.75 126 GLU B C 1
ATOM 3020 O O . GLU B 1 126 ? -13.453 31.688 10.406 1 96.75 126 GLU B O 1
ATOM 3025 N N . TYR B 1 127 ? -15.117 30.375 10.938 1 97.75 127 TYR B N 1
ATOM 3026 C CA . TYR B 1 127 ? -14.594 29.188 10.273 1 97.75 127 TYR B CA 1
ATOM 3027 C C . TYR B 1 127 ? -14.492 29.406 8.773 1 97.75 127 TYR B C 1
ATOM 3029 O O . TYR B 1 127 ? -13.578 28.891 8.125 1 97.75 127 TYR B O 1
ATOM 3037 N N . ASP B 1 128 ? -15.367 30.156 8.219 1 97.75 128 ASP B N 1
ATOM 3038 C CA . ASP B 1 128 ? -15.32 30.391 6.777 1 97.75 128 ASP B CA 1
ATOM 3039 C C . ASP B 1 128 ? -14.055 31.141 6.383 1 97.75 128 ASP B C 1
ATOM 3041 O O . ASP B 1 128 ? -13.406 30.797 5.391 1 97.75 128 ASP B O 1
ATOM 3045 N N . GLU B 1 129 ? -13.789 32.125 7.148 1 97.94 129 GLU B N 1
ATOM 3046 C CA . GLU B 1 129 ? -12.57 32.906 6.883 1 97.94 129 GLU B CA 1
ATOM 3047 C C . GLU B 1 129 ? -11.328 32.031 7.07 1 97.94 129 GLU B C 1
ATOM 3049 O O . GLU B 1 129 ? -10.391 32.094 6.266 1 97.94 129 GLU B O 1
ATOM 3054 N N . ALA B 1 130 ? -11.281 31.25 8.172 1 98.31 130 ALA B N 1
ATOM 3055 C CA . ALA B 1 130 ? -10.164 30.328 8.398 1 98.31 130 ALA B CA 1
ATOM 3056 C C . ALA B 1 130 ? -10 29.375 7.227 1 98.31 130 ALA B C 1
ATOM 3058 O O . ALA B 1 130 ? -8.891 29.172 6.73 1 98.31 130 ALA B O 1
ATOM 3059 N N . ALA B 1 131 ? -11.117 28.812 6.75 1 98.12 131 ALA B N 1
ATOM 3060 C CA . ALA B 1 131 ? -11.109 27.859 5.652 1 98.12 131 ALA B CA 1
ATOM 3061 C C . ALA B 1 131 ? -10.523 28.469 4.387 1 98.12 131 ALA B C 1
ATOM 3063 O O . ALA B 1 131 ? -9.781 27.812 3.654 1 98.12 131 ALA B O 1
ATOM 3064 N N . LYS B 1 132 ? -10.906 29.672 4.137 1 98.12 132 LYS B N 1
ATOM 3065 C CA . LYS B 1 132 ? -10.375 30.375 2.967 1 98.12 132 LYS B CA 1
ATOM 3066 C C . LYS B 1 132 ? -8.859 30.484 3.037 1 98.12 132 LYS B C 1
ATOM 3068 O O . LYS B 1 132 ? -8.164 30.281 2.037 1 98.12 132 LYS B O 1
ATOM 3073 N N . ILE B 1 133 ? -8.336 30.812 4.164 1 98 133 ILE B N 1
ATOM 3074 C CA . ILE B 1 133 ? -6.898 30.969 4.336 1 98 133 ILE B CA 1
ATOM 3075 C C . ILE B 1 133 ? -6.211 29.609 4.145 1 98 133 ILE B C 1
ATOM 3077 O O . ILE B 1 133 ? -5.223 29.516 3.414 1 98 133 ILE B O 1
ATOM 3081 N N . TYR B 1 134 ? -6.734 28.625 4.805 1 98.31 134 TYR B N 1
ATOM 3082 C CA . TYR B 1 134 ? -6.145 27.297 4.66 1 98.31 134 TYR B CA 1
ATOM 3083 C C . TYR B 1 134 ? -6.172 26.844 3.203 1 98.31 134 TYR B C 1
ATOM 3085 O O . TYR B 1 134 ? -5.207 26.25 2.709 1 98.31 134 TYR B O 1
ATOM 3093 N N . SER B 1 135 ? -7.27 27.078 2.533 1 97.75 135 SER B N 1
ATOM 3094 C CA . SER B 1 135 ? -7.383 26.703 1.126 1 97.75 135 SER B CA 1
ATOM 3095 C C . SER B 1 135 ? -6.312 27.391 0.286 1 97.75 135 SER B C 1
ATOM 3097 O O . SER B 1 135 ? -5.688 26.766 -0.569 1 97.75 135 SER B O 1
ATOM 3099 N N . SER B 1 136 ? -6.125 28.641 0.553 1 97.25 136 SER B N 1
ATOM 3100 C CA . SER B 1 136 ? -5.102 29.391 -0.164 1 97.25 136 SER B CA 1
ATOM 3101 C C . SER B 1 136 ? -3.707 28.828 0.122 1 97.25 136 SER B C 1
ATOM 3103 O O . SER B 1 136 ? -2.871 28.75 -0.779 1 97.25 136 SER B O 1
ATOM 3105 N N . LEU B 1 137 ? -3.426 28.516 1.335 1 97.94 137 LEU B N 1
ATOM 3106 C CA . LEU B 1 137 ? -2.125 27.984 1.732 1 97.94 137 LEU B CA 1
ATOM 3107 C C . LEU B 1 137 ? -1.873 26.625 1.093 1 97.94 137 LEU B C 1
ATOM 3109 O O . LEU B 1 137 ? -0.752 26.328 0.671 1 97.94 137 LEU B O 1
ATOM 3113 N N . LEU B 1 138 ? -2.918 25.828 0.95 1 97.69 138 LEU B N 1
ATOM 3114 C CA . LEU B 1 138 ? -2.814 24.484 0.396 1 97.69 138 LEU B CA 1
ATOM 3115 C C . LEU B 1 138 ? -2.516 24.531 -1.099 1 97.69 138 LEU B C 1
ATOM 3117 O O . LEU B 1 138 ? -1.979 23.578 -1.661 1 97.69 138 LEU B O 1
ATOM 3121 N N . GLU B 1 139 ? -2.736 25.594 -1.735 1 96.12 139 GLU B N 1
ATOM 3122 C CA . GLU B 1 139 ? -2.553 25.75 -3.176 1 96.12 139 GLU B CA 1
ATOM 3123 C C . GLU B 1 139 ? -1.167 26.297 -3.5 1 96.12 139 GLU B C 1
ATOM 3125 O O . GLU B 1 139 ? -0.769 26.344 -4.664 1 96.12 139 GLU B O 1
ATOM 3130 N N . LEU B 1 140 ? -0.43 26.625 -2.498 1 94.19 140 LEU B N 1
ATOM 3131 C CA . LEU B 1 140 ? 0.895 27.188 -2.732 1 94.19 140 LEU B CA 1
ATOM 3132 C C . LEU B 1 140 ? 1.821 26.156 -3.369 1 94.19 140 LEU B C 1
ATOM 3134 O O . LEU B 1 140 ? 1.929 25.031 -2.885 1 94.19 140 LEU B O 1
ATOM 3138 N N . GLU B 1 141 ? 2.516 26.438 -4.414 1 88.75 141 GLU B N 1
ATOM 3139 C CA . GLU B 1 141 ? 3.385 25.5 -5.137 1 88.75 141 GLU B CA 1
ATOM 3140 C C . GLU B 1 141 ? 4.848 25.703 -4.738 1 88.75 141 GLU B C 1
ATOM 3142 O O . GLU B 1 141 ? 5.598 24.719 -4.633 1 88.75 141 GLU B O 1
ATOM 3147 N N . ASN B 1 142 ? 5.246 26.938 -4.496 1 89.06 142 ASN B N 1
ATOM 3148 C CA . ASN B 1 142 ? 6.648 27.234 -4.258 1 89.06 142 ASN B CA 1
ATOM 3149 C C . ASN B 1 142 ? 6.957 27.359 -2.768 1 89.06 142 ASN B C 1
ATOM 3151 O O . ASN B 1 142 ? 7.355 28.422 -2.293 1 89.06 142 ASN B O 1
ATOM 3155 N N . THR B 1 143 ? 6.637 26.297 -2.014 1 93.12 143 THR B N 1
ATOM 3156 C CA . THR B 1 143 ? 6.883 26.25 -0.575 1 93.12 143 THR B CA 1
ATOM 3157 C C . THR B 1 143 ? 7.805 25.094 -0.221 1 93.12 143 THR B C 1
ATOM 3159 O O . THR B 1 143 ? 7.766 24.031 -0.867 1 93.12 143 THR B O 1
ATOM 3162 N N . CYS B 1 144 ? 8.758 25.297 0.608 1 94.94 144 CYS B N 1
ATOM 3163 C CA . CYS B 1 144 ? 9.656 24.219 1.017 1 94.94 144 CYS B CA 1
ATOM 3164 C C . CYS B 1 144 ? 8.883 23.078 1.655 1 94.94 144 CYS B C 1
ATOM 3166 O O . CYS B 1 144 ? 7.777 23.281 2.162 1 94.94 144 CYS B O 1
ATOM 3168 N N . PRO B 1 145 ? 9.391 21.938 1.706 1 96.88 145 PRO B N 1
ATOM 3169 C CA . PRO B 1 145 ? 8.688 20.75 2.213 1 96.88 145 PRO B CA 1
ATOM 3170 C C . PRO B 1 145 ? 8.25 20.906 3.67 1 96.88 145 PRO B C 1
ATOM 3172 O O . PRO B 1 145 ? 7.164 20.469 4.043 1 96.88 145 PRO B O 1
ATOM 3175 N N . GLU B 1 146 ? 9.062 21.484 4.449 1 96.31 146 GLU B N 1
ATOM 3176 C CA . GLU B 1 146 ? 8.727 21.672 5.855 1 96.31 146 GLU B CA 1
ATOM 3177 C C . GLU B 1 146 ? 7.461 22.5 6.02 1 96.31 146 GLU B C 1
ATOM 3179 O O . GLU B 1 146 ? 6.59 22.172 6.824 1 96.31 146 GLU B O 1
ATOM 3184 N N . ASN B 1 147 ? 7.391 23.578 5.242 1 96.62 147 ASN B N 1
ATOM 3185 C CA . ASN B 1 147 ? 6.219 24.453 5.289 1 96.62 147 ASN B CA 1
ATOM 3186 C C . ASN B 1 147 ? 4.984 23.766 4.719 1 96.62 147 ASN B C 1
ATOM 3188 O O . ASN B 1 147 ? 3.875 23.953 5.215 1 96.62 147 ASN B O 1
ATOM 3192 N N . LYS B 1 148 ? 5.168 22.984 3.721 1 97.62 148 LYS B N 1
ATOM 3193 C CA . LYS B 1 148 ? 4.059 22.219 3.154 1 97.62 148 LYS B CA 1
ATOM 3194 C C . LYS B 1 148 ? 3.459 21.281 4.188 1 97.62 148 LYS B C 1
ATOM 3196 O O . LYS B 1 148 ? 2.236 21.141 4.285 1 97.62 148 LYS B O 1
ATOM 3201 N N . GLN B 1 149 ? 4.375 20.672 4.938 1 98.19 149 GLN B N 1
ATOM 3202 C CA . GLN B 1 149 ? 3.922 19.766 5.984 1 98.19 149 GLN B CA 1
ATOM 3203 C C . GLN B 1 149 ? 3.184 20.516 7.086 1 98.19 149 GLN B C 1
ATOM 3205 O O . GLN B 1 149 ? 2.15 20.062 7.574 1 98.19 149 GLN B O 1
ATOM 3210 N N . GLU B 1 150 ? 3.691 21.641 7.445 1 98.06 150 GLU B N 1
ATOM 3211 C CA . GLU B 1 150 ? 3.039 22.469 8.453 1 98.06 150 GLU B CA 1
ATOM 3212 C C . GLU B 1 150 ? 1.637 22.875 8.016 1 98.06 150 GLU B C 1
ATOM 3214 O O . GLU B 1 150 ? 0.695 22.828 8.812 1 98.06 150 GLU B O 1
ATOM 3219 N N . ILE B 1 151 ? 1.534 23.266 6.801 1 98.44 151 ILE B N 1
ATOM 3220 C CA . ILE B 1 151 ? 0.251 23.688 6.25 1 98.44 151 ILE B CA 1
ATOM 3221 C C . ILE B 1 151 ? -0.749 22.531 6.328 1 98.44 151 ILE B C 1
ATOM 3223 O O . ILE B 1 151 ? -1.876 22.703 6.797 1 98.44 151 ILE B O 1
ATOM 3227 N N . ARG B 1 152 ? -0.341 21.375 5.918 1 98.62 152 ARG B N 1
ATOM 3228 C CA . ARG B 1 152 ? -1.226 20.219 5.938 1 98.62 152 ARG B CA 1
ATOM 3229 C C . ARG B 1 152 ? -1.615 19.844 7.367 1 98.62 152 ARG B C 1
ATOM 3231 O O . ARG B 1 152 ? -2.771 19.516 7.633 1 98.62 152 ARG B O 1
ATOM 3238 N N . LEU B 1 153 ? -0.65 19.906 8.234 1 98.62 153 LEU B N 1
ATOM 3239 C CA . LEU B 1 153 ? -0.935 19.594 9.633 1 98.62 153 LEU B CA 1
ATOM 3240 C C . LEU B 1 153 ? -2.02 20.531 10.18 1 98.62 153 LEU B C 1
ATOM 3242 O O . LEU B 1 153 ? -3.01 20.062 10.75 1 98.62 153 LEU B O 1
ATOM 3246 N N . HIS B 1 154 ? -1.868 21.812 9.977 1 98.56 154 HIS B N 1
ATOM 3247 C CA . HIS B 1 154 ? -2.814 22.781 10.516 1 98.56 154 HIS B CA 1
ATOM 3248 C C . HIS B 1 154 ? -4.176 22.656 9.836 1 98.56 154 HIS B C 1
ATOM 3250 O O . HIS B 1 154 ? -5.215 22.797 10.484 1 98.56 154 HIS B O 1
ATOM 3256 N N . ALA B 1 155 ? -4.145 22.438 8.562 1 98.56 155 ALA B N 1
ATOM 3257 C CA . ALA B 1 155 ? -5.398 22.219 7.852 1 98.56 155 ALA B CA 1
ATOM 3258 C C . ALA B 1 155 ? -6.125 20.984 8.406 1 98.56 155 ALA B C 1
ATOM 3260 O O . ALA B 1 155 ? -7.344 21.016 8.594 1 98.56 155 ALA B O 1
ATOM 3261 N N . ALA B 1 156 ? -5.383 19.969 8.656 1 98.62 156 ALA B N 1
ATOM 3262 C CA . ALA B 1 156 ? -5.957 18.734 9.195 1 98.62 156 ALA B CA 1
ATOM 3263 C C . ALA B 1 156 ? -6.574 18.984 10.57 1 98.62 156 ALA B C 1
ATOM 3265 O O . ALA B 1 156 ? -7.684 18.516 10.852 1 98.62 156 ALA B O 1
ATOM 3266 N N . LEU B 1 157 ? -5.875 19.672 11.359 1 98.25 157 LEU B N 1
ATOM 3267 C CA . LEU B 1 157 ? -6.367 19.969 12.703 1 98.25 157 LEU B CA 1
ATOM 3268 C C . LEU B 1 157 ? -7.625 20.828 12.641 1 98.25 157 LEU B C 1
ATOM 3270 O O . LEU B 1 157 ? -8.547 20.656 13.438 1 98.25 157 LEU B O 1
ATOM 3274 N N . PHE B 1 158 ? -7.699 21.812 11.75 1 98.38 158 PHE B N 1
ATOM 3275 C CA . PHE B 1 158 ? -8.891 22.625 11.539 1 98.38 158 PHE B CA 1
ATOM 3276 C C . PHE B 1 158 ? -10.078 21.75 11.164 1 98.38 158 PHE B C 1
ATOM 3278 O O . PHE B 1 158 ? -11.172 21.922 11.711 1 98.38 158 PHE B O 1
ATOM 3285 N N . GLN B 1 159 ? -9.805 20.766 10.266 1 98.19 159 GLN B N 1
ATOM 3286 C CA . GLN B 1 159 ? -10.859 19.844 9.844 1 98.19 159 GLN B CA 1
ATOM 3287 C C . GLN B 1 159 ? -11.32 18.969 11.008 1 98.19 159 GLN B C 1
ATOM 3289 O O . GLN B 1 159 ? -12.516 18.75 11.188 1 98.19 159 GLN B O 1
ATOM 3294 N N . LEU B 1 160 ? -10.406 18.531 11.781 1 97.56 160 LEU B N 1
ATOM 3295 C CA . LEU B 1 160 ? -10.688 17.578 12.852 1 97.56 160 LEU B CA 1
ATOM 3296 C C . LEU B 1 160 ? -11.453 18.25 13.984 1 97.56 160 LEU B C 1
ATOM 3298 O O . LEU B 1 160 ? -12.492 17.734 14.422 1 97.56 160 LEU B O 1
ATOM 3302 N N . TYR B 1 161 ? -11.047 19.453 14.352 1 95.81 161 TYR B N 1
ATOM 3303 C CA . TYR B 1 161 ? -11.539 20 15.609 1 95.81 161 TYR B CA 1
ATOM 3304 C C . TYR B 1 161 ? -12.602 21.062 15.367 1 95.81 161 TYR B C 1
ATOM 3306 O O . TYR B 1 161 ? -13.445 21.312 16.234 1 95.81 161 TYR B O 1
ATOM 3314 N N . HIS B 1 162 ? -12.555 21.672 14.297 1 95.94 162 HIS B N 1
ATOM 3315 C CA . HIS B 1 162 ? -13.477 22.781 14.086 1 95.94 162 HIS B CA 1
ATOM 3316 C C . HIS B 1 162 ? -14.57 22.406 13.086 1 95.94 162 HIS B C 1
ATOM 3318 O O . HIS B 1 162 ? -15.734 22.766 13.266 1 95.94 162 HIS B O 1
ATOM 3324 N N . LYS B 1 163 ? -14.172 21.672 12.07 1 96.56 163 LYS B N 1
ATOM 3325 C CA . LYS B 1 163 ? -15.164 21.266 11.07 1 96.56 163 LYS B CA 1
ATOM 3326 C C . LYS B 1 163 ? -15.719 19.891 11.391 1 96.56 163 LYS B C 1
ATOM 3328 O O . LYS B 1 163 ? -16.719 19.469 10.812 1 96.56 163 LYS B O 1
ATOM 3333 N N . HIS B 1 164 ? -15.117 19.125 12.211 1 96.12 164 HIS B N 1
ATOM 3334 C CA . HIS B 1 164 ? -15.523 17.781 12.641 1 96.12 164 HIS B CA 1
ATOM 3335 C C . HIS B 1 164 ? -15.609 16.828 11.461 1 96.12 164 HIS B C 1
ATOM 3337 O O . HIS B 1 164 ? -16.516 16 11.391 1 96.12 164 HIS B O 1
ATOM 3343 N N . SER B 1 165 ? -14.82 17.031 10.555 1 96.25 165 SER B N 1
ATOM 3344 C CA . SER B 1 165 ? -14.672 16.125 9.43 1 96.25 165 SER B CA 1
ATOM 3345 C C . SER B 1 165 ? -13.422 15.266 9.57 1 96.25 165 SER B C 1
ATOM 3347 O O . SER B 1 165 ? -12.336 15.672 9.148 1 96.25 165 SER B O 1
ATOM 3349 N N . GLU B 1 166 ? -13.617 14.172 10.055 1 95.38 166 GLU B N 1
ATOM 3350 C CA . GLU B 1 166 ? -12.477 13.281 10.273 1 95.38 166 GLU B CA 1
ATOM 3351 C C . GLU B 1 166 ? -11.891 12.797 8.953 1 95.38 166 GLU B C 1
ATOM 3353 O O . GLU B 1 166 ? -10.672 12.633 8.836 1 95.38 166 GLU B O 1
ATOM 3358 N N . ALA B 1 167 ? -12.766 12.57 7.965 1 94.25 167 ALA B N 1
ATOM 3359 C CA . ALA B 1 167 ? -12.305 12.102 6.66 1 94.25 167 ALA B CA 1
ATOM 3360 C C . ALA B 1 167 ? -11.359 13.109 6.016 1 94.25 167 ALA B C 1
ATOM 3362 O O . ALA B 1 167 ? -10.281 12.742 5.551 1 94.25 167 ALA B O 1
ATOM 3363 N N . ASN B 1 168 ? -11.758 14.344 6.055 1 95.88 168 ASN B N 1
ATOM 3364 C CA . ASN B 1 168 ? -10.906 15.398 5.512 1 95.88 168 ASN B CA 1
ATOM 3365 C C . ASN B 1 168 ? -9.602 15.523 6.297 1 95.88 168 ASN B C 1
ATOM 3367 O O . ASN B 1 168 ? -8.539 15.742 5.715 1 95.88 168 ASN B O 1
ATOM 3371 N N . ALA B 1 169 ? -9.688 15.445 7.582 1 98 169 ALA B N 1
ATOM 3372 C CA . ALA B 1 169 ? -8.5 15.523 8.43 1 98 169 ALA B CA 1
ATOM 3373 C C . ALA B 1 169 ? -7.496 14.43 8.07 1 98 169 ALA B C 1
ATOM 3375 O O . ALA B 1 169 ? -6.309 14.703 7.887 1 98 169 ALA B O 1
ATOM 3376 N N . ILE B 1 170 ? -8.023 13.25 7.914 1 97.44 170 ILE B N 1
ATOM 3377 C CA . ILE B 1 170 ? -7.184 12.102 7.574 1 97.44 170 ILE B CA 1
ATOM 3378 C C . ILE B 1 170 ? -6.477 12.352 6.246 1 97.44 170 ILE B C 1
ATOM 3380 O O . ILE B 1 170 ? -5.273 12.109 6.117 1 97.44 170 ILE B O 1
ATOM 3384 N N . ASN B 1 171 ? -7.207 12.836 5.312 1 96.56 171 ASN B N 1
ATOM 3385 C CA . ASN B 1 171 ? -6.625 13.125 4.008 1 96.56 171 ASN B CA 1
ATOM 3386 C C . ASN B 1 171 ? -5.465 14.109 4.117 1 96.56 171 ASN B C 1
ATOM 3388 O O . ASN B 1 171 ? -4.402 13.891 3.527 1 96.56 171 ASN B O 1
ATOM 3392 N N . TYR B 1 172 ? -5.652 15.109 4.855 1 98.12 172 TYR B N 1
ATOM 3393 C CA . TYR B 1 172 ? -4.598 16.109 4.992 1 98.12 172 TYR B CA 1
ATOM 3394 C C . TYR B 1 172 ? -3.418 15.555 5.781 1 98.12 172 TYR B C 1
ATOM 3396 O O . TYR B 1 172 ? -2.264 15.859 5.48 1 98.12 172 TYR B O 1
ATOM 3404 N N . PHE B 1 173 ? -3.68 14.805 6.836 1 98.56 173 PHE B N 1
ATOM 3405 C CA . PHE B 1 173 ? -2.586 14.172 7.562 1 98.56 173 PHE B CA 1
ATOM 3406 C C . PHE B 1 173 ? -1.756 13.289 6.637 1 98.56 173 PHE B C 1
ATOM 3408 O O . PHE B 1 173 ? -0.524 13.32 6.68 1 98.56 173 PHE B O 1
ATOM 3415 N N . LEU B 1 174 ? -2.479 12.516 5.836 1 97.94 174 LEU B N 1
ATOM 3416 C CA . LEU B 1 174 ? -1.785 11.625 4.914 1 97.94 174 LEU B CA 1
ATOM 3417 C C . LEU B 1 174 ? -0.961 12.422 3.908 1 97.94 174 LEU B C 1
ATOM 3419 O O . LEU B 1 174 ? 0.159 12.031 3.57 1 97.94 174 LEU B O 1
ATOM 3423 N N . GLU B 1 175 ? -1.475 13.508 3.4 1 97.12 175 GLU B N 1
ATOM 3424 C CA . GLU B 1 175 ? -0.72 14.375 2.504 1 97.12 175 GLU B CA 1
ATOM 3425 C C . GLU B 1 175 ? 0.563 14.867 3.164 1 97.12 175 GLU B C 1
ATOM 3427 O O . GLU B 1 175 ? 1.604 14.969 2.51 1 97.12 175 GLU B O 1
ATOM 3432 N N . GLY B 1 176 ? 0.437 15.188 4.434 1 98.06 176 GLY B N 1
ATOM 3433 C CA . GLY B 1 176 ? 1.619 15.594 5.176 1 98.06 176 GLY B CA 1
ATOM 3434 C C . GLY B 1 176 ? 2.67 14.508 5.266 1 98.06 176 GLY B C 1
ATOM 3435 O O . GLY B 1 176 ? 3.867 14.781 5.172 1 98.06 176 GLY B O 1
ATOM 3436 N N . LEU B 1 177 ? 2.205 13.289 5.359 1 97.75 177 LEU B N 1
ATOM 3437 C CA . LEU B 1 177 ? 3.115 12.148 5.469 1 97.75 177 LEU B CA 1
ATOM 3438 C C . LEU B 1 177 ? 3.779 11.852 4.129 1 97.75 177 LEU B C 1
ATOM 3440 O O . LEU B 1 177 ? 4.906 11.352 4.09 1 97.75 177 LEU B O 1
ATOM 3444 N N . LYS B 1 178 ? 3.141 12.164 3.045 1 96.94 178 LYS B N 1
ATOM 3445 C CA . LYS B 1 178 ? 3.637 11.867 1.703 1 96.94 178 LYS B CA 1
ATOM 3446 C C . LYS B 1 178 ? 4.848 12.727 1.36 1 96.94 178 LYS B C 1
ATOM 3448 O O . LYS B 1 178 ? 5.68 12.344 0.535 1 96.94 178 LYS B O 1
ATOM 3453 N N . ILE B 1 179 ? 4.918 13.875 2.029 1 96.12 179 ILE B N 1
ATOM 3454 C CA . ILE B 1 179 ? 6.047 14.766 1.796 1 96.12 179 ILE B CA 1
ATOM 3455 C C . ILE B 1 179 ? 7.289 14.227 2.502 1 96.12 179 ILE B C 1
ATOM 3457 O O . ILE B 1 179 ? 7.266 13.977 3.711 1 96.12 179 ILE B O 1
ATOM 3461 N N . LYS B 1 180 ? 8.352 14.062 1.708 1 91.38 180 LYS B N 1
ATOM 3462 C CA . LYS B 1 180 ? 9.57 13.422 2.207 1 91.38 180 LYS B CA 1
ATOM 3463 C C . LYS B 1 180 ? 10.453 14.43 2.939 1 91.38 180 LYS B C 1
ATOM 3465 O O . LYS B 1 180 ? 11.445 14.898 2.393 1 91.38 180 LYS B O 1
ATOM 3470 N N . CYS B 1 181 ? 10.141 14.766 4.09 1 95.44 181 CYS B N 1
ATOM 3471 C CA . CYS B 1 181 ? 10.883 15.625 5 1 95.44 181 CYS B CA 1
ATOM 3472 C C . CYS B 1 181 ? 10.625 15.234 6.453 1 95.44 181 CYS B C 1
ATOM 3474 O O . CYS B 1 181 ? 9.477 15.148 6.887 1 95.44 181 CYS B O 1
ATOM 3476 N N . ASP B 1 182 ? 11.688 14.945 7.117 1 95.31 182 ASP B N 1
ATOM 3477 C CA . ASP B 1 182 ? 11.547 14.516 8.508 1 95.31 182 ASP B CA 1
ATOM 3478 C C . ASP B 1 182 ? 11.43 15.719 9.438 1 95.31 182 ASP B C 1
ATOM 3480 O O . ASP B 1 182 ? 12.398 16.078 10.117 1 95.31 182 ASP B O 1
ATOM 3484 N N . SER B 1 183 ? 10.281 16.266 9.469 1 96.5 183 SER B N 1
ATOM 3485 C CA . SER B 1 183 ? 10 17.438 10.281 1 96.5 183 SER B CA 1
ATOM 3486 C C . SER B 1 183 ? 9.156 17.078 11.492 1 96.5 183 SER B C 1
ATOM 3488 O O . SER B 1 183 ? 8.648 15.961 11.594 1 96.5 183 SER B O 1
ATOM 3490 N N .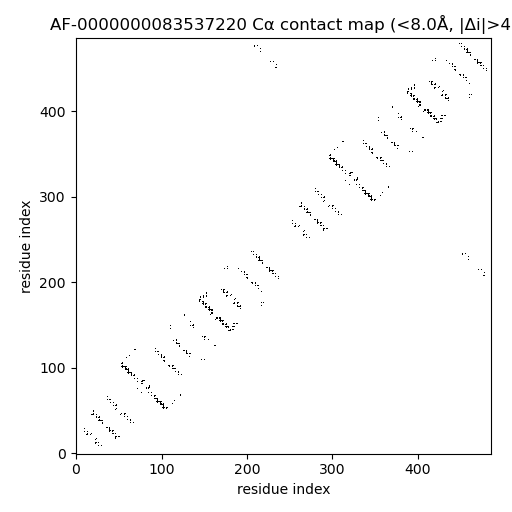 THR B 1 184 ? 9.039 17.969 12.422 1 97.31 184 THR B N 1
ATOM 3491 C CA . THR B 1 184 ? 8.141 17.828 13.562 1 97.31 184 THR B CA 1
ATOM 3492 C C . THR B 1 184 ? 6.691 17.734 13.102 1 97.31 184 THR B C 1
ATOM 3494 O O . THR B 1 184 ? 5.898 16.984 13.664 1 97.31 184 THR B O 1
ATOM 3497 N N . ALA B 1 185 ? 6.406 18.562 12.102 1 97.75 185 ALA B N 1
ATOM 3498 C CA . ALA B 1 185 ? 5.051 18.547 11.555 1 97.75 185 ALA B CA 1
ATOM 3499 C C . ALA B 1 185 ? 4.684 17.156 11.039 1 97.75 185 ALA B C 1
ATOM 3501 O O . ALA B 1 185 ? 3.559 16.688 11.227 1 97.75 185 ALA B O 1
ATOM 3502 N N . ARG B 1 186 ? 5.598 16.516 10.383 1 97.94 186 ARG B N 1
ATOM 3503 C CA . ARG B 1 186 ? 5.344 15.156 9.891 1 97.94 186 ARG B CA 1
ATOM 3504 C C . ARG B 1 186 ? 5.047 14.203 11.047 1 97.94 186 ARG B C 1
ATOM 3506 O O . ARG B 1 186 ? 4.121 13.398 10.961 1 97.94 186 ARG B O 1
ATOM 3513 N N . LYS B 1 187 ? 5.867 14.305 12.078 1 97.94 187 LYS B N 1
ATOM 3514 C CA . LYS B 1 187 ? 5.676 13.461 13.258 1 97.94 187 LYS B CA 1
ATOM 3515 C C . LYS B 1 187 ? 4.301 13.695 13.883 1 97.94 187 LYS B C 1
ATOM 3517 O O . LYS B 1 187 ? 3.639 12.742 14.305 1 97.94 187 LYS B O 1
ATOM 3522 N N . ARG B 1 188 ? 3.955 14.883 13.891 1 98.25 188 ARG B N 1
ATOM 3523 C CA . ARG B 1 188 ? 2.65 15.203 14.461 1 98.25 188 ARG B CA 1
ATOM 3524 C C . ARG B 1 188 ? 1.523 14.656 13.594 1 98.25 188 ARG B C 1
ATOM 3526 O O . ARG B 1 188 ? 0.522 14.156 14.109 1 98.25 188 ARG B O 1
ATOM 3533 N N . CYS B 1 189 ? 1.646 14.844 12.312 1 98.5 189 CYS B N 1
ATOM 3534 C CA . CYS B 1 189 ? 0.681 14.211 11.422 1 98.5 189 CYS B CA 1
ATOM 3535 C C . CYS B 1 189 ? 0.547 12.719 11.727 1 98.5 189 CYS B C 1
ATOM 3537 O O . CYS B 1 189 ? -0.565 12.211 11.859 1 98.5 189 CYS B O 1
ATOM 3539 N N . HIS B 1 190 ? 1.672 12.086 11.836 1 98.19 190 HIS B N 1
ATOM 3540 C CA . HIS B 1 190 ? 1.719 10.656 12.109 1 98.19 190 HIS B CA 1
ATOM 3541 C C . HIS B 1 190 ? 1.008 10.32 13.414 1 98.19 190 HIS B C 1
ATOM 3543 O O . HIS B 1 190 ? 0.185 9.406 13.469 1 98.19 190 HIS B O 1
ATOM 3549 N N . ASN B 1 191 ? 1.294 11.07 14.398 1 98.19 191 ASN B N 1
ATOM 3550 C CA . ASN B 1 191 ? 0.72 10.828 15.719 1 98.19 191 ASN B CA 1
ATOM 3551 C C . ASN B 1 191 ? -0.798 10.977 15.703 1 98.19 191 ASN B C 1
ATOM 3553 O O . ASN B 1 191 ? -1.513 10.172 16.297 1 98.19 191 ASN B O 1
ATOM 3557 N N . HIS B 1 192 ? -1.252 12 15.102 1 98.44 192 HIS B N 1
ATOM 3558 C CA . HIS B 1 192 ? -2.693 12.219 15.031 1 98.44 192 HIS B CA 1
ATOM 3559 C C . HIS B 1 192 ? -3.379 11.086 14.266 1 98.44 192 HIS B C 1
ATOM 3561 O O . HIS B 1 192 ? -4.438 10.609 14.672 1 98.44 192 HIS B O 1
ATOM 3567 N N . LEU B 1 193 ? -2.795 10.664 13.18 1 98.12 193 LEU B N 1
ATOM 3568 C CA . LEU B 1 193 ? -3.342 9.555 12.414 1 98.12 193 LEU B CA 1
ATOM 3569 C C . LEU B 1 193 ? -3.389 8.281 13.25 1 98.12 193 LEU B C 1
ATOM 3571 O O . LEU B 1 193 ? -4.383 7.555 13.234 1 98.12 193 LEU B O 1
ATOM 3575 N N . GLU B 1 194 ? -2.35 8.039 13.953 1 97.69 194 GLU B N 1
ATOM 3576 C CA . GLU B 1 194 ? -2.285 6.852 14.797 1 97.69 194 GLU B CA 1
ATOM 3577 C C . GLU B 1 194 ? -3.406 6.852 15.836 1 97.69 194 GLU B C 1
ATOM 3579 O O . GLU B 1 194 ? -4.047 5.82 16.062 1 97.69 194 GLU B O 1
ATOM 3584 N N . THR B 1 195 ? -3.596 7.969 16.391 1 97.56 195 THR B N 1
ATOM 3585 C CA . THR B 1 195 ? -4.652 8.102 17.391 1 97.56 195 THR B CA 1
ATOM 3586 C C . THR B 1 195 ? -6.02 7.82 16.766 1 97.56 195 THR B C 1
ATOM 3588 O O . THR B 1 195 ? -6.84 7.117 17.359 1 97.56 195 THR B O 1
ATOM 3591 N N . ILE B 1 196 ? -6.258 8.383 15.648 1 97.12 196 ILE B N 1
ATOM 3592 C CA . ILE B 1 196 ? -7.523 8.188 14.945 1 97.12 196 ILE B CA 1
ATOM 3593 C C . ILE B 1 196 ? -7.707 6.711 14.617 1 97.12 196 ILE B C 1
ATOM 3595 O O . ILE B 1 196 ? -8.773 6.145 14.859 1 97.12 196 ILE B O 1
ATOM 3599 N N . VAL B 1 197 ? -6.68 6.098 14.094 1 96.56 197 VAL B N 1
ATOM 3600 C CA . VAL B 1 197 ? -6.711 4.695 13.688 1 96.56 197 VAL B CA 1
ATOM 3601 C C . VAL B 1 197 ? -6.992 3.812 14.898 1 96.56 197 VAL B C 1
ATOM 3603 O O . VAL B 1 197 ? -7.859 2.936 14.852 1 96.56 197 VAL B O 1
ATOM 3606 N N . GLU B 1 198 ? -6.293 4.039 15.938 1 96.12 198 GLU B N 1
ATOM 3607 C CA . GLU B 1 198 ? -6.48 3.24 17.141 1 96.12 198 GLU B CA 1
ATOM 3608 C C . GLU B 1 198 ? -7.895 3.393 17.688 1 96.12 198 GLU B C 1
ATOM 3610 O O . GLU B 1 198 ? -8.516 2.412 18.109 1 96.12 198 GLU B O 1
ATOM 3615 N N . ARG B 1 199 ? -8.32 4.562 17.719 1 96.06 199 ARG B N 1
ATOM 3616 C CA . ARG B 1 199 ? -9.672 4.824 18.203 1 96.06 199 ARG B CA 1
ATOM 3617 C C . ARG B 1 199 ? -10.711 4.098 17.344 1 96.06 199 ARG B C 1
ATOM 3619 O O . ARG B 1 199 ? -11.617 3.451 17.875 1 96.06 199 ARG B O 1
ATOM 3626 N N . GLN B 1 200 ? -10.617 4.207 16.062 1 94.38 200 GLN B N 1
ATOM 3627 C CA . GLN B 1 200 ? -11.562 3.572 15.148 1 94.38 200 GLN B CA 1
ATOM 3628 C C . GLN B 1 200 ? -11.484 2.051 15.25 1 94.38 200 GLN B C 1
ATOM 3630 O O . GLN B 1 200 ? -12.508 1.365 15.141 1 94.38 200 GLN B O 1
ATOM 3635 N N . LEU B 1 201 ? -10.281 1.499 15.383 1 91.88 201 LEU B N 1
ATOM 3636 C CA . LEU B 1 201 ? -10.109 0.055 15.5 1 91.88 201 LEU B CA 1
ATOM 3637 C C . LEU B 1 201 ? -10.719 -0.467 16.797 1 91.88 201 LEU B C 1
ATOM 3639 O O . LEU B 1 201 ? -11.195 -1.601 16.844 1 91.88 201 LEU B O 1
ATOM 3643 N N . ARG B 1 202 ? -10.688 0.307 17.828 1 93.12 202 ARG B N 1
ATOM 3644 C CA . ARG B 1 202 ? -11.32 -0.072 19.094 1 93.12 202 ARG B CA 1
ATOM 3645 C C . ARG B 1 202 ? -12.836 -0.14 18.953 1 93.12 202 ARG B C 1
ATOM 3647 O O . ARG B 1 202 ? -13.477 -1.003 19.547 1 93.12 202 ARG B O 1
ATOM 3654 N N . LYS B 1 203 ? -13.383 0.686 18.156 1 91.44 203 LYS B N 1
ATOM 3655 C CA . LYS B 1 203 ? -14.82 0.708 17.922 1 91.44 203 LYS B CA 1
ATOM 3656 C C . LYS B 1 203 ? -15.25 -0.439 17.016 1 91.44 203 LYS B C 1
ATOM 3658 O O . LYS B 1 203 ? -16.25 -1.106 17.266 1 91.44 203 LYS B O 1
ATOM 3663 N N . ASN B 1 204 ? -14.562 -0.579 15.906 1 86.31 204 ASN B N 1
ATOM 3664 C CA . ASN B 1 204 ? -14.836 -1.621 14.922 1 86.31 204 ASN B CA 1
ATOM 3665 C C . ASN B 1 204 ? -13.539 -2.266 14.422 1 86.31 204 ASN B C 1
ATOM 3667 O O . ASN B 1 204 ? -12.805 -1.662 13.641 1 86.31 204 ASN B O 1
ATOM 3671 N N . GLN B 1 205 ? -13.43 -3.449 14.758 1 82.12 205 GLN B N 1
ATOM 3672 C CA . GLN B 1 205 ? -12.195 -4.16 14.422 1 82.12 205 GLN B CA 1
ATOM 3673 C C . GLN B 1 205 ? -12.164 -4.539 12.945 1 82.12 205 GLN B C 1
ATOM 3675 O O . GLN B 1 205 ? -11.109 -4.867 12.406 1 82.12 205 GLN B O 1
ATOM 3680 N N . TRP B 1 206 ? -13.32 -4.5 12.398 1 76.69 206 TRP B N 1
ATOM 3681 C CA . TRP B 1 206 ? -13.406 -4.875 10.992 1 76.69 206 TRP B CA 1
ATOM 3682 C C . TRP B 1 206 ? -13.734 -3.664 10.125 1 76.69 206 TRP B C 1
ATOM 3684 O O . TRP B 1 206 ? -14.859 -3.518 9.648 1 76.69 206 TRP B O 1
ATOM 3694 N N . ASN B 1 207 ? -12.844 -2.811 10.141 1 83.62 207 ASN B N 1
ATOM 3695 C CA . ASN B 1 207 ? -13.016 -1.594 9.352 1 83.62 207 ASN B CA 1
ATOM 3696 C C . ASN B 1 207 ? -11.984 -1.511 8.227 1 83.62 207 ASN B C 1
ATOM 3698 O O . ASN B 1 207 ? -10.812 -1.211 8.469 1 83.62 207 ASN B O 1
ATOM 3702 N N . ASN B 1 208 ? -12.391 -1.751 7.02 1 86.31 208 ASN 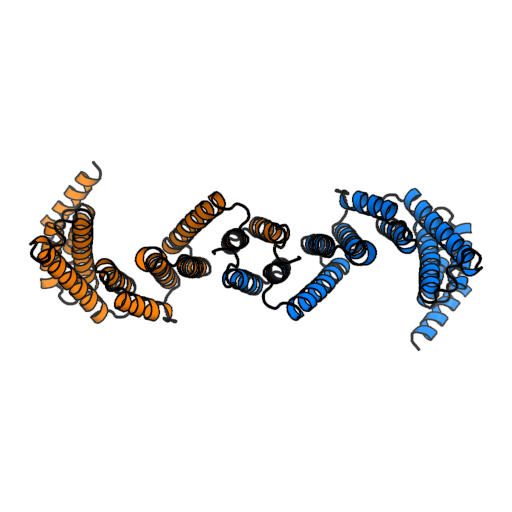B N 1
ATOM 3703 C CA . ASN B 1 208 ? -11.508 -1.785 5.859 1 86.31 208 ASN B CA 1
ATOM 3704 C C . ASN B 1 208 ? -10.789 -0.453 5.664 1 86.31 208 ASN B C 1
ATOM 3706 O O . ASN B 1 208 ? -9.609 -0.426 5.301 1 86.31 208 ASN B O 1
ATOM 3710 N N . LYS B 1 209 ? -11.484 0.594 5.961 1 90 209 LYS B N 1
ATOM 3711 C CA . LYS B 1 209 ? -10.898 1.914 5.77 1 90 209 LYS B CA 1
ATOM 3712 C C . LYS B 1 209 ? -9.773 2.164 6.77 1 90 209 LYS B C 1
ATOM 3714 O O . LYS B 1 209 ? -8.75 2.766 6.426 1 90 209 LYS B O 1
ATOM 3719 N N . VAL B 1 210 ? -10 1.681 7.938 1 93.12 210 VAL B N 1
ATOM 3720 C CA . VAL B 1 210 ? -9.008 1.903 8.977 1 93.12 210 VAL B CA 1
ATOM 3721 C C . VAL B 1 210 ? -7.734 1.117 8.656 1 93.12 210 VAL B C 1
ATOM 3723 O O . VAL B 1 210 ? -6.625 1.626 8.82 1 93.12 210 VAL B O 1
ATOM 3726 N N . PHE B 1 211 ? -7.859 -0.089 8.156 1 93.56 211 PHE B N 1
ATOM 3727 C CA . PHE B 1 211 ? -6.703 -0.881 7.758 1 93.56 211 PHE B CA 1
ATOM 3728 C C . PHE B 1 211 ? -6.004 -0.254 6.559 1 93.56 211 PHE B C 1
ATOM 3730 O O . PHE B 1 211 ? -4.781 -0.337 6.43 1 93.56 211 PHE B O 1
ATOM 3737 N N . CYS B 1 212 ? -6.844 0.318 5.727 1 95.31 212 CYS B N 1
ATOM 3738 C CA . CYS B 1 212 ? -6.262 1.024 4.594 1 95.31 212 CYS B CA 1
ATOM 3739 C C . CYS B 1 212 ? -5.395 2.188 5.062 1 95.31 212 CYS B C 1
ATOM 3741 O O . CYS B 1 212 ? -4.273 2.365 4.586 1 95.31 212 CYS B O 1
ATOM 3743 N N . ILE B 1 213 ? -5.875 2.943 6.008 1 96.88 213 ILE B N 1
ATOM 3744 C CA . ILE B 1 213 ? -5.133 4.082 6.539 1 96.88 213 ILE B CA 1
ATOM 3745 C C . ILE B 1 213 ? -3.838 3.596 7.188 1 96.88 213 ILE B C 1
ATOM 3747 O O . ILE B 1 213 ? -2.762 4.133 6.914 1 96.88 213 ILE B O 1
ATOM 3751 N N . ARG B 1 214 ? -3.963 2.574 7.988 1 96.56 214 ARG B N 1
ATOM 3752 C CA . ARG B 1 214 ? -2.787 2.023 8.656 1 96.56 214 ARG B CA 1
ATOM 3753 C C . ARG B 1 214 ? -1.765 1.521 7.645 1 96.56 214 ARG B C 1
ATOM 3755 O O . ARG B 1 214 ? -0.564 1.759 7.797 1 96.56 214 ARG B O 1
ATOM 3762 N N . GLY B 1 215 ? -2.266 0.8 6.688 1 97.19 215 GLY B N 1
ATOM 3763 C CA . GLY B 1 215 ? -1.378 0.329 5.633 1 97.19 215 GLY B CA 1
ATOM 3764 C C . GLY B 1 215 ? -0.641 1.452 4.93 1 97.19 215 GLY B C 1
ATOM 3765 O O . GLY B 1 215 ? 0.562 1.349 4.676 1 97.19 215 GLY B O 1
ATOM 3766 N N . LEU B 1 216 ? -1.354 2.506 4.574 1 97.88 216 LEU B N 1
ATOM 3767 C CA . LEU B 1 216 ? -0.751 3.668 3.928 1 97.88 216 LEU B CA 1
ATOM 3768 C C . LEU B 1 216 ? 0.319 4.289 4.816 1 97.88 216 LEU B C 1
ATOM 3770 O O . LEU B 1 216 ? 1.378 4.695 4.332 1 97.88 216 LEU B O 1
ATOM 3774 N N . MET B 1 217 ? 0.058 4.398 6.094 1 97.88 217 MET B N 1
ATOM 3775 C CA . MET B 1 217 ? 1.036 4.945 7.031 1 97.88 217 MET B CA 1
ATOM 3776 C C . MET B 1 217 ? 2.318 4.117 7.02 1 97.88 217 MET B C 1
ATOM 3778 O O . MET B 1 217 ? 3.418 4.672 6.941 1 97.88 217 MET B O 1
ATOM 3782 N N . TYR B 1 218 ? 2.184 2.82 7.113 1 97.25 218 TYR B N 1
ATOM 3783 C CA . TYR B 1 218 ? 3.348 1.939 7.062 1 97.25 218 TYR B CA 1
ATOM 3784 C C . TYR B 1 218 ? 4.117 2.125 5.762 1 97.25 218 TYR B C 1
ATOM 3786 O O . TYR B 1 218 ? 5.348 2.178 5.762 1 97.25 218 TYR B O 1
ATOM 3794 N N . LEU B 1 219 ? 3.342 2.182 4.715 1 96.88 219 LEU B N 1
ATOM 3795 C CA . LEU B 1 219 ? 3.963 2.336 3.402 1 96.88 219 LEU B CA 1
ATOM 3796 C C . LEU B 1 219 ? 4.781 3.621 3.336 1 96.88 219 LEU B C 1
ATOM 3798 O O . LEU B 1 219 ? 5.926 3.609 2.881 1 96.88 219 LEU B O 1
ATOM 3802 N N . LEU B 1 220 ? 4.223 4.688 3.809 1 97 220 LEU B N 1
ATOM 3803 C CA . LEU B 1 220 ? 4.879 5.992 3.779 1 97 220 LEU B CA 1
ATOM 3804 C C . LEU B 1 220 ? 6.051 6.031 4.75 1 97 220 LEU B C 1
ATOM 3806 O O . LEU B 1 220 ? 6.973 6.832 4.586 1 97 220 LEU B O 1
ATOM 3810 N N . ASP B 1 221 ? 6.105 5.199 5.734 1 95.94 221 ASP B N 1
ATOM 3811 C CA . ASP B 1 221 ? 7.207 5.07 6.684 1 95.94 221 ASP B CA 1
ATOM 3812 C C . ASP B 1 221 ? 8.281 4.129 6.148 1 95.94 221 ASP B C 1
ATOM 3814 O O . ASP B 1 221 ? 9.32 3.936 6.789 1 95.94 221 ASP B O 1
ATOM 3818 N N . GLY B 1 222 ? 8.078 3.516 5.027 1 93.88 222 GLY B N 1
ATOM 3819 C CA . GLY B 1 222 ? 9.047 2.604 4.438 1 93.88 222 GLY B CA 1
ATOM 3820 C C . GLY B 1 222 ? 8.93 1.186 4.961 1 93.88 222 GLY B C 1
ATOM 3821 O O . GLY B 1 222 ? 9.82 0.365 4.754 1 93.88 222 GLY B O 1
ATOM 3822 N N . LYS B 1 223 ? 7.902 0.947 5.688 1 95.94 223 LYS B N 1
ATOM 3823 C CA . LYS B 1 223 ? 7.645 -0.388 6.219 1 95.94 223 LYS B CA 1
ATOM 3824 C C . LYS B 1 223 ? 6.738 -1.186 5.285 1 95.94 223 LYS B C 1
ATOM 3826 O O . LYS B 1 223 ? 5.586 -1.464 5.621 1 95.94 223 LYS B O 1
ATOM 3831 N N . GLU B 1 224 ? 7.277 -1.614 4.273 1 94.81 224 GLU B N 1
ATOM 3832 C CA . GLU B 1 224 ? 6.52 -2.227 3.184 1 94.81 224 GLU B CA 1
ATOM 3833 C C . GLU B 1 224 ? 5.863 -3.529 3.631 1 94.81 224 GLU B C 1
ATOM 3835 O O . GLU B 1 224 ? 4.711 -3.801 3.289 1 94.81 224 GLU B O 1
ATOM 3840 N N . SER B 1 225 ? 6.5 -4.414 4.363 1 95.38 225 SER B N 1
ATOM 3841 C CA . SER B 1 225 ? 5.965 -5.699 4.789 1 95.38 225 SER B CA 1
ATOM 3842 C C . SER B 1 225 ? 4.738 -5.52 5.68 1 95.38 225 SER B C 1
ATOM 3844 O O . SER B 1 225 ? 3.729 -6.199 5.496 1 95.38 225 SER B O 1
ATOM 3846 N N . GLU B 1 226 ? 4.891 -4.602 6.613 1 96.56 226 GLU B N 1
ATOM 3847 C CA . GLU B 1 226 ? 3.756 -4.309 7.484 1 96.56 226 GLU B CA 1
ATOM 3848 C C . GLU B 1 226 ? 2.582 -3.74 6.691 1 96.56 226 GLU B C 1
ATOM 3850 O O . GLU B 1 226 ? 1.425 -4.055 6.977 1 96.56 226 GLU B O 1
ATOM 3855 N N . ALA B 1 227 ? 2.914 -2.859 5.773 1 97.12 227 ALA B N 1
ATOM 3856 C CA . ALA B 1 227 ? 1.875 -2.287 4.922 1 97.12 227 ALA B CA 1
ATOM 3857 C C . ALA B 1 227 ? 1.119 -3.377 4.172 1 97.12 227 ALA B C 1
ATOM 3859 O O . ALA B 1 227 ? -0.114 -3.391 4.156 1 97.12 227 ALA B O 1
ATOM 3860 N N . ILE B 1 228 ? 1.843 -4.289 3.586 1 95.5 228 ILE B N 1
ATOM 3861 C CA . ILE B 1 228 ? 1.252 -5.379 2.818 1 95.5 228 ILE B CA 1
ATOM 3862 C C . ILE B 1 228 ? 0.333 -6.203 3.717 1 95.5 228 ILE B C 1
ATOM 3864 O O . ILE B 1 228 ? -0.77 -6.578 3.312 1 95.5 228 ILE B O 1
ATOM 3868 N N . GLU B 1 229 ? 0.746 -6.504 4.902 1 94.75 229 GLU B N 1
ATOM 3869 C CA . GLU B 1 229 ? -0.076 -7.25 5.852 1 94.75 229 GLU B CA 1
ATOM 3870 C C . GLU B 1 229 ? -1.403 -6.543 6.109 1 94.75 229 GLU B C 1
ATOM 3872 O O . GLU B 1 229 ? -2.453 -7.188 6.168 1 94.75 229 GLU B O 1
ATOM 3877 N N . CYS B 1 230 ? -1.336 -5.258 6.281 1 94.94 230 CYS B N 1
ATOM 3878 C CA . CYS B 1 230 ? -2.551 -4.48 6.5 1 94.94 230 CYS B CA 1
ATOM 3879 C C . CYS B 1 230 ? -3.498 -4.598 5.312 1 94.94 230 CYS B C 1
ATOM 3881 O O . CYS B 1 230 ? -4.695 -4.816 5.484 1 94.94 230 CYS B O 1
ATOM 3883 N N . PHE B 1 231 ? -2.977 -4.449 4.145 1 95.5 231 PHE B N 1
ATOM 3884 C CA . PHE B 1 231 ? -3.807 -4.477 2.945 1 95.5 231 PHE B CA 1
ATOM 3885 C C . PHE B 1 231 ? -4.375 -5.871 2.713 1 95.5 231 PHE B C 1
ATOM 3887 O O . PHE B 1 231 ? -5.504 -6.016 2.242 1 95.5 231 PHE B O 1
ATOM 3894 N N . GLU B 1 232 ? -3.629 -6.906 3.049 1 93.38 232 GLU B N 1
ATOM 3895 C CA . GLU B 1 232 ? -4.117 -8.273 2.924 1 93.38 232 GLU B CA 1
ATOM 3896 C C . GLU B 1 232 ? -5.293 -8.531 3.863 1 93.38 232 GLU B C 1
ATOM 3898 O O . GLU B 1 232 ? -6.184 -9.32 3.549 1 93.38 232 GLU B O 1
ATOM 3903 N N . LYS B 1 233 ? -5.254 -7.914 4.984 1 90.81 233 LYS B N 1
ATOM 3904 C CA . LYS B 1 233 ? -6.375 -8.039 5.914 1 90.81 233 LYS B CA 1
ATOM 3905 C C . LYS B 1 233 ? -7.66 -7.492 5.301 1 90.81 233 LYS B C 1
ATOM 3907 O O . LYS B 1 233 ? -8.75 -8.016 5.555 1 90.81 233 LYS B O 1
ATOM 3912 N N . ILE B 1 234 ? -7.535 -6.445 4.555 1 90.31 234 ILE B N 1
ATOM 3913 C CA . ILE B 1 234 ? -8.695 -5.871 3.885 1 90.31 234 ILE B CA 1
ATOM 3914 C C . ILE B 1 234 ? -9.352 -6.922 2.99 1 90.31 234 ILE B C 1
ATOM 3916 O O . ILE B 1 234 ? -10.578 -7.008 2.92 1 90.31 234 ILE B O 1
ATOM 3920 N N . LEU B 1 235 ? -8.547 -7.715 2.32 1 89.88 235 LEU B N 1
ATOM 3921 C CA . LEU B 1 235 ? -9.031 -8.711 1.373 1 89.88 235 LEU B CA 1
ATOM 3922 C C . LEU B 1 235 ? -9.742 -9.852 2.1 1 89.88 235 LEU B C 1
ATOM 3924 O O . LEU B 1 235 ? -10.57 -10.555 1.51 1 89.88 235 LEU B O 1
ATOM 3928 N N . LYS B 1 236 ? -9.469 -10.07 3.326 1 85.69 236 LYS B N 1
ATOM 3929 C CA . LYS B 1 236 ? -10.039 -11.164 4.105 1 85.69 236 LYS B CA 1
ATOM 3930 C C . LYS B 1 236 ? -11.391 -10.773 4.703 1 85.69 236 LYS B C 1
ATOM 3932 O O . LYS B 1 236 ? -12.125 -11.625 5.207 1 85.69 236 LYS B O 1
ATOM 3937 N N . PHE B 1 237 ? -11.719 -9.508 4.633 1 80.25 237 PHE B N 1
ATOM 3938 C CA . PHE B 1 237 ? -12.977 -9.047 5.215 1 80.25 237 PHE B CA 1
ATOM 3939 C C . PHE B 1 237 ? -14.156 -9.516 4.375 1 80.25 237 PHE B C 1
ATOM 3941 O O . PHE B 1 237 ? -14.094 -9.508 3.146 1 80.25 237 PHE B O 1
ATOM 3948 N N . PRO B 1 238 ? -15.188 -10.18 5.129 1 65.75 238 PRO B N 1
ATOM 3949 C CA . PRO B 1 238 ? -16.375 -10.648 4.41 1 65.75 238 PRO B CA 1
ATOM 3950 C C . PRO B 1 238 ? -17.094 -9.523 3.674 1 65.75 238 PRO B C 1
ATOM 3952 O O . PRO B 1 238 ? -17.047 -8.367 4.102 1 65.75 238 PRO B O 1
ATOM 3955 N N . HIS B 1 239 ? -17.312 -9.688 2.326 1 58.41 239 HIS B N 1
ATOM 3956 C CA . HIS B 1 239 ? -18.062 -8.719 1.531 1 58.41 239 HIS B CA 1
ATOM 3957 C C . HIS B 1 239 ? -19.469 -8.508 2.098 1 58.41 239 HIS B C 1
ATOM 3959 O O . HIS B 1 239 ? -20.141 -9.461 2.479 1 58.41 239 HIS B O 1
ATOM 3965 N N . GLY B 1 240 ? -19.812 -7.656 2.848 1 46.16 240 GLY B N 1
ATOM 3966 C CA . GLY B 1 240 ? -21.25 -7.414 2.965 1 46.16 240 GLY B CA 1
ATOM 3967 C C . GLY B 1 240 ? -22 -7.609 1.659 1 46.16 240 GLY B C 1
ATOM 3968 O O . GLY B 1 240 ? -23.156 -8.023 1.658 1 46.16 240 GLY B O 1
ATOM 3969 N N . ASP B 1 241 ? -21.719 -7.121 0.446 1 40.59 241 ASP B N 1
ATOM 3970 C CA . ASP B 1 241 ? -22.688 -7.117 -0.653 1 40.59 241 ASP B CA 1
ATOM 3971 C C . ASP B 1 241 ? -22.734 -8.484 -1.341 1 40.59 241 ASP B C 1
ATOM 3973 O O . ASP B 1 241 ? -23.406 -8.641 -2.363 1 40.59 241 ASP B O 1
ATOM 3977 N N . GLU B 1 242 ? -22.062 -9.508 -1.266 1 36.28 242 GLU B N 1
ATOM 3978 C CA . GLU B 1 242 ? -22.469 -10.68 -2.033 1 36.28 242 GLU B CA 1
ATOM 3979 C C . GLU B 1 242 ? -23.672 -11.359 -1.402 1 36.28 242 GLU B C 1
ATOM 3981 O O . GLU B 1 242 ? -24.078 -12.445 -1.828 1 36.28 242 GLU B O 1
ATOM 3986 N N . GLU B 1 243 ? -24.703 -10.734 -0.765 1 29.72 243 GLU B N 1
ATOM 3987 C CA . GLU B 1 243 ? -26 -11.344 -1.099 1 29.72 243 GLU B CA 1
ATOM 3988 C C . GLU B 1 243 ? -26.328 -11.141 -2.574 1 29.72 243 GLU B C 1
ATOM 3990 O O . GLU B 1 243 ? -26.109 -10.062 -3.127 1 29.72 243 GLU B O 1
#

Radius of gyration: 36.57 Å; Cα contacts (8 Å, |Δi|>4): 552; chains: 2; bounding box: 49×100×81 Å

Sequence (486 aa):
EQYEEADTLVKQALEKSPDLPYVLRYAAKFYRCAGDIEKALTLLDKALKMTPKSTFLYHQKGQCYKKQICLLKKNPGSRDPRNPDFEKKTRLVKNCKECFKKAIELKQSCIIAKLDYAKTYSLNEEYDEAAKIYSSLLELENTCPENKQEIRLHAALFQLYHKHSEANAINYFLEGLKIKCDSTARKRCHNHLETIVERQLRKNQWNNKVFCIRGLMYLLDGKESEAIECFEKILKFPHGDEEEQYEEADTLVKQALEKSPDLPYVLRYAAKFYRCAGDIEKALTLLDKALKMTPKSTFLYHQKGQCYKKQICLLKKNPGSRDPRNPDFEKKTRLVKNCKECFKKAIELKQSCIIAKLDYAKTYSLNEEYDEAAKIYSSLLELENTCPENKQEIRLHAALFQLYHKHSEANAINYFLEGLKIKCDSTARKRCHNHLETIVERQLRKNQWNNKVFCIRGLMYLLDGKESEAIECFEKILKFPHGDEE

Foldseek 3Di:
DVLVVVLVVLVVLCVVPVQDLVSLLVSLVSCLVVVNLVSSLVSLVSSCVVVVLDLSSLLSNLVSLVVVLVVCVVVPDDPDCVDPSVVVNVVSLVSSLVSLVSSCVSPVLPLVSLLSNLVSCQSVLVLVVSVVSLVVQQPDDPHDLQSNLVSLLSVLVCCVPRVVNNVSSLVSLLVSLQRPDDDPSVVSSLVVLVVVLVVVCVVPVLDLVSLQSVLSSCVSVVNNVSSVVSNVSSVVRDPVPPD/DVLVVVLVVLVVLCVVPVQDLVSLLVSLVSCLVVPNLVSSLVSLVSSCVVVVLDLSSLLSNLVSLVVVLVVCVVVPDDPDCVDPSVVVNVVSLVSSLVSLVSSCVSPVLPLVSLLSNLVSCLSVLVLVVSVVSLVVQQPDDPHDLQSNLVSLLSVLVCCVPRVVNNVSSLVSLLVSLQRPDDDPSVVSSLVVLVVVLVVVCVVPVLDLVSLQSVLSNCVSVVNNVSSVVSNVSSVVRDPPPPD

Nearest PDB structures (foldseek):
  6c6k-assembly1_A  TM=8.227E-01  e=1.448E-12  Homo sapiens
  6c6k-assembly2_B  TM=8.233E-01  e=2.065E-12  Homo sapiens
  5udj-assembly1_A  TM=8.458E-01  e=4.385E-12  Homo sapiens
  5w5h-assembly1_A  TM=8.667E-01  e=5.720E-12  Homo sapiens
  4hoq-assembly1_A  TM=8.330E-01  e=2.815E-12  Homo sapiens

Secondary structure (DSSP, 8-state):
-HHHHHHHHHHHHHHH-TT-HHHHHHHHHHHHHHT-HHHHHHHHHHHHHH-TT-HHHHHHHHHHHHHHHHHHHHS-----TTSHHHHHHHHHHHHHHHHHHHHHHH-TT-HHHHHHHHHHHHHTT-HHHHHHHHHHHHT-SS--HHHHHHHHHHHHHHHHHTS--HHHHHHHHHHHHHS----HHHHHHHHHHHHHHHHHHHH-S--HHHHHHHHHHHHHTT-HHHHHHHHHHHHHS--SS--/-HHHHHHHHHHHHHHH-TT-HHHHHHHHHHHHHHT-HHHHHHHHHHHHHH-TT-HHHHHHHHHHHHHHHHHHHHS-----TTSHHHHHHHHHHHHHHHHHHHHHHH-TT-HHHHHHHHHHHHHTT-HHHHHHHHHHHHT-SS--HHHHHHHHHHHHHHHHHTS--HHHHHHHHHHHHHS----HHHHHHHHHHHHHHHHHHHH-S--HHHHHHHHHHHHHTT-HHHHHHHHHHHHHS--STT-

Solvent-accessible surface area (backbone atoms only — not comparable to full-atom values): 25290 Å² total; per-residue (Å²): 108,70,62,57,55,50,50,51,52,44,50,47,49,41,69,76,36,69,83,36,50,69,52,26,50,53,44,18,52,50,28,42,75,71,62,44,41,68,60,14,48,52,34,38,52,55,27,34,72,75,44,76,86,39,40,66,55,28,34,53,48,15,50,45,32,46,52,50,49,54,56,45,63,76,54,67,57,60,88,41,75,85,26,72,58,36,54,51,46,53,49,39,51,52,52,18,48,50,24,18,50,50,17,31,72,72,33,78,81,43,57,69,37,51,51,52,41,25,47,50,29,45,75,70,67,36,50,68,64,18,49,51,48,47,55,56,61,71,65,59,77,94,57,59,63,65,56,50,18,40,51,24,34,53,46,14,48,46,24,42,73,71,64,65,32,57,69,59,14,49,52,27,23,50,54,18,48,68,47,93,52,97,43,70,42,28,53,48,24,51,51,54,49,49,51,52,43,51,55,49,42,71,75,39,79,83,37,57,59,50,34,44,51,53,15,51,51,28,43,64,70,68,38,53,70,63,12,50,54,30,47,52,52,47,66,66,51,80,71,77,71,84,114,108,72,61,58,52,50,52,48,52,44,51,49,49,40,69,76,36,70,83,37,49,70,51,26,49,50,42,16,52,50,29,41,74,72,63,43,41,68,61,14,47,53,35,38,53,56,26,34,72,76,44,75,85,40,39,66,56,28,35,53,49,16,51,44,30,47,53,52,49,54,56,47,61,74,53,68,59,62,87,40,74,86,25,72,58,38,55,52,48,52,50,36,50,49,52,20,46,50,23,17,50,50,16,31,71,72,35,77,83,42,58,69,38,51,51,52,43,26,48,51,28,45,76,68,66,37,50,69,64,18,48,52,46,46,54,56,60,70,65,59,76,93,59,59,65,65,58,50,17,41,50,24,34,52,46,13,49,45,24,42,73,72,65,63,32,58,70,60,13,50,52,27,23,49,56,18,48,67,46,94,52,98,42,69,42,27,52,48,24,49,50,54,49,50,50,52,42,52,53,48,42,73,75,38,79,83,38,57,60,49,33,44,52,52,14,51,52,29,44,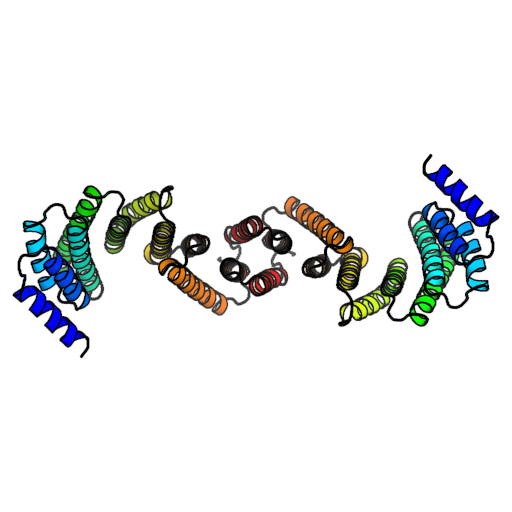65,70,67,37,52,70,63,12,50,53,29,50,52,52,48,66,68,50,80,70,78,72,81,114

pLDDT: mean 91.01, std 11.52, range [28.28, 98.62]